Protein AF-A0A7T5E2I0-F1 (afdb_monomer)

Foldseek 3Di:
DDDPPDPPLVVLVVVLVVVLVVLVVVLVVVLVVLVVVLVVLVVQLVLLVVLLVLLVLLLVLLVLLLVLLVVCLPPVDVVSVVSNVVSVVSNVVSLVVSCVRDDDPVLNVLSVVLVVLVVVLVVQSVVLNVCVVVVNSVVSVVCCVPVVNVVSSVVSSVSSVVSSVVSVVSSVVSVVVSVVSVVVSVVSNVVSVVVSVVSSVVSVVVSVVVVLVVLLVVLVVLLVVLVVLLVVLVVLLVVLVVLLVVLVVVLVVLVVVLVVLVVLLVVLVVLLVVLVVLLVVLVVLLVVLVVLLVVLVVLLVVLVVLLVVLVVVLVVLVVLLVVLVVQLVVLVVQLVVLVVQLVVLVVVPPVSPVSNVVSVVSNVVSVVSNVVSVVSNVVSVVVNVVSVVVNVVSVVSNVVSVVSNVVSVVSSVVSVVSSVVSVVSNVVSVVSNVVSVVSNVVSVVSSVVSVVSNVVSVVSNVVSVVSNVVSVVSNVVSVVSSVVD

Secondary structure (DSSP, 8-state):
--------HHHHHHHHHHHHHHHHHHHHHHHHHHHHHHHHHHHHHHHHHHHHHHHHHHHHHHHHHHHHHHHHHHH--HHHHHHHHHHHHHHHHHHHHHHHH--SHHHHHHHHHHHHHHHHHHHHHHHHHHHHHTT-HHHHHHHHHHS-HHHHHHHHHHHHHHHHHHHHHHHHHHHHHHHHHHHHHHHHHHHHHHHHHHHHHHHHHHHHHHHHHHHHHHHHHHHHHHHHHHHHHHHHHHHHHHHHHHHHHHHHHHHHHHHHHHHHHHHHHHHHHHHHHHHHHHHHHHHHHHHHHHHHHHHHHHHHHHHHHHHHHHHHHHHHHHHHHHHHHHHHHHHHHHHHHHHHHHHTGGGGHHHHHHHHHHHHHHHHHHHHHHHHHHHHHHHHHHHHHHHHHHHHHHHHHHHHHHHHHHHHHHHHHHHHHHHHHHHHHHHHHHHHHHHHHHHHHHHHHHHHHHHHHHHHHHHHHHHHHHHHHHHHHHHHHHHH-

Mean predicted aligned error: 15.66 Å

Nearest PDB structures (foldseek):
  3zx6-assembly1_B  TM=7.358E-01  e=2.638E-06  Archaeoglobus fulgidus DSM 4304
  8c5v-assembly1_I  TM=3.596E-01  e=1.744E-09  Escherichia coli
  3g6b-assembly1_A  TM=4.732E-01  e=9.373E-03  Thermotoga maritima
  6h2f-assembly1_I  TM=1.808E-01  e=7.314E-01  Aeromonas hydrophila subsp. hydrophila AL09-71

Sequence (485 aa):
MEGRKTWRLRHWIILGYSIPVAALIISATVTVVNINELTRISKELERSSLVKDKVSDLQLAIQTVSRTTRGYLLERNETSLQNYRAAIEKYKTTVELIRDLIVNQQQIQNLTNTDAFIQQYFQTTDNLIRIVDSGDTARAIETWKTDNGRTLSNDAITLLTSMEALEDEIVAADQLAQQEALQRLRFTLVVAALSSVILSIMIGTWIIMKASRMMDQAAGEIASSASEIAASVEQQERTSSQQAASVSETTTTMDELGASSRQSSEQAEAAASGAQQALKLAEGGTRAVERSLDGMNTLREKVDAIADQILRLSEQTSQIGGISGLVSDLANQTNMLALNAAVEAVRAGEHGKGFAVVSGEIRKLADQSKKSAEKINALVADIQTAINSTVMVTDEGTKTVEEGVKIAEETSDAFAGVADAVNNVVLNSQQISLNVKQQAVAIQQVVSAMNSLNTGAQETANGISQIKIGTHQLNESALLLKTAI

Structure (mmCIF, N/CA/C/O backbone):
data_AF-A0A7T5E2I0-F1
#
_entry.id   AF-A0A7T5E2I0-F1
#
loop_
_atom_site.group_PDB
_atom_site.id
_atom_site.type_symbol
_atom_site.label_atom_id
_atom_site.label_alt_id
_atom_site.label_comp_id
_atom_site.label_asym_id
_atom_site.label_entity_id
_atom_site.label_seq_id
_atom_site.pdbx_PDB_ins_code
_atom_site.Cartn_x
_atom_site.Cartn_y
_atom_site.Cartn_z
_atom_site.occupancy
_atom_site.B_iso_or_equiv
_atom_site.auth_seq_id
_atom_site.auth_comp_id
_atom_site.auth_asym_id
_atom_site.auth_atom_id
_atom_site.pdbx_PDB_model_num
ATOM 1 N N . MET A 1 1 ? -0.875 13.364 -41.566 1.00 37.03 1 MET A N 1
ATOM 2 C CA . MET A 1 1 ? 0.288 13.958 -42.258 1.00 37.03 1 MET A CA 1
ATOM 3 C C . MET A 1 1 ? 0.984 12.858 -43.030 1.00 37.03 1 MET A C 1
ATOM 5 O O . MET A 1 1 ? 1.292 11.822 -42.457 1.00 37.03 1 MET A O 1
ATOM 9 N N . GLU A 1 2 ? 1.081 13.050 -44.340 1.00 39.12 2 GLU A N 1
ATOM 10 C CA . GLU A 1 2 ? 1.493 12.063 -45.336 1.00 39.12 2 GLU A CA 1
ATOM 11 C C . GLU A 1 2 ? 2.852 11.433 -45.018 1.00 39.12 2 GLU A C 1
ATOM 13 O O . GLU A 1 2 ? 3.845 12.123 -44.779 1.00 39.12 2 GLU A O 1
ATOM 18 N N . GLY A 1 3 ? 2.891 10.100 -45.054 1.00 38.69 3 GLY A N 1
ATOM 19 C CA . GLY A 1 3 ? 4.112 9.321 -44.941 1.00 38.69 3 GLY A CA 1
ATOM 20 C C . GLY A 1 3 ? 5.033 9.589 -46.126 1.00 38.69 3 GLY A C 1
ATOM 21 O O . GLY A 1 3 ? 4.987 8.883 -47.134 1.00 38.69 3 GLY A O 1
ATOM 22 N N . ARG A 1 4 ? 5.921 10.581 -45.996 1.00 44.69 4 ARG A N 1
ATOM 23 C CA . ARG A 1 4 ? 7.137 10.632 -46.810 1.00 44.69 4 ARG A CA 1
ATOM 24 C C . ARG A 1 4 ? 7.878 9.328 -46.552 1.00 44.69 4 ARG A C 1
ATOM 26 O O . ARG A 1 4 ? 8.401 9.128 -45.461 1.00 44.69 4 ARG A O 1
ATOM 33 N N . LYS A 1 5 ? 7.906 8.438 -47.549 1.00 49.16 5 LYS A N 1
ATOM 34 C CA . LYS A 1 5 ? 8.763 7.247 -47.561 1.00 49.16 5 LYS A CA 1
ATOM 35 C C . LYS A 1 5 ? 10.209 7.709 -47.380 1.00 49.16 5 LYS A C 1
ATOM 37 O O . LYS A 1 5 ? 10.881 8.079 -48.342 1.00 49.16 5 LYS A O 1
ATOM 42 N N . THR A 1 6 ? 10.675 7.737 -46.139 1.00 58.22 6 THR A N 1
ATOM 43 C CA . THR A 1 6 ? 12.062 8.023 -45.808 1.00 58.22 6 THR A CA 1
ATOM 44 C C . THR A 1 6 ? 12.877 6.827 -46.277 1.00 58.22 6 THR A C 1
ATOM 46 O O . THR A 1 6 ? 12.768 5.706 -45.780 1.00 58.22 6 THR A O 1
ATOM 49 N N . TRP A 1 7 ? 13.649 7.040 -47.338 1.00 63.84 7 TRP A N 1
ATOM 50 C CA . TRP A 1 7 ? 14.563 6.032 -47.855 1.00 63.84 7 TRP A CA 1
ATOM 51 C C . TRP A 1 7 ? 15.531 5.629 -46.740 1.00 63.84 7 TRP A C 1
ATOM 53 O O . TRP A 1 7 ? 16.266 6.475 -46.228 1.00 63.84 7 TRP A O 1
ATOM 63 N N . ARG A 1 8 ? 15.519 4.343 -46.359 1.00 74.12 8 ARG A N 1
ATOM 64 C CA . ARG A 1 8 ? 16.439 3.790 -45.352 1.00 74.12 8 ARG A CA 1
ATOM 65 C C . ARG A 1 8 ? 17.889 4.039 -45.772 1.00 74.12 8 ARG A C 1
ATOM 67 O O . ARG A 1 8 ? 18.190 3.927 -46.961 1.00 74.12 8 ARG A O 1
ATOM 74 N N . LEU A 1 9 ? 18.779 4.271 -44.803 1.00 72.38 9 LEU A N 1
ATOM 75 C CA . LEU A 1 9 ? 20.213 4.529 -45.013 1.00 72.38 9 LEU A CA 1
ATOM 76 C C . LEU A 1 9 ? 20.868 3.547 -46.001 1.00 72.38 9 LEU A C 1
ATOM 78 O O . LEU A 1 9 ? 21.619 3.961 -46.877 1.00 72.38 9 LEU A O 1
ATOM 82 N N . ARG A 1 10 ? 20.486 2.263 -45.949 1.00 76.38 10 ARG A N 1
ATOM 83 C CA . ARG A 1 10 ? 20.960 1.225 -46.880 1.00 76.38 10 ARG A CA 1
ATOM 84 C C . ARG A 1 10 ? 20.776 1.591 -48.357 1.00 76.38 10 ARG A C 1
ATOM 86 O O . ARG A 1 10 ? 21.656 1.320 -49.161 1.00 76.38 10 ARG A O 1
ATOM 93 N N . HIS A 1 11 ? 19.655 2.205 -48.726 1.00 79.00 11 HIS A N 1
ATOM 94 C CA . HIS A 1 11 ? 19.404 2.574 -50.119 1.00 79.00 11 HIS A CA 1
ATOM 95 C C . HIS A 1 11 ? 20.269 3.757 -50.568 1.00 79.00 11 HIS A C 1
ATOM 97 O O . HIS A 1 11 ? 20.689 3.798 -51.720 1.00 79.00 11 HIS A O 1
ATOM 103 N N . TRP A 1 12 ? 20.579 4.683 -49.655 1.00 74.56 12 TRP A N 1
ATOM 104 C CA . TRP A 1 12 ? 21.515 5.777 -49.921 1.00 74.56 12 TRP A CA 1
ATOM 105 C C . TRP A 1 12 ? 22.933 5.259 -50.130 1.00 74.56 12 TRP A C 1
ATOM 107 O O . TRP A 1 12 ? 23.587 5.676 -51.076 1.00 74.56 12 TRP A O 1
ATOM 117 N N . ILE A 1 13 ? 23.364 4.293 -49.317 1.00 78.31 13 ILE A N 1
ATOM 118 C CA . ILE A 1 13 ? 24.665 3.632 -49.473 1.00 78.31 13 ILE A CA 1
ATOM 119 C C . ILE A 1 13 ? 24.748 2.922 -50.832 1.00 78.31 13 ILE A C 1
ATOM 121 O O . ILE A 1 13 ? 25.717 3.109 -51.561 1.00 78.31 13 ILE A O 1
ATOM 125 N N . ILE A 1 14 ? 23.712 2.168 -51.218 1.00 80.25 14 ILE A N 1
ATOM 126 C CA . ILE A 1 14 ? 23.669 1.486 -52.523 1.00 80.25 14 ILE A CA 1
ATOM 127 C C . ILE A 1 14 ? 23.764 2.497 -53.671 1.00 80.25 14 ILE A C 1
ATOM 129 O O . ILE A 1 14 ? 24.584 2.312 -54.568 1.00 80.25 14 ILE A O 1
ATOM 133 N N . LEU A 1 15 ? 22.991 3.589 -53.635 1.00 77.3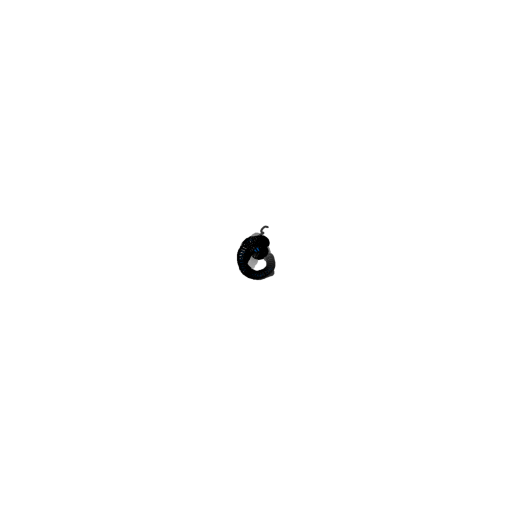8 15 LEU A N 1
ATOM 134 C CA . LEU A 1 15 ? 23.090 4.666 -54.631 1.00 77.38 15 LEU A CA 1
ATOM 135 C C . LEU A 1 15 ? 24.490 5.298 -54.658 1.00 77.38 15 LEU A C 1
ATOM 137 O O . LEU A 1 15 ? 25.010 5.585 -55.736 1.00 77.38 15 LEU A O 1
ATOM 141 N N . GLY A 1 16 ? 25.114 5.435 -53.486 1.00 78.00 16 GLY A N 1
ATOM 142 C CA . GLY A 1 16 ? 26.467 5.948 -53.303 1.00 78.00 16 GLY A CA 1
ATOM 143 C C . GLY A 1 16 ? 27.543 5.186 -54.058 1.00 78.00 16 GLY A C 1
ATOM 144 O O . GLY A 1 16 ? 28.432 5.807 -54.627 1.00 78.00 16 GLY A O 1
ATOM 145 N N . TYR A 1 17 ? 27.430 3.859 -54.117 1.00 79.81 17 TYR A N 1
ATOM 146 C CA . TYR A 1 17 ? 28.337 3.017 -54.900 1.00 79.81 17 TYR A CA 1
ATOM 147 C C . TYR A 1 17 ? 27.896 2.868 -56.361 1.00 79.81 17 TYR A C 1
ATOM 149 O O . TYR A 1 17 ? 28.735 2.788 -57.254 1.00 79.81 17 TYR A O 1
ATOM 157 N N . SER A 1 18 ? 26.588 2.871 -56.628 1.00 81.62 18 SER A N 1
ATOM 158 C CA . SER A 1 18 ? 26.040 2.630 -57.973 1.00 81.62 18 SER A CA 1
ATOM 159 C C . SER A 1 18 ? 26.389 3.745 -58.961 1.00 81.62 18 SER A C 1
ATOM 161 O O . SER A 1 18 ? 26.708 3.472 -60.116 1.00 81.62 18 SER A O 1
ATOM 163 N N . ILE A 1 19 ? 26.332 5.005 -58.517 1.00 82.00 19 ILE A N 1
ATOM 164 C CA . ILE A 1 19 ? 26.531 6.168 -59.391 1.00 82.00 19 ILE A CA 1
ATOM 165 C C . ILE A 1 19 ? 27.995 6.292 -59.864 1.00 82.00 19 ILE A C 1
ATOM 167 O O . ILE A 1 19 ? 28.203 6.414 -61.072 1.00 82.00 19 ILE A O 1
ATOM 171 N N . PRO A 1 20 ? 29.019 6.190 -58.990 1.00 81.69 20 PRO A N 1
ATOM 172 C CA . PRO A 1 20 ? 30.418 6.111 -59.412 1.00 81.69 20 PRO A CA 1
ATOM 173 C C . PRO A 1 20 ? 30.705 4.964 -60.377 1.00 81.69 20 PRO A C 1
ATOM 175 O O . PRO A 1 20 ? 31.383 5.159 -61.382 1.00 81.69 20 PRO A O 1
ATOM 178 N N . VAL A 1 21 ? 30.156 3.776 -60.104 1.00 84.00 21 VAL A N 1
ATOM 179 C CA . VAL A 1 21 ? 30.347 2.601 -60.965 1.00 84.00 21 VAL A CA 1
ATOM 180 C C . VAL A 1 21 ? 29.744 2.843 -62.350 1.00 84.00 21 VAL A C 1
ATOM 182 O O . VAL A 1 21 ? 30.402 2.581 -63.354 1.00 84.00 21 VAL A O 1
ATOM 185 N N . ALA A 1 22 ? 28.540 3.413 -62.431 1.00 84.88 22 ALA A N 1
ATOM 186 C CA . ALA A 1 22 ? 27.933 3.783 -63.707 1.00 84.88 22 ALA A CA 1
ATOM 187 C C . ALA A 1 22 ? 28.767 4.835 -64.465 1.00 84.88 22 ALA A C 1
ATOM 189 O O . ALA A 1 22 ? 28.972 4.702 -65.672 1.00 84.88 22 ALA A O 1
ATOM 190 N N . ALA A 1 23 ? 29.305 5.840 -63.765 1.00 82.12 23 ALA A N 1
ATOM 191 C CA . ALA A 1 23 ? 30.182 6.849 -64.362 1.00 82.12 23 ALA A CA 1
ATOM 192 C C . ALA A 1 23 ? 31.486 6.240 -64.914 1.00 82.12 23 ALA A C 1
ATOM 194 O O . ALA A 1 23 ? 31.926 6.613 -66.002 1.00 82.12 23 ALA A O 1
ATOM 195 N N . LEU A 1 24 ? 32.070 5.261 -64.213 1.00 83.12 24 LEU A N 1
ATOM 196 C CA . LEU A 1 24 ? 33.240 4.517 -64.689 1.00 83.12 24 LEU A CA 1
ATOM 197 C C . LEU A 1 24 ? 32.929 3.691 -65.941 1.00 83.12 24 LEU A C 1
ATOM 199 O O . LEU A 1 24 ? 33.730 3.684 -66.871 1.00 83.12 24 LEU A O 1
ATOM 203 N N . ILE A 1 25 ? 31.762 3.043 -66.004 1.00 86.69 25 ILE A N 1
ATOM 204 C CA . ILE A 1 25 ? 31.334 2.281 -67.189 1.00 86.69 25 ILE A CA 1
ATOM 205 C C . ILE A 1 25 ? 31.171 3.207 -68.405 1.00 86.69 25 ILE A C 1
ATOM 207 O O . ILE A 1 25 ? 31.641 2.882 -69.498 1.00 86.69 25 ILE A O 1
ATOM 211 N N . ILE A 1 26 ? 30.556 4.380 -68.225 1.00 84.94 26 ILE A N 1
ATOM 212 C CA . ILE A 1 26 ? 30.402 5.380 -69.295 1.00 84.94 26 ILE A CA 1
ATOM 213 C C . ILE A 1 26 ? 31.776 5.881 -69.759 1.00 84.94 26 ILE A C 1
ATOM 215 O O . ILE A 1 26 ? 32.052 5.891 -70.958 1.00 84.94 26 ILE A O 1
ATOM 219 N N . SER A 1 27 ? 32.660 6.228 -68.820 1.00 83.75 27 SER A N 1
ATOM 220 C CA . SER A 1 27 ? 34.040 6.646 -69.099 1.00 83.75 27 SER A CA 1
ATOM 221 C C . SER A 1 27 ? 34.819 5.591 -69.895 1.00 83.75 27 SER A C 1
ATOM 223 O O . SER A 1 27 ? 35.425 5.901 -70.925 1.00 83.75 27 SER A O 1
ATOM 225 N N . ALA A 1 28 ? 34.749 4.326 -69.470 1.00 84.44 28 ALA A N 1
ATOM 226 C CA . ALA A 1 28 ? 35.387 3.213 -70.164 1.00 84.44 28 ALA A CA 1
ATOM 227 C C . ALA A 1 28 ? 34.848 3.059 -71.594 1.00 84.44 28 ALA A C 1
ATOM 229 O O . ALA A 1 28 ? 35.624 2.894 -72.532 1.00 84.44 28 ALA A O 1
ATOM 230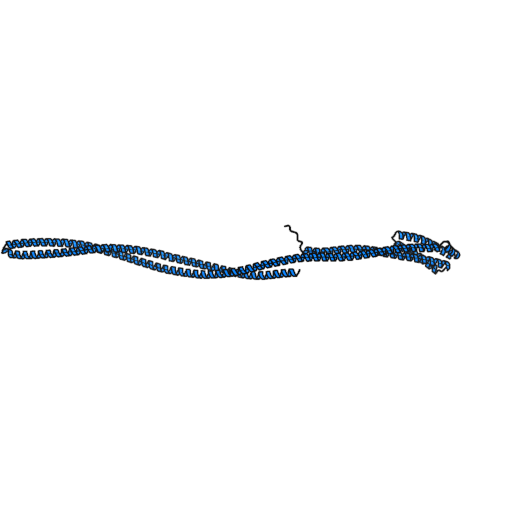 N N . THR A 1 29 ? 33.533 3.197 -71.778 1.00 86.94 29 THR A N 1
ATOM 231 C CA . THR A 1 29 ? 32.891 3.106 -73.099 1.00 86.94 29 THR A CA 1
ATOM 232 C C . THR A 1 29 ? 33.388 4.206 -74.040 1.00 86.94 29 THR A C 1
ATOM 234 O O . THR A 1 29 ? 33.818 3.916 -75.155 1.00 86.94 29 THR A O 1
ATOM 237 N N . VAL A 1 30 ? 33.402 5.463 -73.585 1.00 86.00 30 VAL A N 1
ATOM 238 C CA . VAL A 1 30 ? 33.908 6.603 -74.373 1.00 86.00 30 VAL A CA 1
ATOM 239 C C . VAL A 1 30 ? 35.395 6.429 -74.711 1.00 86.00 30 VAL A C 1
ATOM 241 O O . VAL A 1 30 ? 35.825 6.713 -75.828 1.00 86.00 30 VAL A O 1
ATOM 244 N N . THR A 1 31 ? 36.183 5.908 -73.770 1.00 86.06 31 THR A N 1
ATOM 245 C CA . THR A 1 31 ? 37.610 5.628 -73.976 1.00 86.06 31 THR A CA 1
ATOM 246 C C . THR A 1 31 ? 37.833 4.602 -75.086 1.00 86.06 31 THR A C 1
ATOM 248 O O . THR A 1 31 ? 38.673 4.818 -75.957 1.00 86.06 31 THR A O 1
ATOM 251 N N . VAL A 1 32 ? 37.061 3.510 -75.095 1.00 88.19 32 VAL A N 1
ATOM 252 C CA . VAL A 1 32 ? 37.152 2.469 -76.133 1.00 88.19 32 VAL A CA 1
ATOM 253 C C . VAL A 1 32 ? 36.840 3.037 -77.520 1.00 88.19 32 VAL A C 1
ATOM 255 O O . VAL A 1 32 ? 37.545 2.725 -78.478 1.00 88.19 32 VAL A O 1
ATOM 258 N N . VAL A 1 33 ? 35.837 3.915 -77.636 1.00 88.81 33 VAL A N 1
ATOM 259 C CA . VAL A 1 33 ? 35.496 4.577 -78.909 1.00 88.81 33 VAL A CA 1
ATOM 260 C C . VAL A 1 33 ? 36.671 5.414 -79.433 1.00 88.81 33 VAL A C 1
ATOM 262 O O . VAL A 1 33 ? 37.061 5.255 -80.589 1.00 88.81 33 VAL A O 1
ATOM 265 N N . ASN A 1 34 ? 37.292 6.232 -78.578 1.00 84.94 34 ASN A N 1
ATOM 266 C CA . ASN A 1 34 ? 38.438 7.064 -78.962 1.00 84.94 34 ASN A CA 1
ATOM 267 C C . ASN A 1 34 ? 39.686 6.239 -79.320 1.00 84.94 34 ASN A C 1
ATOM 269 O O . ASN A 1 34 ? 40.435 6.610 -80.222 1.00 84.94 34 ASN A O 1
ATOM 273 N N . ILE A 1 35 ? 39.918 5.111 -78.637 1.00 88.19 35 ILE A N 1
ATOM 274 C CA . ILE A 1 35 ? 41.016 4.190 -78.969 1.00 88.19 35 ILE A CA 1
ATOM 275 C C . ILE A 1 35 ? 40.801 3.572 -80.352 1.00 88.19 35 ILE A C 1
ATOM 277 O O . ILE A 1 35 ? 41.749 3.490 -81.135 1.00 88.19 35 ILE A O 1
ATOM 281 N N . ASN A 1 36 ? 39.572 3.165 -80.679 1.00 89.62 36 ASN A N 1
ATOM 282 C CA . ASN A 1 36 ? 39.259 2.594 -81.990 1.00 89.62 36 ASN A CA 1
ATOM 283 C C . ASN A 1 36 ? 39.493 3.609 -83.120 1.00 89.62 36 ASN A C 1
ATOM 285 O O . ASN A 1 36 ? 40.071 3.260 -84.149 1.00 89.62 36 ASN A O 1
ATOM 289 N N . GLU A 1 37 ? 39.100 4.868 -82.916 1.00 87.38 37 GLU A N 1
ATOM 290 C CA . GLU A 1 37 ? 39.350 5.947 -83.875 1.00 87.38 37 GLU A CA 1
ATOM 291 C C . GLU A 1 37 ? 40.847 6.251 -84.036 1.00 87.38 37 GLU A C 1
ATOM 293 O O . GLU A 1 37 ? 41.341 6.315 -85.161 1.00 87.38 37 GLU A O 1
ATOM 298 N N . LEU A 1 38 ? 41.595 6.344 -82.931 1.00 89.88 38 LEU A N 1
ATOM 299 C CA . LEU A 1 38 ? 43.049 6.512 -82.964 1.00 89.88 38 LEU A CA 1
ATOM 300 C C . LEU A 1 38 ? 43.742 5.351 -83.691 1.00 89.88 38 LEU A C 1
ATOM 302 O O . LEU A 1 38 ? 44.658 5.574 -84.478 1.00 89.88 38 LEU A O 1
ATOM 306 N N . THR A 1 39 ? 43.293 4.116 -83.457 1.00 89.88 39 THR A N 1
ATOM 307 C CA . THR A 1 39 ? 43.837 2.927 -84.129 1.00 89.88 39 THR A CA 1
ATOM 308 C C . THR A 1 39 ? 43.610 2.993 -85.638 1.00 89.88 39 THR A C 1
ATOM 310 O O . THR A 1 39 ? 44.504 2.635 -86.403 1.00 89.88 39 THR A O 1
ATOM 313 N N . ARG A 1 40 ? 42.440 3.476 -86.083 1.00 89.69 40 ARG A N 1
ATOM 314 C CA . ARG A 1 40 ? 42.143 3.681 -87.509 1.00 89.69 40 ARG A CA 1
ATOM 315 C C . ARG A 1 40 ? 43.086 4.714 -88.130 1.00 89.69 40 ARG A C 1
ATOM 317 O O . ARG A 1 40 ? 43.738 4.394 -89.115 1.00 89.69 40 ARG A O 1
ATOM 324 N N . ILE A 1 41 ? 43.215 5.889 -87.511 1.00 89.19 41 ILE A N 1
ATOM 325 C CA . ILE A 1 41 ? 44.090 6.973 -87.992 1.00 89.19 41 ILE A CA 1
ATOM 326 C C . ILE A 1 41 ? 45.561 6.527 -88.006 1.00 89.19 41 ILE A C 1
ATOM 328 O O . ILE A 1 41 ? 46.297 6.808 -88.945 1.00 89.19 41 ILE A O 1
ATOM 332 N N . SER A 1 42 ? 45.995 5.763 -86.999 1.00 88.62 42 SER A N 1
ATOM 333 C CA . SER A 1 42 ? 47.360 5.228 -86.954 1.00 88.62 42 SER A CA 1
ATOM 334 C C . SER A 1 42 ? 47.657 4.267 -88.108 1.00 88.62 42 SER A C 1
ATOM 336 O O . SER A 1 42 ? 48.773 4.278 -88.619 1.00 88.62 42 SER A O 1
ATOM 338 N N . LYS A 1 43 ? 46.681 3.445 -88.521 1.00 90.06 43 LYS A N 1
ATOM 339 C CA . LYS A 1 43 ? 46.820 2.565 -89.693 1.00 90.06 43 LYS A CA 1
ATOM 340 C C . LYS A 1 43 ? 46.834 3.350 -91.003 1.00 90.06 43 LYS A C 1
ATOM 342 O O . LYS A 1 43 ? 47.542 2.968 -91.928 1.00 90.06 43 LYS A O 1
ATOM 347 N N . GLU A 1 44 ? 46.053 4.426 -91.091 1.00 88.31 44 GLU A N 1
ATOM 348 C CA . GLU A 1 44 ? 46.057 5.323 -92.253 1.00 88.31 44 GLU A CA 1
ATOM 349 C C . GLU A 1 44 ? 47.428 5.987 -92.427 1.00 88.31 44 GLU A C 1
ATOM 351 O O . GLU A 1 44 ? 47.984 5.906 -93.521 1.00 88.31 44 GLU A O 1
ATOM 356 N N . LEU A 1 45 ? 48.019 6.490 -91.337 1.00 89.88 45 LEU A N 1
ATOM 357 C CA . LEU A 1 45 ? 49.368 7.059 -91.331 1.00 89.88 45 LEU A CA 1
ATOM 358 C C . LEU A 1 45 ? 50.457 6.040 -91.703 1.00 89.88 45 LEU A C 1
ATOM 360 O O . LEU A 1 45 ? 51.394 6.363 -92.433 1.00 89.88 45 LEU A O 1
ATOM 364 N N . GLU A 1 46 ? 50.368 4.811 -91.185 1.00 90.75 46 GLU A N 1
ATOM 365 C CA . GLU A 1 46 ? 51.306 3.736 -91.533 1.00 90.75 46 GLU A CA 1
ATOM 366 C C . GLU A 1 46 ? 51.257 3.443 -93.038 1.00 90.75 46 GLU A C 1
ATOM 368 O O . GLU A 1 46 ? 52.294 3.353 -93.697 1.00 90.75 46 GLU A O 1
ATOM 373 N N . ARG A 1 47 ? 50.044 3.377 -93.601 1.00 91.38 47 ARG A N 1
ATOM 374 C CA . ARG A 1 47 ? 49.829 3.166 -95.032 1.00 91.38 47 ARG A CA 1
ATOM 375 C C . ARG A 1 47 ? 50.354 4.330 -95.873 1.00 91.38 47 ARG A C 1
ATOM 377 O O . ARG A 1 47 ? 51.071 4.069 -96.833 1.00 91.38 47 ARG A O 1
ATOM 384 N N . SER A 1 48 ? 50.026 5.583 -95.550 1.00 90.19 48 SER A N 1
ATOM 385 C CA . SER A 1 48 ? 50.511 6.746 -96.316 1.00 90.19 48 SER A CA 1
ATOM 386 C C . SER A 1 48 ? 52.030 6.893 -96.237 1.00 90.19 48 SER A C 1
ATOM 388 O O . SER A 1 48 ? 52.679 7.140 -97.251 1.00 90.19 48 SER A O 1
ATOM 390 N N . SER A 1 49 ? 52.628 6.619 -95.074 1.00 90.00 49 SER A N 1
ATOM 391 C CA . SER A 1 49 ? 54.088 6.592 -94.915 1.00 90.00 49 SER A CA 1
ATOM 392 C C . SER A 1 49 ? 54.743 5.518 -95.788 1.00 90.00 49 SER A C 1
ATOM 394 O O . SER A 1 49 ? 55.795 5.762 -96.381 1.00 90.00 49 SER A O 1
ATOM 396 N N . LEU A 1 50 ? 54.114 4.343 -95.905 1.00 92.50 50 LEU A N 1
ATOM 397 C CA . LEU A 1 50 ? 54.591 3.268 -96.775 1.00 92.50 50 LEU A CA 1
ATOM 398 C C . LEU A 1 50 ? 54.459 3.629 -98.262 1.00 92.50 50 LEU A C 1
ATOM 400 O O . LEU A 1 50 ? 55.368 3.335 -99.034 1.00 92.50 50 LEU A O 1
ATOM 404 N N . VAL A 1 51 ? 53.366 4.285 -98.672 1.00 91.12 51 VAL A N 1
ATOM 405 C CA . VAL A 1 51 ? 53.208 4.782 -100.051 1.00 91.12 51 VAL A CA 1
ATOM 406 C C . VAL A 1 51 ? 54.307 5.788 -100.382 1.00 91.12 51 VAL A C 1
ATOM 408 O O . VAL A 1 51 ? 54.983 5.621 -101.395 1.00 91.12 51 VAL A O 1
ATOM 411 N N . LYS A 1 52 ? 54.541 6.774 -99.509 1.00 91.75 52 LYS A N 1
ATOM 412 C CA . LYS A 1 52 ? 55.615 7.761 -99.665 1.00 91.75 52 LYS A CA 1
ATOM 413 C C . LYS A 1 52 ? 56.978 7.099 -99.878 1.00 91.75 52 LYS A C 1
ATOM 415 O O . LYS A 1 52 ? 57.659 7.404 -100.852 1.00 91.75 52 LYS A O 1
ATOM 420 N N . ASP A 1 53 ? 57.348 6.159 -99.005 1.00 92.19 53 ASP A N 1
ATOM 421 C CA . ASP A 1 53 ? 58.602 5.401 -99.114 1.00 92.19 53 ASP A CA 1
ATOM 422 C C . ASP A 1 53 ? 58.730 4.700 -100.478 1.00 92.19 53 ASP A C 1
ATOM 424 O O . ASP A 1 53 ? 59.776 4.742 -101.131 1.00 92.19 53 ASP A O 1
ATOM 428 N N . LYS A 1 54 ? 57.633 4.111 -100.966 1.00 92.88 54 LYS A N 1
ATOM 429 C CA . LYS A 1 54 ? 57.607 3.430 -102.263 1.00 92.88 54 LYS A CA 1
ATOM 430 C C . LYS A 1 54 ? 57.675 4.405 -103.445 1.00 92.88 54 LYS A C 1
ATOM 432 O O . LYS A 1 54 ? 58.293 4.077 -104.456 1.00 92.88 54 LYS A O 1
ATOM 437 N N . VAL A 1 55 ? 57.116 5.609 -103.338 1.00 91.88 55 VAL A N 1
ATOM 438 C CA . VAL A 1 55 ? 57.289 6.662 -104.357 1.00 91.88 55 VAL A CA 1
ATOM 439 C C . VAL A 1 55 ? 58.752 7.111 -104.432 1.00 91.88 55 VAL A C 1
ATOM 441 O O . VAL A 1 55 ? 59.297 7.221 -105.534 1.00 91.88 55 VAL A O 1
ATOM 444 N N . SER A 1 56 ? 59.437 7.259 -103.294 1.00 92.19 56 SER A N 1
ATOM 445 C CA . SER A 1 56 ? 60.884 7.522 -103.279 1.00 92.19 56 SER A CA 1
ATOM 446 C C . SER A 1 56 ? 61.685 6.371 -103.924 1.00 92.19 56 SER A C 1
ATOM 448 O O . SER A 1 56 ? 62.646 6.620 -104.660 1.00 92.19 56 SER A O 1
ATOM 450 N N . ASP A 1 57 ? 61.267 5.109 -103.742 1.00 92.31 57 ASP A N 1
ATOM 451 C CA . ASP A 1 57 ? 61.832 3.946 -104.453 1.00 92.31 57 ASP A CA 1
ATOM 452 C C . ASP A 1 57 ? 61.658 4.047 -105.987 1.00 92.31 57 ASP A C 1
ATOM 454 O O . ASP A 1 57 ? 62.585 3.694 -106.728 1.00 92.31 57 ASP A O 1
ATOM 458 N N . LEU A 1 58 ? 60.509 4.537 -106.482 1.00 91.88 58 LEU A N 1
ATOM 459 C CA . LEU A 1 58 ? 60.290 4.774 -107.919 1.00 91.88 58 LEU A CA 1
ATOM 460 C C . LEU A 1 58 ? 61.242 5.843 -108.458 1.00 91.88 58 LEU A C 1
ATOM 462 O O . LEU A 1 58 ? 61.861 5.648 -109.507 1.00 91.88 58 LEU A O 1
ATOM 466 N N . GLN A 1 59 ? 61.399 6.951 -107.729 1.00 90.62 59 GLN A N 1
ATOM 467 C CA . GLN A 1 59 ? 62.325 8.023 -108.096 1.00 90.62 59 GLN A CA 1
ATOM 468 C C . GLN A 1 59 ? 63.758 7.496 -108.218 1.00 90.62 59 GLN A C 1
ATOM 470 O O . GLN A 1 59 ? 64.437 7.757 -109.217 1.00 90.62 59 GLN A O 1
ATOM 475 N N . LEU A 1 60 ? 64.194 6.676 -107.258 1.00 90.88 60 LEU A N 1
ATOM 476 C CA . LEU A 1 60 ? 65.501 6.023 -107.295 1.00 90.88 60 LEU A CA 1
ATOM 477 C C . LEU A 1 60 ? 65.645 5.069 -108.493 1.00 90.88 60 LEU A C 1
ATOM 479 O O . LEU A 1 60 ? 66.708 5.021 -109.127 1.00 90.88 60 LEU A O 1
ATOM 483 N N . ALA A 1 61 ? 64.592 4.319 -108.829 1.00 91.38 61 ALA A N 1
ATOM 484 C CA . ALA A 1 61 ? 64.588 3.418 -109.977 1.00 91.38 61 ALA A CA 1
ATOM 485 C C . ALA A 1 61 ? 64.749 4.188 -111.299 1.00 91.38 61 ALA A C 1
ATOM 487 O O . ALA A 1 61 ? 65.619 3.842 -112.099 1.00 91.38 61 ALA A O 1
ATOM 488 N N . ILE A 1 62 ? 64.016 5.289 -111.502 1.00 91.62 62 ILE A N 1
ATOM 489 C CA . ILE A 1 62 ? 64.121 6.114 -112.719 1.00 91.62 62 ILE A CA 1
ATOM 490 C C . ILE A 1 62 ? 65.464 6.831 -112.828 1.00 91.62 62 ILE A C 1
ATOM 492 O O . ILE A 1 62 ? 66.067 6.851 -113.906 1.00 91.62 62 ILE A O 1
ATOM 496 N N . GLN A 1 63 ? 65.988 7.361 -111.721 1.00 89.75 63 GLN A N 1
ATOM 497 C CA . GLN A 1 63 ? 67.343 7.917 -111.693 1.00 89.75 63 GLN A CA 1
ATOM 498 C C . GLN A 1 63 ? 68.387 6.861 -112.074 1.00 89.75 63 GLN A C 1
ATOM 500 O O . GLN A 1 63 ? 69.315 7.149 -112.837 1.00 89.75 63 GLN A O 1
ATOM 505 N N . THR A 1 64 ? 68.212 5.626 -111.595 1.00 90.00 64 THR A N 1
ATOM 506 C CA . THR A 1 64 ? 69.080 4.503 -111.955 1.00 90.00 64 THR A CA 1
ATOM 507 C C . THR A 1 64 ? 68.969 4.187 -113.441 1.00 90.00 64 THR A C 1
ATOM 509 O O . THR A 1 64 ? 70.005 4.171 -114.095 1.00 90.00 64 THR A O 1
ATOM 512 N N . VAL A 1 65 ? 67.755 4.053 -113.992 1.00 89.56 65 VAL A N 1
ATOM 513 C CA . VAL A 1 65 ? 67.512 3.831 -115.430 1.00 89.56 65 VAL A CA 1
ATOM 514 C C . VAL A 1 65 ? 68.175 4.913 -116.282 1.00 89.56 65 VAL A C 1
ATOM 516 O O . VAL A 1 65 ? 68.864 4.600 -117.250 1.00 89.56 65 VAL A O 1
ATOM 519 N N . SER A 1 66 ? 68.028 6.189 -115.921 1.00 88.12 66 SER A N 1
ATOM 520 C CA . SER A 1 66 ? 68.663 7.301 -116.642 1.00 88.12 66 SER A CA 1
ATOM 521 C C . SER A 1 66 ? 70.188 7.216 -116.621 1.00 88.12 66 SER A C 1
ATOM 523 O O . SER A 1 66 ? 70.842 7.334 -117.662 1.00 88.12 66 SER A O 1
ATOM 525 N N . ARG A 1 67 ? 70.771 6.965 -115.442 1.00 87.12 67 ARG A N 1
ATOM 526 C CA . ARG A 1 67 ? 72.222 6.844 -115.261 1.00 87.12 67 ARG A CA 1
ATOM 527 C C . ARG A 1 67 ? 72.788 5.646 -116.018 1.00 87.12 67 ARG A C 1
ATOM 529 O O . ARG A 1 67 ? 73.802 5.785 -116.696 1.00 87.12 67 ARG A O 1
ATOM 536 N N . THR A 1 68 ? 72.146 4.486 -115.919 1.00 88.06 68 THR A N 1
ATOM 537 C CA . THR A 1 68 ? 72.623 3.245 -116.537 1.00 88.06 68 THR A CA 1
ATOM 538 C C . THR A 1 68 ? 72.407 3.230 -118.044 1.00 88.06 68 THR A C 1
ATOM 540 O O . THR A 1 68 ? 73.278 2.746 -118.758 1.00 88.06 68 THR A O 1
ATOM 543 N N . THR A 1 69 ? 71.328 3.838 -118.550 1.00 85.62 69 THR A N 1
ATOM 544 C CA . THR A 1 69 ? 71.140 4.033 -119.998 1.00 85.62 69 THR A CA 1
ATOM 545 C C . THR A 1 69 ? 72.280 4.880 -120.563 1.00 85.62 69 THR A C 1
ATOM 547 O O . THR A 1 69 ? 72.914 4.480 -121.534 1.00 85.62 69 THR A O 1
ATOM 550 N N . ARG A 1 70 ? 72.627 6.009 -119.922 1.00 82.75 70 ARG A N 1
ATOM 551 C CA . ARG A 1 70 ? 73.774 6.840 -120.344 1.00 82.75 70 ARG A CA 1
ATOM 552 C C . ARG A 1 70 ? 75.100 6.079 -120.272 1.00 82.75 70 ARG A C 1
ATOM 554 O O . ARG A 1 70 ? 75.888 6.167 -121.207 1.00 82.75 70 ARG A O 1
ATOM 561 N N . GLY A 1 71 ? 75.331 5.330 -119.191 1.00 83.06 71 GLY A N 1
ATOM 562 C CA . GLY A 1 71 ? 76.533 4.504 -119.032 1.00 83.06 71 GLY A CA 1
ATOM 563 C C . GLY A 1 71 ? 76.673 3.452 -120.136 1.00 83.06 71 GLY A C 1
ATOM 564 O O . GLY A 1 71 ? 77.755 3.277 -120.692 1.00 83.06 71 GLY A O 1
ATOM 565 N N . TYR A 1 72 ? 75.567 2.809 -120.520 1.00 85.69 72 TYR A N 1
ATOM 566 C CA . TYR A 1 72 ? 75.561 1.833 -121.609 1.00 85.69 72 TYR A CA 1
ATOM 567 C C . TYR A 1 72 ? 75.782 2.481 -122.984 1.00 85.69 72 TYR A C 1
ATOM 569 O O . TYR A 1 72 ? 76.576 1.975 -123.773 1.00 85.69 72 TYR A O 1
ATOM 577 N N . LEU A 1 73 ? 75.154 3.634 -123.244 1.00 81.31 73 LEU A N 1
ATOM 578 C CA . LEU A 1 73 ? 75.319 4.392 -124.492 1.00 81.31 73 LEU A CA 1
ATOM 579 C C . LEU A 1 73 ? 76.766 4.863 -124.725 1.00 81.31 73 LEU A C 1
ATOM 581 O O . LEU A 1 73 ? 77.201 4.924 -125.871 1.00 81.31 73 LEU A O 1
ATOM 585 N N . LEU A 1 74 ? 77.498 5.229 -123.667 1.00 81.19 74 LEU A N 1
ATOM 586 C CA . LEU A 1 74 ? 78.855 5.783 -123.780 1.00 81.19 74 LEU A CA 1
ATOM 587 C C . LEU A 1 74 ? 79.946 4.709 -123.850 1.00 81.19 74 LEU A C 1
ATOM 589 O O . LEU A 1 74 ? 80.887 4.853 -124.625 1.00 81.19 74 LEU A O 1
ATOM 593 N N . GLU A 1 75 ? 79.830 3.651 -123.044 1.00 79.50 75 GLU A N 1
ATOM 594 C CA . GLU A 1 75 ? 80.926 2.695 -122.820 1.00 79.50 75 GLU A CA 1
ATOM 595 C C . GLU A 1 75 ? 80.576 1.245 -123.193 1.00 79.50 75 GLU A C 1
ATOM 597 O O . GLU A 1 75 ? 81.449 0.382 -123.120 1.00 79.50 75 GLU A O 1
ATOM 602 N N . ARG A 1 76 ? 79.321 0.940 -123.574 1.00 77.19 76 ARG A N 1
ATOM 603 C CA . ARG A 1 76 ? 78.821 -0.439 -123.794 1.00 77.19 76 ARG A CA 1
ATOM 604 C C . ARG A 1 76 ? 79.119 -1.387 -122.619 1.00 77.19 76 ARG A C 1
ATOM 606 O O . ARG A 1 76 ? 79.406 -2.569 -122.786 1.00 77.19 76 ARG A O 1
ATOM 613 N N . ASN A 1 77 ? 79.052 -0.858 -121.401 1.00 78.19 77 ASN A N 1
ATOM 614 C CA . ASN A 1 77 ? 79.340 -1.603 -120.182 1.00 78.19 77 ASN A CA 1
ATOM 615 C C . ASN A 1 77 ? 78.167 -2.530 -119.799 1.00 78.19 77 ASN A C 1
ATOM 617 O O . ASN A 1 77 ? 77.126 -2.047 -119.354 1.00 78.19 77 ASN A O 1
ATOM 621 N N . GLU A 1 78 ? 78.354 -3.851 -119.880 1.00 80.25 78 GLU A N 1
ATOM 622 C CA . GLU A 1 78 ? 77.359 -4.878 -119.500 1.00 80.25 78 GLU A CA 1
ATOM 623 C C . GLU A 1 78 ? 76.784 -4.703 -118.081 1.00 80.25 78 GLU A C 1
ATOM 625 O O . GLU A 1 78 ? 75.596 -4.927 -117.847 1.00 80.25 78 GLU A O 1
ATOM 630 N N . THR A 1 79 ? 77.579 -4.196 -117.134 1.00 83.25 79 THR A N 1
ATOM 631 C CA . THR A 1 79 ? 77.110 -3.903 -115.766 1.00 83.25 79 THR A CA 1
ATOM 632 C C . THR A 1 79 ? 76.013 -2.833 -115.768 1.00 83.25 79 THR A C 1
ATOM 634 O O . THR A 1 79 ? 75.069 -2.883 -114.978 1.00 83.25 79 THR A O 1
ATOM 637 N N . SER A 1 80 ? 76.105 -1.858 -116.678 1.00 84.94 80 SER A N 1
ATOM 638 C CA . SER A 1 80 ? 75.073 -0.830 -116.840 1.00 84.94 80 SER A CA 1
ATOM 639 C C . SER A 1 80 ? 73.792 -1.413 -117.439 1.00 84.94 80 SER A C 1
ATOM 641 O O . SER A 1 80 ? 72.706 -1.055 -116.987 1.00 84.94 80 SER A O 1
ATOM 643 N N . LEU A 1 81 ? 73.890 -2.361 -118.375 1.00 83.56 81 LEU A N 1
ATOM 644 C CA . LEU A 1 81 ? 72.721 -3.039 -118.944 1.00 83.56 81 LEU A CA 1
ATOM 645 C C . LEU A 1 81 ? 71.993 -3.904 -117.904 1.00 83.56 81 LEU A C 1
ATOM 647 O O . LEU A 1 81 ? 70.764 -3.868 -117.814 1.00 83.56 81 LEU A O 1
ATOM 651 N N . GLN A 1 82 ? 72.735 -4.634 -117.068 1.00 87.81 82 GLN A N 1
ATOM 652 C CA . GLN A 1 82 ? 72.148 -5.424 -115.984 1.00 87.81 82 GLN A CA 1
ATOM 653 C C . GLN A 1 82 ? 71.433 -4.532 -114.957 1.00 87.81 82 GLN A C 1
ATOM 655 O O . GLN A 1 82 ? 70.286 -4.803 -114.597 1.00 87.81 82 GLN A O 1
ATOM 660 N N . ASN A 1 83 ? 72.069 -3.434 -114.533 1.00 88.25 83 ASN A N 1
ATOM 661 C CA . ASN A 1 83 ? 71.471 -2.480 -113.595 1.00 88.25 83 ASN A CA 1
ATOM 662 C C . ASN A 1 83 ? 70.262 -1.741 -114.192 1.00 88.25 83 ASN A C 1
ATOM 664 O O . ASN A 1 83 ? 69.315 -1.448 -113.467 1.00 88.25 83 ASN A O 1
ATOM 668 N N . TYR A 1 84 ? 70.260 -1.471 -115.502 1.00 88.44 84 TYR A N 1
ATOM 669 C CA . TYR A 1 84 ? 69.097 -0.945 -116.220 1.00 88.44 84 TYR A CA 1
ATOM 670 C C . TYR A 1 84 ? 67.906 -1.908 -116.137 1.00 88.44 84 TYR A C 1
ATOM 672 O O . TYR A 1 84 ? 66.830 -1.512 -115.691 1.00 88.44 84 TYR A O 1
ATOM 680 N N . ARG A 1 85 ? 68.111 -3.185 -116.495 1.00 89.06 85 ARG A N 1
ATOM 681 C CA . ARG A 1 85 ? 67.050 -4.206 -116.452 1.00 89.06 85 ARG A CA 1
ATOM 682 C C . ARG A 1 85 ? 66.511 -4.401 -115.033 1.00 89.06 85 ARG A C 1
ATOM 684 O O . ARG A 1 85 ? 65.300 -4.424 -114.844 1.00 89.06 85 ARG A O 1
ATOM 691 N N . ALA A 1 86 ? 67.398 -4.470 -114.038 1.00 90.25 86 ALA A N 1
ATOM 692 C CA . ALA A 1 86 ? 67.010 -4.591 -112.634 1.00 90.25 86 ALA A CA 1
ATOM 693 C C . ALA A 1 86 ? 66.226 -3.366 -112.128 1.00 90.25 86 ALA A C 1
ATOM 695 O O . ALA A 1 86 ? 65.282 -3.523 -111.360 1.00 90.25 86 ALA A O 1
ATOM 696 N N . ALA A 1 87 ? 66.581 -2.153 -112.565 1.00 91.12 87 ALA A N 1
ATOM 697 C CA . ALA A 1 87 ? 65.874 -0.935 -112.178 1.00 91.12 87 ALA A CA 1
ATOM 698 C C . ALA A 1 87 ? 64.475 -0.837 -112.807 1.00 91.12 87 ALA A C 1
ATOM 700 O O . ALA A 1 87 ? 63.546 -0.402 -112.132 1.00 91.12 87 ALA A O 1
ATOM 701 N N . ILE A 1 88 ? 64.302 -1.289 -114.055 1.00 91.25 88 ILE A N 1
ATOM 702 C CA . ILE A 1 88 ? 62.974 -1.398 -114.681 1.00 91.25 88 ILE A CA 1
ATOM 703 C C . ILE A 1 88 ? 62.110 -2.422 -113.950 1.00 91.25 88 ILE A C 1
ATOM 705 O O . ILE A 1 88 ? 60.944 -2.149 -113.676 1.00 91.25 88 ILE A O 1
ATOM 709 N N . GLU A 1 89 ? 62.670 -3.583 -113.610 1.00 91.25 89 GLU A N 1
ATOM 710 C CA . GLU A 1 89 ? 61.922 -4.606 -112.879 1.00 91.25 89 GLU A CA 1
ATOM 711 C C . GLU A 1 89 ? 61.539 -4.120 -111.477 1.00 91.25 89 GLU A C 1
ATOM 713 O O . GLU A 1 89 ? 60.375 -4.213 -111.088 1.00 91.25 89 GLU A O 1
ATOM 718 N N . LYS A 1 90 ? 62.477 -3.482 -110.760 1.00 92.19 90 LYS A N 1
ATOM 719 C CA . LYS A 1 90 ? 62.194 -2.847 -109.467 1.00 92.19 90 LYS A CA 1
ATOM 720 C C . LYS A 1 90 ? 61.074 -1.814 -109.604 1.00 92.19 90 LYS A C 1
ATOM 722 O O . LYS A 1 90 ? 60.129 -1.862 -108.828 1.00 92.19 90 LYS A O 1
ATOM 727 N N . TYR A 1 91 ? 61.126 -0.945 -110.614 1.00 93.00 91 TYR A N 1
ATOM 728 C CA . TYR A 1 91 ? 60.060 0.020 -110.880 1.00 93.00 91 TYR A CA 1
ATOM 729 C C . TYR A 1 91 ? 58.694 -0.665 -111.054 1.00 93.00 91 TYR A C 1
ATOM 731 O O . TYR A 1 91 ? 57.743 -0.284 -110.377 1.00 93.00 91 TYR A O 1
ATOM 739 N N . LYS A 1 92 ? 58.598 -1.705 -111.897 1.00 91.31 92 LYS A N 1
ATOM 740 C CA . LYS A 1 92 ? 57.336 -2.432 -112.130 1.00 91.31 92 LYS A CA 1
ATOM 741 C C . LYS A 1 92 ? 56.771 -3.015 -110.837 1.00 91.31 92 LYS A C 1
ATOM 743 O O . LYS A 1 92 ? 55.613 -2.765 -110.516 1.00 91.31 92 LYS A O 1
ATOM 748 N N . THR A 1 93 ? 57.605 -3.715 -110.066 1.00 93.19 93 THR A N 1
ATOM 749 C CA . THR A 1 93 ? 57.182 -4.298 -108.782 1.00 93.19 93 THR A CA 1
ATOM 750 C C . THR A 1 93 ? 56.759 -3.229 -107.769 1.00 93.19 93 THR A C 1
ATOM 752 O O . THR A 1 93 ? 55.767 -3.400 -107.066 1.00 93.19 93 THR A O 1
ATOM 755 N N . THR A 1 94 ? 57.451 -2.087 -107.717 1.00 93.00 94 THR A N 1
ATOM 756 C CA . THR A 1 94 ? 57.100 -0.983 -106.817 1.00 93.00 94 THR A CA 1
ATOM 757 C C . THR A 1 94 ? 55.794 -0.296 -107.230 1.00 93.00 94 THR A C 1
ATOM 759 O O . THR A 1 94 ? 55.010 0.062 -106.356 1.00 93.00 94 THR A O 1
ATOM 762 N N . VAL A 1 95 ? 55.507 -0.147 -108.529 1.00 92.56 95 VAL A N 1
ATOM 763 C CA . VAL A 1 95 ? 54.218 0.392 -109.010 1.00 92.56 95 VAL A CA 1
ATOM 764 C C . VAL A 1 95 ? 53.055 -0.506 -108.599 1.00 92.56 95 VAL A C 1
ATOM 766 O O . VAL A 1 95 ? 52.027 0.010 -108.166 1.00 92.56 95 VAL A O 1
ATOM 769 N N . GLU A 1 96 ? 53.205 -1.829 -108.700 1.00 91.81 96 GLU A N 1
ATOM 770 C CA . GLU A 1 96 ? 52.180 -2.782 -108.250 1.00 91.81 96 GLU A CA 1
ATOM 771 C C . GLU A 1 96 ? 51.940 -2.673 -106.739 1.00 91.81 96 GLU A C 1
ATOM 773 O O . GLU A 1 96 ? 50.796 -2.540 -106.311 1.00 91.81 96 GLU A O 1
ATOM 778 N N . LEU A 1 97 ? 53.011 -2.596 -105.941 1.00 92.69 97 LEU A N 1
ATOM 779 C CA . LEU A 1 97 ? 52.903 -2.386 -104.494 1.00 92.69 97 LEU A CA 1
ATOM 780 C C . LEU A 1 97 ? 52.204 -1.066 -104.144 1.00 92.69 97 LEU A C 1
ATOM 782 O O . LEU A 1 97 ? 51.359 -1.038 -103.255 1.00 92.69 97 LEU A O 1
ATOM 786 N N . ILE A 1 98 ? 52.527 0.033 -104.833 1.00 91.88 98 ILE A N 1
ATOM 787 C CA . ILE A 1 98 ? 51.852 1.319 -104.608 1.00 91.88 98 ILE A CA 1
ATOM 788 C C . ILE A 1 98 ? 50.378 1.211 -104.998 1.00 91.88 98 ILE A C 1
ATOM 790 O O . ILE A 1 98 ? 49.531 1.699 -104.256 1.00 91.88 98 ILE A O 1
ATOM 794 N N . ARG A 1 99 ? 50.056 0.549 -106.116 1.00 91.06 99 ARG A N 1
ATOM 795 C CA . ARG A 1 99 ? 48.677 0.370 -106.594 1.00 91.06 99 ARG A CA 1
ATOM 796 C C . ARG A 1 99 ? 47.793 -0.347 -105.569 1.00 91.06 99 ARG A C 1
ATOM 798 O O . ARG A 1 99 ? 46.630 0.022 -105.445 1.00 91.06 99 ARG A O 1
ATOM 805 N N . ASP A 1 100 ? 48.349 -1.296 -104.819 1.00 91.75 100 ASP A N 1
ATOM 806 C CA . ASP A 1 100 ? 47.638 -2.008 -103.747 1.00 91.75 100 ASP A CA 1
ATOM 807 C C . ASP A 1 100 ? 47.469 -1.171 -102.463 1.00 91.75 100 ASP A C 1
ATOM 809 O O . ASP A 1 100 ? 46.576 -1.435 -101.653 1.00 91.75 100 ASP A O 1
ATOM 813 N N . LEU A 1 101 ? 48.317 -0.159 -102.256 1.00 91.38 101 LEU A N 1
ATOM 814 C CA . LEU A 1 101 ? 48.338 0.666 -101.044 1.00 91.38 101 LEU A CA 1
ATOM 815 C C . LEU A 1 101 ? 47.556 1.978 -101.182 1.00 91.38 101 LEU A C 1
ATOM 817 O O . LEU A 1 101 ? 47.003 2.471 -100.195 1.00 91.38 101 LEU A O 1
ATOM 821 N N . ILE A 1 102 ? 47.508 2.562 -102.379 1.00 91.19 102 ILE A N 1
ATOM 822 C CA . ILE A 1 102 ? 46.822 3.834 -102.614 1.00 91.19 102 ILE A CA 1
ATOM 823 C C . ILE A 1 102 ? 45.308 3.651 -102.658 1.00 91.19 102 ILE A C 1
ATOM 825 O O . ILE A 1 102 ? 44.771 2.720 -103.249 1.00 91.19 102 ILE A O 1
ATOM 829 N N . VAL A 1 103 ? 44.599 4.599 -102.055 1.00 86.06 103 VAL A N 1
ATOM 830 C CA . VAL A 1 103 ? 43.126 4.644 -102.087 1.00 86.06 103 VAL A CA 1
ATOM 831 C C . VAL A 1 103 ? 42.588 6.013 -102.482 1.00 86.06 103 VAL A C 1
ATOM 833 O O . VAL A 1 103 ? 41.414 6.143 -102.824 1.00 86.06 103 VAL A O 1
ATOM 836 N N . ASN A 1 104 ? 43.426 7.050 -102.429 1.00 86.38 104 ASN A N 1
ATOM 837 C CA . ASN A 1 104 ? 43.039 8.397 -102.805 1.00 86.38 104 ASN A CA 1
ATOM 838 C C . ASN A 1 104 ? 42.934 8.492 -104.336 1.00 86.38 104 ASN A C 1
ATOM 840 O O . ASN A 1 104 ? 43.851 8.100 -105.057 1.00 86.38 104 ASN A O 1
ATOM 844 N N . GLN A 1 105 ? 41.829 9.051 -104.833 1.00 87.94 105 GLN A N 1
ATOM 845 C CA . GLN A 1 105 ? 41.594 9.270 -106.267 1.00 87.94 105 GLN A CA 1
ATOM 846 C C . GLN A 1 105 ? 42.746 10.032 -106.944 1.00 87.94 105 GLN A C 1
ATOM 848 O O . GLN A 1 105 ? 43.163 9.668 -108.042 1.00 87.94 105 GLN A O 1
ATOM 853 N N . GLN A 1 106 ? 43.316 11.033 -106.269 1.00 87.81 106 GLN A N 1
ATOM 854 C CA . GLN A 1 106 ? 44.446 11.803 -106.782 1.00 87.81 106 GLN A CA 1
ATOM 855 C C . GLN A 1 106 ? 45.724 10.960 -106.867 1.00 87.81 106 GLN A C 1
ATOM 857 O O . GLN A 1 106 ? 46.441 11.055 -107.860 1.00 87.81 106 GLN A O 1
ATOM 862 N N . GLN A 1 107 ? 45.992 10.102 -105.874 1.00 90.44 107 GLN A N 1
ATOM 863 C CA . GLN A 1 107 ? 47.133 9.175 -105.903 1.00 90.44 107 GLN A CA 1
ATOM 864 C C . GLN A 1 107 ? 47.001 8.178 -107.059 1.00 90.44 107 GLN A C 1
ATOM 866 O O . GLN A 1 107 ? 47.964 7.951 -107.788 1.00 90.44 107 GLN A O 1
ATOM 871 N N . ILE A 1 108 ? 45.799 7.624 -107.269 1.00 89.88 108 ILE A N 1
ATOM 872 C CA . ILE A 1 108 ? 45.513 6.674 -108.357 1.00 89.88 108 ILE A CA 1
ATOM 873 C C . ILE A 1 108 ? 45.734 7.336 -109.717 1.00 89.88 108 ILE A C 1
ATOM 875 O O . ILE A 1 108 ? 46.412 6.770 -110.579 1.00 89.88 108 ILE A O 1
ATOM 879 N N . GLN A 1 109 ? 45.205 8.546 -109.908 1.00 89.31 109 GLN A N 1
ATOM 880 C CA . GLN A 1 109 ? 45.366 9.283 -111.158 1.00 89.31 109 GLN A CA 1
ATOM 881 C C . GLN A 1 109 ? 46.828 9.678 -111.400 1.00 89.31 109 GLN A C 1
ATOM 883 O O . GLN A 1 109 ? 47.330 9.497 -112.511 1.00 89.31 109 GLN A O 1
ATOM 888 N N . ASN A 1 110 ? 47.526 10.168 -110.369 1.00 88.94 110 ASN A N 1
ATOM 889 C CA . ASN A 1 110 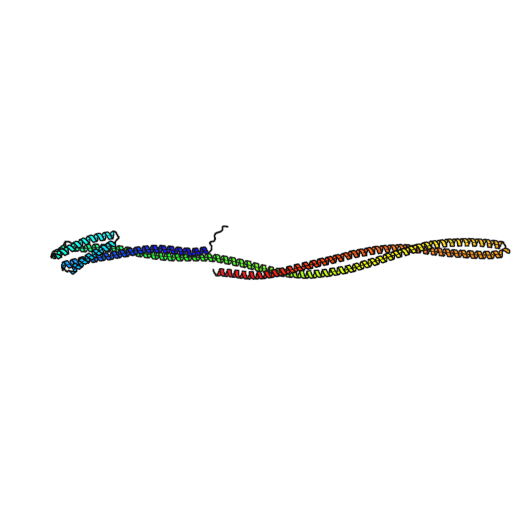? 48.935 10.545 -110.460 1.00 88.94 110 ASN A CA 1
ATOM 890 C C . ASN A 1 110 ? 49.816 9.337 -110.784 1.00 88.94 110 ASN A C 1
ATOM 892 O O . ASN A 1 110 ? 50.629 9.432 -111.703 1.00 88.94 110 ASN A O 1
ATOM 896 N N . LEU A 1 111 ? 49.624 8.199 -110.103 1.00 91.69 111 LEU A N 1
ATOM 897 C CA . LEU A 1 111 ? 50.360 6.968 -110.393 1.00 91.69 111 LEU A CA 1
ATOM 898 C C . LEU A 1 111 ? 50.082 6.495 -111.821 1.00 91.69 111 LEU A C 1
ATOM 900 O O . LEU A 1 111 ? 51.016 6.161 -112.535 1.00 91.69 111 LEU A O 1
ATOM 904 N N . THR A 1 112 ? 48.822 6.499 -112.260 1.00 91.06 112 THR A N 1
ATOM 905 C CA . THR A 1 112 ? 48.443 6.040 -113.608 1.00 91.06 112 THR A CA 1
ATOM 906 C C . THR A 1 112 ? 49.069 6.910 -114.698 1.00 91.06 112 THR A C 1
ATOM 908 O O . THR A 1 112 ? 49.639 6.389 -115.655 1.00 91.06 112 THR A O 1
ATOM 911 N N . ASN A 1 113 ? 49.004 8.236 -114.546 1.00 89.75 113 ASN A N 1
ATOM 912 C CA . ASN A 1 113 ? 49.585 9.181 -115.501 1.00 89.75 113 ASN A CA 1
ATOM 913 C C . ASN A 1 113 ? 51.115 9.091 -115.526 1.00 89.75 113 ASN A C 1
ATOM 915 O O . ASN A 1 113 ? 51.721 9.077 -116.597 1.00 89.75 113 ASN A O 1
ATOM 919 N N . THR A 1 114 ? 51.728 9.014 -114.344 1.00 90.75 114 THR A N 1
ATOM 920 C CA . THR A 1 114 ? 53.182 8.911 -114.196 1.00 90.75 114 THR A CA 1
ATOM 921 C C . THR A 1 114 ? 53.685 7.583 -114.748 1.00 90.75 114 THR A C 1
ATOM 923 O O . THR A 1 114 ? 54.667 7.569 -115.481 1.00 90.75 114 THR A O 1
ATOM 926 N N . ASP A 1 115 ? 52.974 6.482 -114.492 1.00 92.56 115 ASP A N 1
ATOM 927 C CA . ASP A 1 115 ? 53.316 5.169 -115.031 1.00 92.56 115 ASP A CA 1
ATOM 928 C C . ASP A 1 115 ? 53.205 5.137 -116.551 1.00 92.56 115 ASP A C 1
ATOM 930 O O . ASP A 1 115 ? 54.161 4.747 -117.212 1.00 92.56 115 ASP A O 1
ATOM 934 N N . ALA A 1 116 ? 52.115 5.647 -117.130 1.00 89.69 116 ALA A N 1
ATOM 935 C CA . ALA A 1 116 ? 51.978 5.743 -118.583 1.00 89.69 116 ALA A CA 1
ATOM 936 C C . ALA A 1 116 ? 53.135 6.533 -119.229 1.00 89.69 116 ALA A C 1
ATOM 938 O O . ALA A 1 116 ? 53.699 6.096 -120.236 1.00 89.69 116 ALA A O 1
ATOM 939 N N . PHE A 1 117 ? 53.532 7.656 -118.621 1.00 91.50 117 PHE A N 1
ATOM 940 C CA . PHE A 1 117 ? 54.670 8.454 -119.080 1.00 91.50 117 PHE A CA 1
ATOM 941 C C . PHE A 1 117 ? 56.001 7.699 -118.946 1.00 91.50 117 PHE A C 1
ATOM 943 O O . PHE A 1 117 ? 56.830 7.699 -119.857 1.00 91.50 117 PHE A O 1
ATOM 950 N N . ILE A 1 118 ? 56.208 7.008 -117.827 1.00 91.56 118 ILE A N 1
ATOM 951 C CA . ILE A 1 118 ? 57.423 6.232 -117.586 1.00 91.56 118 ILE A CA 1
ATOM 952 C C . ILE A 1 118 ? 57.512 5.026 -118.524 1.00 91.56 118 ILE A C 1
ATOM 954 O O . ILE A 1 118 ? 58.602 4.729 -119.008 1.00 91.56 118 ILE A O 1
ATOM 958 N N . GLN A 1 119 ? 56.400 4.368 -118.860 1.00 89.88 119 GLN A N 1
ATOM 959 C CA . GLN A 1 119 ? 56.398 3.311 -119.873 1.00 89.88 119 GLN A CA 1
ATOM 960 C C . GLN A 1 119 ? 56.833 3.854 -121.240 1.00 89.88 119 GLN A C 1
ATOM 962 O O . GLN A 1 119 ? 57.607 3.197 -121.936 1.00 89.88 119 GLN A O 1
ATOM 967 N N . GLN A 1 120 ? 56.411 5.068 -121.611 1.00 87.19 120 GLN A N 1
ATOM 968 C CA . GLN A 1 120 ? 56.898 5.730 -122.825 1.00 87.19 120 GLN A CA 1
ATOM 969 C C . GLN A 1 120 ? 58.411 5.995 -122.747 1.00 87.19 120 GLN A C 1
ATOM 971 O O . GLN A 1 120 ? 59.144 5.690 -123.687 1.00 87.19 120 GLN A O 1
ATOM 976 N N . TYR A 1 121 ? 58.906 6.479 -121.606 1.00 88.81 121 TYR A N 1
ATOM 977 C CA . TYR A 1 121 ? 60.341 6.656 -121.373 1.00 88.81 121 TYR A CA 1
ATOM 978 C C . TYR A 1 121 ? 61.123 5.329 -121.449 1.00 88.81 121 TYR A C 1
ATOM 980 O O . TYR A 1 121 ? 62.205 5.269 -122.043 1.00 88.81 121 TYR A O 1
ATOM 988 N N . PHE A 1 122 ? 60.576 4.236 -120.914 1.00 90.38 122 PHE A N 1
ATOM 989 C CA . PHE A 1 122 ? 61.168 2.904 -121.032 1.00 90.38 122 PHE A CA 1
ATOM 990 C C . PHE A 1 122 ? 61.204 2.414 -122.476 1.00 90.38 122 PHE A C 1
ATOM 992 O O . PHE A 1 122 ? 62.237 1.909 -122.899 1.00 90.38 122 PHE A O 1
ATOM 999 N N . GLN A 1 123 ? 60.154 2.636 -123.267 1.00 87.12 123 GLN A N 1
ATOM 1000 C CA . GLN A 1 123 ? 60.161 2.301 -124.695 1.00 87.12 123 GLN A CA 1
ATOM 1001 C C . GLN A 1 123 ? 61.247 3.067 -125.462 1.00 87.12 123 GLN A C 1
ATOM 1003 O O . GLN A 1 123 ? 61.951 2.477 -126.284 1.00 87.12 123 GLN A O 1
ATOM 1008 N N . THR A 1 124 ? 61.432 4.360 -125.173 1.00 85.62 124 THR A N 1
ATOM 1009 C CA . THR A 1 124 ? 62.505 5.160 -125.783 1.00 85.62 124 THR A CA 1
ATOM 1010 C C . THR A 1 124 ? 63.885 4.649 -125.369 1.00 85.62 124 THR A C 1
ATOM 1012 O O . THR A 1 124 ? 64.756 4.481 -126.220 1.00 85.62 124 THR A O 1
ATOM 1015 N N . THR A 1 125 ? 64.103 4.363 -124.082 1.00 86.31 125 THR A N 1
ATOM 1016 C CA . THR A 1 125 ? 65.400 3.847 -123.607 1.00 86.31 125 THR A CA 1
ATOM 1017 C C . THR A 1 125 ? 65.703 2.435 -124.114 1.00 86.31 125 THR A C 1
ATOM 1019 O O . THR A 1 125 ? 66.844 2.174 -124.486 1.00 86.31 125 THR A O 1
ATOM 1022 N N . ASP A 1 126 ? 64.701 1.563 -124.238 1.00 87.00 126 ASP A N 1
ATOM 1023 C CA . ASP A 1 126 ? 64.845 0.237 -124.848 1.00 87.00 126 ASP A CA 1
ATOM 1024 C C . ASP A 1 126 ? 65.212 0.355 -126.335 1.00 87.00 126 ASP A C 1
ATOM 1026 O O . ASP A 1 126 ? 66.137 -0.301 -126.815 1.00 87.00 126 ASP A O 1
ATOM 1030 N N . ASN A 1 127 ? 64.572 1.280 -127.062 1.00 84.25 127 ASN A N 1
ATOM 1031 C CA . ASN A 1 127 ? 64.934 1.565 -128.448 1.00 84.25 127 ASN A CA 1
ATOM 1032 C C . ASN A 1 127 ? 66.387 2.049 -128.579 1.00 84.25 127 ASN A C 1
ATOM 1034 O O . ASN A 1 127 ? 67.106 1.594 -129.466 1.00 84.25 127 ASN A O 1
ATOM 1038 N N . LEU A 1 128 ? 66.841 2.923 -127.675 1.00 82.94 128 LEU A N 1
ATOM 1039 C CA . LEU A 1 128 ? 68.228 3.391 -127.639 1.00 82.94 128 LEU A CA 1
ATOM 1040 C C . LEU A 1 128 ? 69.218 2.248 -127.393 1.00 82.94 128 LEU A C 1
ATOM 1042 O O . LEU A 1 128 ? 70.239 2.180 -128.074 1.00 82.94 128 LEU A O 1
ATOM 1046 N N . ILE A 1 129 ? 68.902 1.334 -126.472 1.00 84.69 129 ILE A N 1
ATOM 1047 C CA . ILE A 1 129 ? 69.722 0.145 -126.206 1.00 84.69 129 ILE A CA 1
ATOM 1048 C C . ILE A 1 129 ? 69.785 -0.747 -127.450 1.00 84.69 129 ILE A C 1
ATOM 1050 O O . ILE A 1 129 ? 70.882 -1.107 -127.862 1.00 84.69 129 ILE A O 1
ATOM 1054 N N . ARG A 1 130 ? 68.663 -1.002 -128.140 1.00 84.00 130 ARG A N 1
ATOM 1055 C CA . ARG A 1 130 ? 68.664 -1.784 -129.394 1.00 84.00 130 ARG A CA 1
ATOM 1056 C C . ARG A 1 130 ? 69.492 -1.144 -130.510 1.00 84.00 130 ARG A C 1
ATOM 1058 O O . ARG A 1 130 ? 70.147 -1.859 -131.266 1.00 84.00 130 ARG A O 1
ATOM 1065 N N . ILE A 1 131 ? 69.467 0.188 -130.639 1.00 80.88 131 ILE A N 1
ATOM 1066 C CA . ILE A 1 131 ? 70.305 0.901 -131.620 1.00 80.88 131 ILE A CA 1
ATOM 1067 C C . ILE A 1 131 ? 71.785 0.705 -131.268 1.00 80.88 131 ILE A C 1
ATOM 1069 O O . ILE A 1 131 ? 72.580 0.380 -132.153 1.00 80.88 131 ILE A O 1
ATOM 1073 N N . VAL A 1 132 ? 72.151 0.815 -129.985 1.00 80.94 132 VAL A N 1
ATOM 1074 C CA . VAL A 1 132 ? 73.512 0.490 -129.535 1.00 80.94 132 VAL A CA 1
ATOM 1075 C C . VAL A 1 132 ? 73.848 -0.963 -129.841 1.00 80.94 132 VAL A C 1
ATOM 1077 O O . VAL A 1 132 ? 74.905 -1.193 -130.414 1.00 80.94 132 VAL A O 1
ATOM 1080 N N . ASP A 1 133 ? 72.977 -1.929 -129.554 1.00 82.25 133 ASP A N 1
ATOM 1081 C CA . ASP A 1 133 ? 73.212 -3.358 -129.819 1.00 82.25 133 ASP A CA 1
ATOM 1082 C C . ASP A 1 133 ? 73.421 -3.649 -131.315 1.00 82.25 133 ASP A C 1
ATOM 1084 O O . ASP A 1 133 ? 74.248 -4.486 -131.675 1.00 82.25 133 ASP A O 1
ATOM 1088 N N . SER A 1 134 ? 72.761 -2.891 -132.200 1.00 79.12 134 SER A N 1
ATOM 1089 C CA . SER A 1 134 ? 72.918 -2.992 -133.660 1.00 79.12 134 SER A CA 1
ATOM 1090 C C . SER A 1 134 ? 74.258 -2.468 -134.208 1.00 79.12 134 SER A C 1
ATOM 1092 O O . SER A 1 134 ? 74.542 -2.631 -135.393 1.00 79.12 134 SER A O 1
ATOM 1094 N N . GLY A 1 135 ? 75.105 -1.875 -133.356 1.00 75.50 135 GLY A N 1
ATOM 1095 C CA . GLY A 1 135 ? 76.441 -1.384 -133.717 1.00 75.50 135 GLY A CA 1
ATOM 1096 C C . GLY A 1 135 ? 76.531 0.115 -134.012 1.00 75.50 135 GLY A C 1
ATOM 1097 O O . GLY A 1 135 ? 77.636 0.611 -134.222 1.00 75.50 135 GLY A O 1
ATOM 1098 N N . ASP A 1 136 ? 75.413 0.847 -133.988 1.00 78.62 136 ASP A N 1
ATOM 1099 C CA . ASP A 1 136 ? 75.335 2.268 -134.357 1.00 78.62 136 ASP A CA 1
ATOM 1100 C C . ASP A 1 136 ? 75.234 3.186 -133.122 1.00 78.62 136 ASP A C 1
ATOM 1102 O O . ASP A 1 136 ? 74.240 3.873 -132.867 1.00 78.62 136 ASP A O 1
ATOM 1106 N N . THR A 1 137 ? 76.293 3.187 -132.308 1.00 78.25 137 THR A N 1
ATOM 1107 C CA . THR A 1 137 ? 76.360 3.992 -131.076 1.00 78.25 137 THR A CA 1
ATOM 1108 C C . THR A 1 137 ? 76.259 5.497 -131.352 1.00 78.25 137 THR A C 1
ATOM 1110 O O . THR A 1 137 ? 75.688 6.237 -130.550 1.00 78.25 137 THR A O 1
ATOM 1113 N N . ALA A 1 138 ? 76.772 5.965 -132.495 1.00 76.31 138 ALA A N 1
ATOM 1114 C CA . ALA A 1 138 ? 76.708 7.375 -132.877 1.00 76.31 138 ALA A CA 1
ATOM 1115 C C . ALA A 1 138 ? 75.252 7.834 -133.054 1.00 76.31 138 ALA A C 1
ATOM 1117 O O . ALA A 1 138 ? 74.851 8.845 -132.468 1.00 76.31 138 ALA A O 1
ATOM 1118 N N . ARG A 1 139 ? 74.437 7.035 -133.755 1.00 78.38 139 ARG A N 1
ATOM 1119 C CA . ARG A 1 139 ? 73.004 7.289 -133.910 1.00 78.38 139 ARG A CA 1
ATOM 1120 C C . ARG A 1 139 ? 72.240 7.162 -132.599 1.00 78.38 139 ARG A C 1
ATOM 1122 O O . ARG A 1 139 ? 71.314 7.937 -132.381 1.00 78.38 139 ARG A O 1
ATOM 1129 N N . ALA A 1 140 ? 72.615 6.251 -131.701 1.00 77.00 140 ALA A N 1
ATOM 1130 C CA . ALA A 1 140 ? 71.978 6.147 -130.385 1.00 77.00 140 ALA A CA 1
ATOM 1131 C C . ALA A 1 140 ? 72.223 7.398 -129.518 1.00 77.00 140 ALA A C 1
ATOM 1133 O O . ALA A 1 140 ? 71.294 7.918 -128.902 1.00 77.00 140 ALA A O 1
ATOM 1134 N N . ILE A 1 141 ? 73.447 7.940 -129.513 1.00 78.56 141 ILE A N 1
ATOM 1135 C CA . ILE A 1 141 ? 73.770 9.183 -128.790 1.00 78.56 141 ILE A CA 1
ATOM 1136 C C . ILE A 1 141 ? 73.047 10.385 -129.413 1.00 78.56 141 ILE A C 1
ATOM 1138 O O . ILE A 1 141 ? 72.554 11.249 -128.685 1.00 78.56 141 ILE A O 1
ATOM 1142 N N . GLU A 1 142 ? 72.959 10.454 -130.743 1.00 76.50 142 GLU A N 1
ATOM 1143 C CA . GLU A 1 142 ? 72.214 11.509 -131.436 1.00 76.50 142 GLU A CA 1
ATOM 1144 C C . GLU A 1 142 ? 70.703 11.401 -131.192 1.00 76.50 142 GLU A C 1
ATOM 1146 O O . GLU A 1 142 ? 70.070 12.409 -130.886 1.00 76.50 142 GLU A O 1
ATOM 1151 N N . THR A 1 143 ? 70.138 10.192 -131.209 1.00 75.06 143 THR A N 1
ATOM 1152 C CA . THR A 1 143 ? 68.723 9.924 -130.887 1.00 75.06 143 THR A CA 1
ATOM 1153 C C . THR A 1 143 ? 68.426 10.274 -129.428 1.00 75.06 143 THR A C 1
ATOM 1155 O O . THR A 1 143 ? 67.425 10.911 -129.138 1.00 75.06 143 THR A O 1
ATOM 1158 N N . TRP A 1 144 ? 69.333 9.988 -128.490 1.00 78.69 144 TRP A N 1
ATOM 1159 C CA . TRP A 1 144 ? 69.172 10.411 -127.094 1.00 78.69 144 TRP A CA 1
ATOM 1160 C C . TRP A 1 144 ? 69.166 11.946 -126.928 1.00 78.69 144 TRP A C 1
ATOM 1162 O O . TRP A 1 144 ? 68.497 12.467 -126.029 1.00 78.69 144 TRP A O 1
ATOM 1172 N N . LYS A 1 145 ? 69.883 12.676 -127.800 1.00 74.81 145 LYS A N 1
ATOM 1173 C CA . LYS A 1 145 ? 69.900 14.150 -127.839 1.00 74.81 145 LYS A CA 1
ATOM 1174 C C . LYS A 1 145 ? 68.691 14.759 -128.563 1.00 74.81 145 LYS A C 1
ATOM 1176 O O . LYS A 1 145 ? 68.221 15.800 -128.120 1.00 74.81 145 LYS A O 1
ATOM 1181 N N . THR A 1 146 ? 68.238 14.159 -129.666 1.00 68.50 146 THR A N 1
ATOM 1182 C CA . THR A 1 146 ? 67.214 14.713 -130.580 1.00 68.50 146 THR A CA 1
ATOM 1183 C C . THR A 1 146 ? 65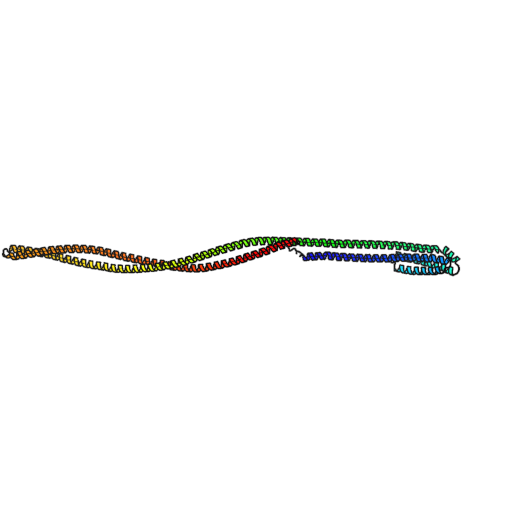.807 14.200 -130.293 1.00 68.50 146 THR A C 1
ATOM 1185 O O . THR A 1 146 ? 64.872 14.992 -130.271 1.00 68.50 146 THR A O 1
ATOM 1188 N N . ASP A 1 147 ? 65.659 12.912 -129.977 1.00 65.81 147 ASP A N 1
ATOM 1189 C CA . ASP A 1 147 ? 64.394 12.262 -129.601 1.00 65.81 147 ASP A CA 1
ATOM 1190 C C . ASP A 1 147 ? 64.100 12.421 -128.098 1.00 65.81 147 ASP A C 1
ATOM 1192 O O . ASP A 1 147 ? 63.416 11.623 -127.460 1.00 65.81 147 ASP A O 1
ATOM 1196 N N . ASN A 1 148 ? 64.665 13.478 -127.506 1.00 66.44 148 ASN A N 1
ATOM 1197 C CA . ASN A 1 148 ? 64.366 13.938 -126.158 1.00 66.44 148 ASN A CA 1
ATOM 1198 C C . ASN A 1 148 ? 64.615 12.918 -125.030 1.00 66.44 148 ASN A C 1
ATOM 1200 O O . ASN A 1 148 ? 64.061 13.076 -123.949 1.00 66.44 148 ASN A O 1
ATOM 1204 N N . GLY A 1 149 ? 65.504 11.931 -125.189 1.00 68.69 149 GLY A N 1
ATOM 1205 C CA . GLY A 1 149 ? 65.818 10.956 -124.127 1.00 68.69 149 GLY A CA 1
ATOM 1206 C C . GLY A 1 149 ? 66.316 11.592 -122.816 1.00 68.69 149 GLY A C 1
ATOM 1207 O O . GLY A 1 149 ? 66.029 11.100 -121.722 1.00 68.69 149 GLY A O 1
ATOM 1208 N N . ARG A 1 150 ? 67.021 12.729 -122.899 1.00 74.56 150 ARG A N 1
ATOM 1209 C CA . ARG A 1 150 ? 67.385 13.546 -121.725 1.00 74.56 150 ARG A CA 1
ATOM 1210 C C . ARG A 1 150 ? 66.179 14.259 -121.107 1.00 74.56 150 ARG A C 1
ATOM 1212 O O . ARG A 1 150 ? 66.079 14.306 -119.884 1.00 74.56 150 ARG A O 1
ATOM 1219 N N . THR A 1 151 ? 65.311 14.822 -121.940 1.00 79.69 151 THR A N 1
ATOM 1220 C CA . THR A 1 151 ? 64.134 15.596 -121.526 1.00 79.69 151 THR A CA 1
ATOM 1221 C C . THR A 1 151 ? 63.094 14.679 -120.890 1.00 79.69 151 THR A C 1
ATOM 1223 O O . THR A 1 151 ? 62.729 14.912 -119.749 1.00 79.69 151 THR A O 1
ATOM 1226 N N . LEU A 1 152 ? 62.764 13.549 -121.526 1.00 83.81 152 LEU A N 1
ATOM 1227 C CA . LEU A 1 152 ? 61.862 12.523 -120.991 1.00 83.81 152 LEU A CA 1
ATOM 1228 C C . LEU A 1 152 ? 62.333 11.980 -119.637 1.00 83.81 152 LEU A C 1
ATOM 1230 O O . LEU A 1 152 ? 61.528 11.784 -118.735 1.00 83.81 152 LEU A O 1
ATOM 1234 N N . SER A 1 153 ? 63.642 11.774 -119.456 1.00 84.25 153 SER A N 1
ATOM 1235 C CA . SER A 1 153 ? 64.179 11.381 -118.150 1.00 84.25 153 SER A CA 1
ATOM 1236 C C . SER A 1 153 ? 63.982 12.460 -117.086 1.00 84.25 153 SER A C 1
ATOM 1238 O O . SER A 1 153 ? 63.737 12.115 -115.933 1.00 84.25 153 SER A O 1
ATOM 1240 N N . ASN A 1 154 ? 64.177 13.733 -117.435 1.00 85.25 154 ASN A N 1
ATOM 1241 C CA . ASN A 1 154 ? 63.994 14.835 -116.496 1.00 85.25 154 ASN A CA 1
ATOM 1242 C C . ASN A 1 154 ? 62.510 15.002 -116.157 1.00 85.25 154 ASN A C 1
ATOM 1244 O O . ASN A 1 154 ? 62.185 15.110 -114.983 1.00 85.25 154 ASN A O 1
ATOM 1248 N N . ASP A 1 155 ? 61.630 14.926 -117.152 1.00 87.94 155 ASP A N 1
ATOM 1249 C CA . ASP A 1 155 ? 60.180 15.017 -116.985 1.00 87.94 155 ASP A CA 1
ATOM 1250 C C . ASP A 1 155 ? 59.637 13.852 -116.141 1.00 87.94 155 ASP A C 1
ATOM 1252 O O . ASP A 1 155 ? 58.800 14.065 -115.267 1.00 87.94 155 ASP A O 1
ATOM 1256 N N . ALA A 1 156 ? 60.170 12.634 -116.317 1.00 87.56 156 ALA A N 1
ATOM 1257 C CA . ALA A 1 156 ? 59.828 11.477 -115.485 1.00 87.56 156 ALA A CA 1
ATOM 1258 C C . ALA A 1 156 ? 60.242 11.685 -114.020 1.00 87.56 156 ALA A C 1
ATOM 1260 O O . ALA A 1 156 ? 59.484 11.354 -113.109 1.00 87.56 156 ALA A O 1
ATOM 1261 N N . ILE A 1 157 ? 61.427 12.262 -113.786 1.00 88.00 157 ILE A N 1
ATOM 1262 C CA . ILE A 1 157 ? 61.866 12.638 -112.437 1.00 88.00 157 ILE A CA 1
ATOM 1263 C C . ILE A 1 157 ? 60.961 13.743 -111.885 1.00 88.00 157 ILE A C 1
ATOM 1265 O O . ILE A 1 157 ? 60.510 13.621 -110.758 1.00 88.00 157 ILE A O 1
ATOM 1269 N N . THR A 1 158 ? 60.633 14.778 -112.663 1.00 89.50 158 THR A N 1
ATOM 1270 C CA . THR A 1 158 ? 59.750 15.872 -112.229 1.00 89.50 158 THR A CA 1
ATOM 1271 C C . THR A 1 158 ? 58.348 15.380 -111.866 1.00 89.50 158 THR A C 1
ATOM 1273 O O . THR A 1 158 ? 57.810 15.806 -110.846 1.00 89.50 158 THR A O 1
ATOM 1276 N N . LEU A 1 159 ? 57.771 14.457 -112.642 1.00 89.81 159 LEU A N 1
ATOM 1277 C CA . LEU A 1 159 ? 56.491 13.821 -112.319 1.00 89.81 159 LEU A CA 1
ATOM 1278 C C . LEU A 1 159 ? 56.573 13.046 -111.000 1.00 89.81 159 LEU A C 1
ATOM 1280 O O . LEU A 1 159 ? 55.728 13.248 -110.129 1.00 89.81 159 LEU A O 1
ATOM 1284 N N . LEU A 1 160 ? 57.620 12.242 -110.801 1.00 90.75 160 LEU A N 1
ATOM 1285 C CA . LEU A 1 160 ? 57.829 11.516 -109.544 1.00 90.75 160 LEU A CA 1
ATOM 1286 C C . LEU A 1 160 ? 58.090 12.447 -108.355 1.00 90.75 160 LEU A C 1
ATOM 1288 O O . LEU A 1 160 ? 57.556 12.200 -107.283 1.00 90.75 160 LEU A O 1
ATOM 1292 N N . THR A 1 161 ? 58.804 13.557 -108.546 1.00 90.19 161 THR A N 1
ATOM 1293 C CA . THR A 1 161 ? 58.995 14.581 -107.509 1.00 90.19 161 THR A CA 1
ATOM 1294 C C . THR A 1 161 ? 57.676 15.277 -107.159 1.00 90.19 161 THR A C 1
ATOM 1296 O O . THR A 1 161 ? 57.415 15.553 -105.993 1.00 90.19 161 THR A O 1
ATOM 1299 N N . SER A 1 162 ? 56.800 15.530 -108.140 1.00 89.12 162 SER A N 1
ATOM 1300 C CA . SER A 1 162 ? 55.458 16.070 -107.870 1.00 89.12 162 SER A CA 1
ATOM 1301 C C . SER A 1 162 ? 54.561 15.072 -107.128 1.00 89.12 162 SER A C 1
ATOM 1303 O O . SER A 1 162 ? 53.749 15.466 -106.295 1.00 89.12 162 SER A O 1
ATOM 1305 N N . MET A 1 163 ? 54.740 13.776 -107.396 1.00 90.19 163 MET A N 1
ATOM 1306 C CA . MET A 1 163 ? 54.056 12.699 -106.689 1.00 90.19 163 MET A CA 1
ATOM 1307 C C . MET A 1 163 ? 54.583 12.564 -105.253 1.00 90.19 163 MET A C 1
ATOM 1309 O O . MET A 1 163 ? 53.782 12.473 -104.332 1.00 90.19 163 MET A O 1
ATOM 1313 N N . GLU A 1 164 ? 55.900 12.644 -105.046 1.00 89.62 164 GLU A N 1
ATOM 1314 C CA . GLU A 1 164 ? 56.538 12.652 -103.721 1.00 89.62 164 GLU A CA 1
ATOM 1315 C C . GLU A 1 164 ? 56.056 13.841 -102.872 1.00 89.62 164 GLU A C 1
ATOM 1317 O O . GLU A 1 164 ? 55.723 13.658 -101.705 1.00 89.62 164 GLU A O 1
ATOM 1322 N N . ALA A 1 165 ? 55.903 15.029 -103.471 1.00 89.81 165 ALA A N 1
ATOM 1323 C CA . ALA A 1 165 ? 55.356 16.204 -102.788 1.00 89.81 165 ALA A CA 1
ATOM 1324 C C . ALA A 1 165 ? 53.892 16.022 -102.337 1.00 89.81 165 ALA A C 1
ATOM 1326 O O . ALA A 1 165 ? 53.513 16.507 -101.272 1.00 89.81 165 ALA A O 1
ATOM 1327 N N . LEU A 1 166 ? 53.069 15.309 -103.116 1.00 89.62 166 LEU A N 1
ATOM 1328 C CA . LEU A 1 166 ? 51.705 14.960 -102.704 1.00 89.62 166 LEU A CA 1
ATOM 1329 C C . LEU A 1 166 ? 51.714 13.954 -101.545 1.00 89.62 166 LEU A C 1
ATOM 1331 O O . LEU A 1 166 ? 50.933 14.090 -100.606 1.00 89.62 166 LEU A O 1
ATOM 1335 N N . GLU A 1 167 ? 52.597 12.955 -101.588 1.00 91.25 167 GLU A N 1
ATOM 1336 C CA . GLU A 1 167 ? 52.738 11.995 -100.489 1.00 91.25 167 GLU A CA 1
ATOM 1337 C C . GLU A 1 167 ? 53.240 12.662 -99.199 1.00 91.25 167 GLU A C 1
ATOM 1339 O O . GLU A 1 167 ? 52.787 12.313 -98.110 1.00 91.25 167 GLU A O 1
ATOM 1344 N N . ASP A 1 168 ? 54.117 13.664 -99.304 1.00 90.56 168 ASP A N 1
ATOM 1345 C CA . ASP A 1 168 ? 54.521 14.511 -98.176 1.00 90.56 168 ASP A CA 1
ATOM 1346 C C . ASP A 1 168 ? 53.329 15.234 -97.536 1.00 90.56 168 ASP A C 1
ATOM 1348 O O . ASP A 1 168 ? 53.205 15.246 -96.308 1.00 90.56 168 ASP A O 1
ATOM 1352 N N . GLU A 1 169 ? 52.436 15.805 -98.349 1.00 90.75 169 GLU A N 1
ATOM 1353 C CA . GLU A 1 169 ? 51.230 16.487 -97.871 1.00 90.75 169 GLU A CA 1
ATOM 1354 C C . GLU A 1 169 ? 50.264 15.514 -97.176 1.00 90.75 169 GLU A C 1
ATOM 1356 O O . GLU A 1 169 ? 49.768 15.807 -96.085 1.00 90.75 169 GLU A O 1
ATOM 1361 N N . ILE A 1 170 ? 50.045 14.330 -97.759 1.00 90.19 170 ILE A N 1
ATOM 1362 C CA . ILE A 1 170 ? 49.169 13.294 -97.193 1.00 90.19 170 ILE A CA 1
ATOM 1363 C C . ILE A 1 170 ? 49.724 12.786 -95.857 1.00 90.19 170 ILE A C 1
ATOM 1365 O O . ILE A 1 170 ? 48.993 12.737 -94.867 1.00 90.19 170 ILE A O 1
ATOM 1369 N N . VAL A 1 171 ? 51.019 12.460 -95.789 1.00 91.50 171 VAL A N 1
ATOM 1370 C CA . VAL A 1 171 ? 51.654 12.002 -94.544 1.00 91.50 171 VAL A CA 1
ATOM 1371 C C . VAL A 1 171 ? 51.613 13.096 -93.475 1.00 91.50 171 VAL A C 1
ATOM 1373 O O . VAL A 1 171 ? 51.333 12.798 -92.315 1.00 91.50 171 VAL A O 1
ATOM 1376 N N . ALA A 1 172 ? 51.848 14.363 -93.830 1.00 91.12 172 ALA A N 1
ATOM 1377 C CA . ALA A 1 172 ? 51.753 15.474 -92.883 1.00 91.12 172 ALA A CA 1
ATOM 1378 C C . ALA A 1 172 ? 50.323 15.658 -92.336 1.00 91.12 172 ALA A C 1
ATOM 1380 O O . ALA A 1 172 ? 50.150 15.886 -91.134 1.00 91.12 172 ALA A O 1
ATOM 1381 N N . ALA A 1 173 ? 49.300 15.514 -93.186 1.00 89.88 173 ALA A N 1
ATOM 1382 C CA . ALA A 1 173 ? 47.897 15.562 -92.777 1.00 89.88 173 ALA A CA 1
ATOM 1383 C C . ALA A 1 173 ? 47.528 14.399 -91.838 1.00 89.88 173 ALA A C 1
ATOM 1385 O O . ALA A 1 173 ? 46.920 14.627 -90.789 1.00 89.88 173 ALA A O 1
ATOM 1386 N N . ASP A 1 174 ? 47.961 13.176 -92.153 1.00 89.81 174 ASP A N 1
ATOM 1387 C CA . ASP A 1 174 ? 47.739 11.997 -91.309 1.00 89.81 174 ASP A CA 1
ATOM 1388 C C . ASP A 1 174 ? 48.483 12.104 -89.961 1.00 89.81 174 ASP A C 1
ATOM 1390 O O . ASP A 1 174 ? 47.945 11.724 -88.916 1.00 89.81 174 ASP A O 1
ATOM 1394 N N . GLN A 1 175 ? 49.696 12.677 -89.943 1.00 89.38 175 GLN A N 1
ATOM 1395 C CA . GLN A 1 175 ? 50.447 12.955 -88.709 1.00 89.38 175 GLN A CA 1
ATOM 1396 C C . GLN A 1 175 ? 49.715 13.960 -87.813 1.00 89.38 175 GLN A C 1
ATOM 1398 O O . GLN A 1 175 ? 49.612 13.744 -86.601 1.00 89.38 175 GLN A O 1
ATOM 1403 N N . LEU A 1 176 ? 49.180 15.040 -88.390 1.00 92.06 176 LEU A N 1
ATOM 1404 C CA . LEU A 1 176 ? 48.356 16.014 -87.670 1.00 92.06 176 LEU A CA 1
ATOM 1405 C C . LEU A 1 176 ? 47.087 15.361 -87.110 1.00 92.06 176 LEU A C 1
ATOM 1407 O O . LEU A 1 176 ? 46.812 15.493 -85.917 1.00 92.06 176 LEU A O 1
ATOM 1411 N N . ALA A 1 177 ? 46.366 14.588 -87.926 1.00 89.94 177 ALA A N 1
ATOM 1412 C CA . ALA A 1 177 ? 45.166 13.873 -87.497 1.00 89.94 177 ALA A CA 1
ATOM 1413 C C . ALA A 1 177 ? 45.454 12.897 -86.341 1.00 89.94 177 ALA A C 1
ATOM 1415 O O . ALA A 1 177 ? 44.670 12.800 -85.390 1.00 89.94 177 ALA A O 1
ATOM 1416 N N . GLN A 1 178 ? 46.600 12.204 -86.370 1.00 90.88 178 GLN A N 1
ATOM 1417 C CA . GLN A 1 178 ? 47.028 11.321 -85.284 1.00 90.88 178 GLN A CA 1
ATOM 1418 C C . GLN A 1 178 ? 47.340 12.107 -84.001 1.00 90.88 178 GLN A C 1
ATOM 1420 O O . GLN A 1 178 ? 46.926 11.695 -82.913 1.00 90.88 178 GLN A O 1
ATOM 1425 N N . GLN A 1 179 ? 48.037 13.245 -84.105 1.00 90.00 179 GLN A N 1
ATOM 1426 C CA . GLN A 1 179 ? 48.318 14.111 -82.955 1.00 90.00 179 GLN A CA 1
ATOM 1427 C C . GLN A 1 179 ? 47.032 14.665 -82.331 1.00 90.00 179 GLN A C 1
ATOM 1429 O O . GLN A 1 179 ? 46.882 14.620 -81.107 1.00 90.00 179 GLN A O 1
ATOM 1434 N N . GLU A 1 180 ? 46.077 15.118 -83.145 1.00 91.25 180 GLU A N 1
ATOM 1435 C CA . GLU A 1 180 ? 44.766 15.570 -82.673 1.00 91.25 180 GLU A CA 1
ATOM 1436 C C . GLU A 1 180 ? 43.987 14.439 -81.990 1.00 91.25 180 GLU A C 1
ATOM 1438 O O . GLU A 1 180 ? 43.432 14.629 -80.905 1.00 91.25 180 GLU A O 1
ATOM 1443 N N . ALA A 1 181 ? 43.983 13.233 -82.565 1.00 89.12 181 ALA A N 1
ATOM 1444 C CA . ALA A 1 181 ? 43.348 12.064 -81.958 1.00 89.12 181 ALA A CA 1
ATOM 1445 C C . ALA A 1 181 ? 43.985 11.688 -80.608 1.00 89.12 181 ALA A C 1
ATOM 1447 O O . ALA A 1 181 ? 43.265 11.417 -79.643 1.00 89.12 181 ALA A O 1
ATOM 1448 N N . LEU A 1 182 ? 45.317 11.745 -80.496 1.00 88.62 182 LEU A N 1
ATOM 1449 C CA . LEU A 1 182 ? 46.035 11.530 -79.235 1.00 88.62 182 LEU A CA 1
ATOM 1450 C C . LEU A 1 182 ? 45.693 12.593 -78.186 1.00 88.62 182 LEU A C 1
ATOM 1452 O O . LEU A 1 182 ? 45.487 12.254 -77.017 1.00 88.62 182 LEU A O 1
ATOM 1456 N N . GLN A 1 183 ? 45.617 13.868 -78.575 1.00 89.31 183 GLN A N 1
ATOM 1457 C CA . GLN A 1 183 ? 45.222 14.943 -77.664 1.00 89.31 183 GLN A CA 1
ATOM 1458 C C . GLN A 1 183 ? 43.772 14.783 -77.194 1.00 89.31 183 GLN A C 1
ATOM 1460 O O . GLN A 1 183 ? 43.519 14.868 -75.990 1.00 89.31 183 GLN A O 1
ATOM 1465 N N . ARG A 1 184 ? 42.836 14.467 -78.101 1.00 87.62 184 ARG A N 1
ATOM 1466 C CA . ARG A 1 184 ? 41.432 14.178 -77.756 1.00 87.62 184 ARG A CA 1
ATOM 1467 C C . ARG A 1 184 ? 41.312 13.001 -76.790 1.00 87.62 184 ARG A C 1
ATOM 1469 O O . ARG A 1 184 ? 40.587 13.104 -75.797 1.00 87.62 184 ARG A O 1
ATOM 1476 N N . LEU A 1 185 ? 42.051 11.913 -77.028 1.00 89.50 185 LEU A N 1
ATOM 1477 C CA . LEU A 1 185 ? 42.077 10.751 -76.136 1.00 89.50 185 LEU A CA 1
ATOM 1478 C C . LEU A 1 185 ? 42.603 11.126 -74.743 1.00 89.50 185 LEU A C 1
ATOM 1480 O O . LEU A 1 185 ? 41.951 10.822 -73.744 1.00 89.50 185 LEU A O 1
ATOM 1484 N N . ARG A 1 186 ? 43.744 11.826 -74.665 1.00 88.94 186 ARG A N 1
ATOM 1485 C CA . ARG A 1 186 ? 44.327 12.287 -73.391 1.00 88.94 186 ARG A CA 1
ATOM 1486 C C . ARG A 1 186 ? 43.372 13.193 -72.621 1.00 88.94 186 ARG A C 1
ATOM 1488 O O . ARG A 1 186 ? 43.162 12.977 -71.430 1.00 88.94 186 ARG A O 1
ATOM 1495 N N . PHE A 1 187 ? 42.778 14.176 -73.293 1.00 87.56 187 PHE A N 1
ATOM 1496 C CA . PHE A 1 187 ? 41.822 15.093 -72.678 1.00 87.56 187 PHE A CA 1
ATOM 1497 C C . PHE A 1 187 ? 40.610 14.342 -72.119 1.00 87.56 187 PHE A C 1
ATOM 1499 O O . PHE A 1 187 ? 40.249 14.525 -70.958 1.00 87.56 187 PHE A O 1
ATOM 1506 N N . THR A 1 188 ? 40.035 13.434 -72.911 1.00 87.75 188 THR A N 1
ATOM 1507 C CA . THR A 1 188 ? 38.871 12.643 -72.495 1.00 87.75 188 THR A CA 1
ATOM 1508 C C . THR A 1 188 ? 39.186 11.760 -71.289 1.00 87.75 188 THR A C 1
ATOM 1510 O O . THR A 1 188 ? 38.402 11.731 -70.345 1.00 87.75 188 THR A O 1
ATOM 1513 N N . LEU A 1 189 ? 40.349 11.098 -71.269 1.00 86.94 189 LEU A N 1
ATOM 1514 C CA . LEU A 1 189 ? 40.790 10.276 -70.137 1.00 86.94 189 LEU A CA 1
ATOM 1515 C C . LEU A 1 189 ? 40.922 11.090 -68.845 1.00 86.94 189 LEU A C 1
ATOM 1517 O O . LEU A 1 189 ? 40.412 10.678 -67.804 1.00 86.94 189 LEU A O 1
ATOM 1521 N N . VAL A 1 190 ? 41.576 12.254 -68.905 1.00 88.75 190 VAL A N 1
ATOM 1522 C CA . VAL A 1 190 ? 41.779 13.112 -67.728 1.00 88.75 190 VAL A CA 1
ATOM 1523 C C . VAL A 1 190 ? 40.447 13.654 -67.212 1.00 88.75 190 VAL A C 1
ATOM 1525 O O . VAL A 1 190 ? 40.170 13.561 -66.016 1.00 88.75 190 VAL A O 1
ATOM 1528 N N . VAL A 1 191 ? 39.591 14.172 -68.098 1.00 88.44 191 VAL A N 1
ATOM 1529 C CA . VAL A 1 191 ? 38.279 14.714 -67.715 1.00 88.44 191 VAL A CA 1
ATOM 1530 C C . VAL A 1 191 ? 37.377 13.622 -67.142 1.00 88.44 191 VAL A C 1
ATOM 1532 O O . VAL A 1 191 ? 36.728 13.837 -66.116 1.00 88.44 191 VAL A O 1
ATOM 1535 N N . ALA A 1 192 ? 37.351 12.436 -67.749 1.00 86.25 192 ALA A N 1
ATOM 1536 C CA . ALA A 1 192 ? 36.524 11.334 -67.276 1.00 86.25 192 ALA A CA 1
ATOM 1537 C C . ALA A 1 192 ? 37.018 10.774 -65.927 1.00 86.25 192 ALA A C 1
ATOM 1539 O O . ALA A 1 192 ? 36.210 10.509 -65.034 1.00 86.25 192 ALA A O 1
ATOM 1540 N N . ALA A 1 193 ? 38.337 10.674 -65.723 1.00 84.94 193 ALA A N 1
ATOM 1541 C CA . ALA A 1 193 ? 38.910 10.278 -64.438 1.00 84.94 193 ALA A CA 1
ATOM 1542 C C . ALA A 1 193 ? 38.589 11.302 -63.337 1.00 84.94 193 ALA A C 1
ATOM 1544 O O . ALA A 1 193 ? 38.023 10.937 -62.305 1.00 84.94 193 ALA A O 1
ATOM 1545 N N . LEU A 1 194 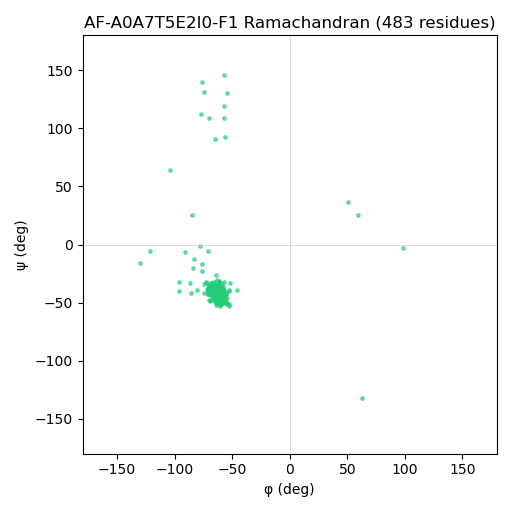? 38.864 12.590 -63.570 1.00 88.38 194 LEU A N 1
ATOM 1546 C CA . LEU A 1 194 ? 38.613 13.645 -62.583 1.00 88.38 194 LEU A CA 1
ATOM 1547 C C . LEU A 1 194 ? 37.127 13.778 -62.241 1.00 88.38 194 LEU A C 1
ATOM 1549 O O . LEU A 1 194 ? 36.775 13.847 -61.065 1.00 88.38 194 LEU A O 1
ATOM 1553 N N . SER A 1 195 ? 36.245 13.763 -63.244 1.00 85.25 195 SER A N 1
ATOM 1554 C CA . SER A 1 195 ? 34.797 13.844 -63.015 1.00 85.25 195 SER A CA 1
ATOM 1555 C C . SER A 1 195 ? 34.270 12.655 -62.209 1.00 85.25 195 SER A C 1
ATOM 1557 O O . SER A 1 195 ? 33.468 12.861 -61.298 1.00 85.25 195 SER A O 1
ATOM 1559 N N . SER A 1 196 ? 34.764 11.435 -62.457 1.00 83.88 196 SER A N 1
ATOM 1560 C CA . SER A 1 196 ? 34.376 10.253 -61.673 1.00 83.88 196 SER A CA 1
ATOM 1561 C C . SER A 1 196 ? 34.805 10.349 -60.201 1.00 83.88 196 SER A C 1
ATOM 1563 O O . SER A 1 196 ? 34.017 10.028 -59.308 1.00 83.88 196 SER A O 1
ATOM 1565 N N . VAL A 1 197 ? 36.011 10.861 -59.925 1.00 86.75 197 VAL A N 1
ATOM 1566 C CA . VAL A 1 197 ? 36.524 11.058 -58.559 1.00 86.75 197 VAL A CA 1
ATOM 1567 C C . VAL A 1 197 ? 35.736 12.149 -57.838 1.00 86.75 197 VAL A C 1
ATOM 1569 O O . VAL A 1 197 ? 35.271 11.930 -56.721 1.00 86.75 197 VAL A O 1
ATOM 1572 N N . ILE A 1 198 ? 35.522 13.296 -58.487 1.00 88.44 198 ILE A N 1
ATOM 1573 C CA . ILE A 1 198 ? 34.752 14.411 -57.921 1.00 88.44 198 ILE A CA 1
ATOM 1574 C C . ILE A 1 198 ? 33.322 13.964 -57.600 1.00 88.44 198 ILE A C 1
ATOM 1576 O O . ILE A 1 198 ? 32.828 14.229 -56.504 1.00 88.44 198 ILE A O 1
ATOM 1580 N N . LEU A 1 199 ? 32.668 13.246 -58.518 1.00 86.69 199 LEU A N 1
ATOM 1581 C CA . LEU A 1 199 ? 31.317 12.730 -58.308 1.00 86.69 199 LEU A CA 1
ATOM 1582 C C . LEU A 1 199 ? 31.268 11.734 -57.139 1.00 86.69 199 LEU A C 1
ATOM 1584 O O . LEU A 1 199 ? 30.361 11.806 -56.311 1.00 86.69 199 LEU A O 1
ATOM 1588 N N . SER A 1 200 ? 32.269 10.858 -57.026 1.00 84.88 200 SER A N 1
ATOM 1589 C CA . SER A 1 200 ? 32.383 9.898 -55.920 1.00 84.88 200 SER A CA 1
ATOM 1590 C C . SER A 1 200 ? 32.560 10.590 -54.568 1.00 84.88 200 SER A C 1
ATOM 1592 O O . SER A 1 200 ? 31.882 10.236 -53.604 1.00 84.88 200 SER A O 1
ATOM 1594 N N . ILE A 1 201 ? 33.420 11.611 -54.495 1.00 88.44 201 ILE A N 1
ATOM 1595 C CA . ILE A 1 201 ? 33.644 12.393 -53.272 1.00 88.44 201 ILE A CA 1
ATOM 1596 C C . ILE A 1 201 ? 32.387 13.189 -52.903 1.00 88.44 201 ILE A C 1
ATOM 1598 O O . ILE A 1 201 ? 31.979 13.176 -51.742 1.00 88.44 201 ILE A O 1
ATOM 1602 N N . MET A 1 202 ? 31.732 13.845 -53.867 1.00 88.00 202 MET A N 1
ATOM 1603 C CA . MET A 1 202 ? 30.496 14.598 -53.611 1.00 88.00 202 MET A CA 1
ATOM 1604 C C . MET A 1 202 ? 29.380 13.701 -53.072 1.00 88.00 202 MET A C 1
ATOM 1606 O O . MET A 1 202 ? 28.727 14.045 -52.090 1.00 88.00 202 MET A O 1
ATOM 1610 N N . ILE A 1 203 ? 29.166 12.532 -53.678 1.00 87.00 203 ILE A N 1
ATOM 1611 C CA . ILE A 1 203 ? 28.116 11.613 -53.232 1.00 87.00 203 ILE A CA 1
ATOM 1612 C C . ILE A 1 203 ? 28.483 10.982 -51.884 1.00 87.00 203 ILE A C 1
ATOM 1614 O O . ILE A 1 203 ? 27.630 10.901 -50.999 1.00 87.00 203 ILE A O 1
ATOM 1618 N N . GLY A 1 204 ? 29.747 10.589 -51.694 1.00 84.81 204 GLY A N 1
ATOM 1619 C CA . GLY A 1 204 ? 30.243 10.045 -50.429 1.00 84.81 204 GLY A CA 1
ATOM 1620 C C . GLY A 1 204 ? 30.077 11.031 -49.273 1.00 84.81 204 GLY A C 1
ATOM 1621 O O . GLY A 1 204 ? 29.461 10.695 -48.263 1.00 84.81 204 GLY A O 1
ATOM 1622 N N . THR A 1 205 ? 30.535 12.274 -49.446 1.00 87.62 205 THR A N 1
ATOM 1623 C CA . THR A 1 205 ? 30.368 13.342 -48.442 1.00 87.62 205 THR A CA 1
ATOM 1624 C C . THR A 1 205 ? 28.896 13.639 -48.170 1.00 87.62 205 THR A C 1
ATOM 1626 O O . THR A 1 205 ? 28.505 13.782 -47.014 1.00 87.62 205 THR A O 1
ATOM 1629 N N . TRP A 1 206 ? 28.047 13.660 -49.199 1.00 86.62 206 TRP A N 1
ATOM 1630 C CA . TRP A 1 206 ? 26.611 13.879 -49.033 1.00 86.62 206 TRP A CA 1
ATOM 1631 C C . TRP A 1 206 ? 25.917 12.770 -48.227 1.00 86.62 206 TRP A 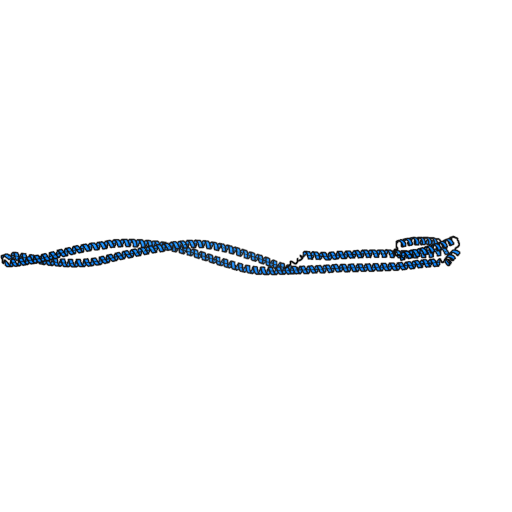C 1
ATOM 1633 O O . TRP A 1 206 ? 25.108 13.066 -47.343 1.00 86.62 206 TRP A O 1
ATOM 1643 N N . ILE A 1 207 ? 26.256 11.500 -48.475 1.00 85.81 207 ILE A N 1
ATOM 1644 C CA . ILE A 1 207 ? 25.728 10.361 -47.708 1.00 85.81 207 ILE A CA 1
ATOM 1645 C C . ILE A 1 207 ? 26.220 10.410 -46.261 1.00 85.81 207 ILE A C 1
ATOM 1647 O O . ILE A 1 207 ? 25.402 10.256 -45.355 1.00 85.81 207 ILE A O 1
ATOM 1651 N N . ILE A 1 208 ? 27.516 10.664 -46.043 1.00 86.06 208 ILE A N 1
ATOM 1652 C CA . ILE A 1 208 ? 28.113 10.768 -44.702 1.00 86.06 208 ILE A CA 1
ATOM 1653 C C . ILE A 1 208 ? 27.435 11.883 -43.905 1.00 86.06 208 ILE A C 1
ATOM 1655 O O . ILE A 1 208 ? 26.955 11.626 -42.806 1.00 86.06 208 ILE A O 1
ATOM 1659 N N . MET A 1 209 ? 27.287 13.086 -44.473 1.00 87.19 209 MET A N 1
ATOM 1660 C CA . MET A 1 209 ? 26.607 14.203 -43.804 1.00 87.19 209 MET A CA 1
ATOM 1661 C C . MET A 1 209 ? 25.161 13.866 -43.427 1.00 87.19 209 MET A C 1
ATOM 1663 O O . MET A 1 209 ? 24.682 14.246 -42.360 1.00 87.19 209 MET A O 1
ATOM 1667 N N . LYS A 1 210 ? 24.435 13.161 -44.301 1.00 85.75 210 LYS A N 1
ATOM 1668 C CA . LYS A 1 210 ? 23.045 12.781 -44.035 1.00 85.75 210 LYS A CA 1
ATOM 1669 C C . LYS A 1 210 ? 22.941 11.702 -42.957 1.00 85.75 210 LYS A C 1
ATOM 1671 O O . LYS A 1 210 ? 22.062 11.796 -42.105 1.00 85.75 210 LYS A O 1
ATOM 1676 N N . ALA A 1 211 ? 23.821 10.702 -42.996 1.00 84.12 211 ALA A N 1
ATOM 1677 C CA . ALA A 1 211 ? 23.899 9.648 -41.990 1.00 84.12 211 ALA A CA 1
ATOM 1678 C C . ALA A 1 211 ? 24.268 10.223 -40.615 1.00 84.12 211 ALA A C 1
ATOM 1680 O O . ALA A 1 211 ? 23.560 9.966 -39.647 1.00 84.12 211 ALA A O 1
ATOM 1681 N N . SER A 1 212 ? 25.294 11.076 -40.576 1.00 86.25 212 SER A N 1
ATOM 1682 C CA . SER A 1 212 ? 25.758 11.808 -39.396 1.00 86.25 212 SER A CA 1
ATOM 1683 C C . SER A 1 212 ? 24.619 12.576 -38.722 1.00 86.25 212 SER A C 1
ATOM 1685 O O . SER A 1 212 ? 24.308 12.312 -37.566 1.00 86.25 212 SER A O 1
ATOM 1687 N N . ARG A 1 213 ? 23.877 13.410 -39.467 1.00 87.00 213 ARG A N 1
ATOM 1688 C CA . ARG A 1 213 ? 22.723 14.149 -38.916 1.00 87.00 213 ARG A CA 1
ATOM 1689 C C . ARG A 1 213 ? 21.633 13.245 -38.342 1.00 87.00 213 ARG A C 1
ATOM 1691 O O . ARG A 1 213 ? 21.039 13.578 -37.323 1.00 87.00 213 ARG A O 1
ATOM 1698 N N . MET A 1 214 ? 21.329 12.129 -39.011 1.00 85.00 214 MET A N 1
ATOM 1699 C CA . MET A 1 214 ? 20.326 11.180 -38.516 1.00 85.00 214 MET A CA 1
ATOM 1700 C C . MET A 1 214 ? 20.781 10.509 -37.218 1.00 85.00 214 MET A C 1
ATOM 1702 O O . MET A 1 214 ? 19.968 10.313 -36.318 1.00 85.00 214 MET A O 1
ATOM 1706 N N . MET A 1 215 ? 22.063 10.154 -37.126 1.00 86.56 215 MET A N 1
ATOM 1707 C CA . MET A 1 215 ? 22.631 9.535 -35.933 1.00 86.56 215 MET A CA 1
ATOM 1708 C C . MET A 1 215 ? 22.745 10.540 -34.775 1.00 86.56 215 MET A C 1
ATOM 1710 O O . MET A 1 215 ? 22.415 10.177 -33.652 1.00 86.56 215 MET A O 1
ATOM 1714 N N . ASP A 1 216 ? 23.089 11.804 -35.041 1.00 87.56 216 ASP A N 1
ATOM 1715 C CA . ASP A 1 216 ? 23.102 12.885 -34.044 1.00 87.56 216 ASP A CA 1
ATOM 1716 C C . ASP A 1 216 ? 21.713 13.138 -33.455 1.00 87.56 216 ASP A C 1
ATOM 1718 O O . ASP A 1 216 ? 21.558 13.286 -32.241 1.00 87.56 216 ASP A O 1
ATOM 1722 N N . GLN A 1 217 ? 20.687 13.169 -34.311 1.00 88.62 217 GLN A N 1
ATOM 1723 C CA . GLN A 1 217 ? 19.308 13.320 -33.860 1.00 88.62 217 GLN A CA 1
ATOM 1724 C C . GLN A 1 217 ? 18.888 12.133 -32.984 1.00 88.62 217 GLN A C 1
ATOM 1726 O O . GLN A 1 217 ? 18.349 12.342 -31.900 1.00 88.62 217 GLN A O 1
ATOM 1731 N N . ALA A 1 218 ? 19.185 10.902 -33.412 1.00 87.81 218 ALA A N 1
ATOM 1732 C CA . ALA A 1 218 ? 18.887 9.704 -32.631 1.00 87.81 218 ALA A CA 1
ATOM 1733 C C . ALA A 1 218 ? 19.633 9.692 -31.283 1.00 87.81 218 ALA A C 1
ATOM 1735 O O . ALA A 1 218 ? 19.035 9.372 -30.260 1.00 87.81 218 ALA A O 1
ATOM 1736 N N . ALA A 1 219 ? 20.910 10.093 -31.256 1.00 89.94 219 ALA A N 1
ATOM 1737 C CA . ALA A 1 219 ? 21.676 10.254 -30.021 1.00 89.94 219 ALA A CA 1
ATOM 1738 C C . ALA A 1 219 ? 21.021 11.282 -29.085 1.00 89.94 219 ALA A C 1
ATOM 1740 O O . ALA A 1 219 ? 20.888 11.032 -27.889 1.00 89.94 219 ALA A O 1
ATOM 1741 N N . GLY A 1 220 ? 20.577 12.422 -29.626 1.00 89.62 220 GLY A N 1
ATOM 1742 C CA . GLY A 1 220 ? 19.873 13.455 -28.866 1.00 89.62 220 GLY A CA 1
ATOM 1743 C C . GLY A 1 220 ? 18.548 12.970 -28.274 1.00 89.62 220 GLY A C 1
ATOM 1744 O O . GLY A 1 220 ? 18.283 13.208 -27.097 1.00 89.62 220 GLY A O 1
ATOM 1745 N N . GLU A 1 221 ? 17.743 12.247 -29.055 1.00 90.81 221 GLU A N 1
ATOM 1746 C CA . GLU A 1 221 ? 16.472 11.661 -28.603 1.00 90.81 221 GLU A CA 1
ATOM 1747 C C . GLU A 1 221 ? 16.686 10.602 -27.508 1.00 90.81 221 GLU A C 1
ATOM 1749 O O . GLU A 1 221 ? 15.970 10.602 -26.502 1.00 90.81 221 GLU A O 1
ATOM 1754 N N . ILE A 1 222 ? 17.707 9.744 -27.649 1.00 92.12 222 ILE A N 1
ATOM 1755 C CA . ILE A 1 222 ? 18.082 8.758 -26.623 1.00 92.12 222 ILE A CA 1
ATOM 1756 C C . ILE A 1 222 ? 18.536 9.462 -25.340 1.00 92.12 222 ILE A C 1
ATOM 1758 O O . ILE A 1 222 ? 18.075 9.095 -24.262 1.00 92.12 222 ILE A O 1
ATOM 1762 N N . ALA A 1 223 ? 19.396 10.480 -25.435 1.00 90.12 223 ALA A N 1
ATOM 1763 C CA . ALA A 1 223 ? 19.880 11.222 -24.270 1.00 90.12 223 ALA A CA 1
ATOM 1764 C C . ALA A 1 223 ? 18.741 11.950 -23.533 1.00 90.12 223 ALA A C 1
ATOM 1766 O O . ALA A 1 223 ? 18.666 11.898 -22.306 1.00 90.12 223 ALA A O 1
ATOM 1767 N N . SER A 1 224 ? 17.816 12.573 -24.273 1.00 92.19 224 SER A N 1
ATOM 1768 C CA . SER A 1 224 ? 16.623 13.203 -23.692 1.00 92.19 224 SER A CA 1
ATOM 1769 C C . SER A 1 224 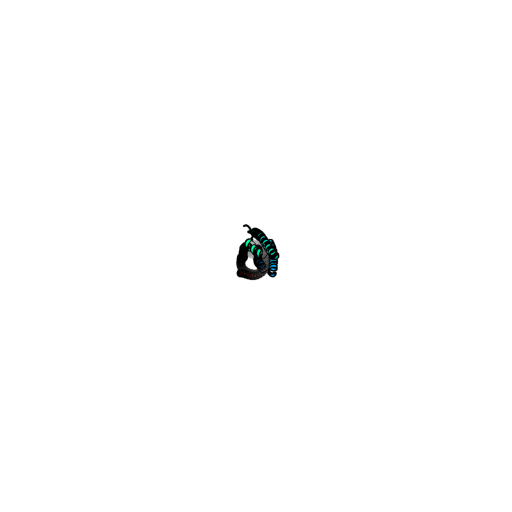? 15.747 12.181 -22.969 1.00 92.19 224 SER A C 1
ATOM 1771 O O . SER A 1 224 ? 15.391 12.381 -21.810 1.00 92.19 224 SER A O 1
ATOM 1773 N N . SER A 1 225 ? 15.462 11.048 -23.620 1.00 93.62 225 SER A N 1
ATOM 1774 C CA . SER A 1 225 ? 14.662 9.968 -23.030 1.00 93.62 225 SER A CA 1
ATOM 1775 C C . SER A 1 225 ? 15.336 9.387 -21.784 1.00 93.62 225 SER A C 1
ATOM 1777 O O . SER A 1 225 ? 14.677 9.144 -20.778 1.00 93.62 225 SER A O 1
ATOM 1779 N N . ALA A 1 226 ? 16.660 9.209 -21.807 1.00 92.56 226 ALA A N 1
ATOM 1780 C CA . ALA A 1 226 ? 17.425 8.764 -20.646 1.00 92.56 226 ALA A CA 1
ATOM 1781 C C . ALA A 1 226 ? 17.330 9.768 -19.484 1.00 92.56 226 ALA A C 1
ATOM 1783 O O . ALA A 1 226 ? 17.162 9.360 -18.338 1.00 92.56 226 ALA A O 1
ATOM 1784 N N . SER A 1 227 ? 17.369 11.075 -19.762 1.00 91.12 227 SER A N 1
ATOM 1785 C CA . SER A 1 227 ? 17.181 12.108 -18.736 1.00 91.12 227 SER A CA 1
ATOM 1786 C C . SER A 1 227 ? 15.777 12.072 -18.119 1.00 91.12 227 SER A C 1
ATOM 1788 O O . SER A 1 227 ? 15.640 12.219 -16.905 1.00 91.12 227 SER A O 1
ATOM 1790 N N . GLU A 1 228 ? 14.733 11.861 -18.924 1.00 94.25 228 GLU A N 1
ATOM 1791 C CA . GLU A 1 228 ? 13.353 11.724 -18.432 1.00 94.25 228 GLU A CA 1
ATOM 1792 C C . GLU A 1 228 ? 13.169 10.460 -17.581 1.00 94.25 228 GLU A C 1
ATOM 1794 O O . GLU A 1 228 ? 12.530 10.499 -16.523 1.00 94.25 228 GLU A O 1
ATOM 1799 N N . ILE A 1 229 ? 13.777 9.345 -18.001 1.00 94.44 229 ILE A N 1
ATOM 1800 C CA . ILE A 1 229 ? 13.797 8.106 -17.218 1.00 94.44 229 ILE A CA 1
ATOM 1801 C C . ILE A 1 229 ? 14.525 8.340 -15.890 1.00 94.44 229 ILE A C 1
ATOM 1803 O O . ILE A 1 229 ? 14.001 7.958 -14.848 1.00 94.44 229 ILE A O 1
ATOM 1807 N N . ALA A 1 230 ? 15.678 9.016 -15.889 1.00 91.94 230 ALA A N 1
ATOM 1808 C CA . ALA A 1 230 ? 16.427 9.313 -14.667 1.00 91.94 230 ALA A CA 1
ATOM 1809 C C . ALA A 1 230 ? 15.607 10.147 -13.664 1.00 91.94 230 ALA A C 1
ATOM 1811 O O . ALA A 1 230 ? 15.555 9.809 -12.482 1.00 91.94 230 ALA A O 1
ATOM 1812 N N . ALA A 1 231 ? 14.904 11.182 -14.135 1.00 93.75 231 ALA A N 1
ATOM 1813 C CA . ALA A 1 231 ? 14.014 11.979 -13.289 1.00 93.75 231 ALA A CA 1
ATOM 1814 C C . ALA A 1 231 ? 12.851 11.143 -12.718 1.00 93.75 231 ALA A C 1
ATOM 1816 O O . ALA A 1 231 ? 12.490 11.274 -11.546 1.00 93.75 231 ALA A O 1
ATOM 1817 N N . SER A 1 232 ? 12.289 10.243 -13.531 1.00 94.94 232 SER A N 1
ATOM 1818 C CA . SER A 1 232 ? 11.229 9.323 -13.099 1.00 94.94 232 SER A CA 1
ATOM 1819 C C . SER A 1 232 ? 11.730 8.339 -12.037 1.00 94.94 232 SER A C 1
ATOM 1821 O O . SER A 1 232 ? 11.042 8.105 -11.046 1.00 94.94 232 SER A O 1
ATOM 1823 N N . VAL A 1 233 ? 12.952 7.823 -12.198 1.00 94.81 233 VAL A N 1
ATOM 1824 C CA . VAL A 1 233 ? 13.635 6.946 -11.233 1.00 94.81 233 VAL A CA 1
ATOM 1825 C C . VAL A 1 233 ? 13.829 7.656 -9.891 1.00 94.81 233 VAL A C 1
ATOM 1827 O O . VAL A 1 233 ? 13.470 7.086 -8.865 1.00 94.81 233 VAL A O 1
ATOM 1830 N N . GLU A 1 234 ? 14.305 8.907 -9.870 1.00 92.12 234 GLU A N 1
ATOM 1831 C CA . GLU A 1 234 ? 14.440 9.687 -8.624 1.00 92.12 234 GLU A CA 1
ATOM 1832 C C . GLU A 1 234 ? 13.091 9.923 -7.926 1.00 92.12 234 GLU A C 1
ATOM 1834 O O . GLU A 1 234 ? 12.981 9.890 -6.696 1.00 92.12 234 GLU A O 1
ATOM 1839 N N . GLN A 1 235 ? 12.028 10.173 -8.694 1.00 94.56 235 GLN A N 1
ATOM 1840 C CA . GLN A 1 235 ? 10.686 10.300 -8.130 1.00 94.56 235 GLN A CA 1
ATOM 1841 C C . GLN A 1 235 ? 10.176 8.972 -7.557 1.00 94.56 235 GLN A C 1
ATOM 1843 O O . GLN A 1 235 ? 9.566 8.956 -6.482 1.00 94.56 235 GLN A O 1
ATOM 1848 N N . GLN A 1 236 ? 10.446 7.862 -8.239 1.00 94.00 236 GLN A N 1
ATOM 1849 C CA . GLN A 1 236 ? 10.056 6.536 -7.778 1.00 94.00 236 GLN A CA 1
ATOM 1850 C C . GLN A 1 236 ? 10.847 6.114 -6.533 1.00 94.00 236 GLN A C 1
ATOM 1852 O O . GLN A 1 236 ? 10.268 5.519 -5.630 1.00 94.00 236 GLN A O 1
ATOM 1857 N N . GLU A 1 237 ? 12.119 6.505 -6.421 1.00 92.19 237 GLU A N 1
ATOM 1858 C CA . GLU A 1 237 ? 12.957 6.286 -5.234 1.00 92.19 237 GLU A CA 1
ATOM 1859 C C . GLU A 1 237 ? 12.384 7.013 -4.010 1.00 92.19 237 GLU A C 1
ATOM 1861 O O . GLU A 1 237 ? 12.157 6.397 -2.965 1.00 92.19 237 GLU A O 1
ATOM 1866 N N . ARG A 1 238 ? 12.027 8.298 -4.160 1.00 92.88 238 ARG A N 1
ATOM 1867 C CA . ARG A 1 238 ? 11.340 9.065 -3.103 1.00 92.88 238 ARG A CA 1
ATOM 1868 C C . ARG A 1 238 ? 10.012 8.429 -2.700 1.00 92.88 238 ARG A C 1
ATOM 1870 O O . ARG A 1 238 ? 9.721 8.317 -1.512 1.00 92.88 238 ARG A O 1
ATOM 1877 N N . THR A 1 239 ? 9.226 7.985 -3.679 1.00 93.31 239 THR A N 1
ATOM 1878 C CA . THR A 1 239 ? 7.933 7.327 -3.434 1.00 93.31 239 THR A CA 1
ATOM 1879 C C . THR A 1 239 ? 8.115 6.006 -2.687 1.00 93.31 239 THR A C 1
ATOM 1881 O O . THR A 1 239 ? 7.412 5.753 -1.714 1.00 93.31 239 THR A O 1
ATOM 1884 N N . SER A 1 240 ? 9.100 5.195 -3.083 1.00 92.56 240 SER A N 1
ATOM 1885 C CA . SER A 1 240 ? 9.433 3.931 -2.420 1.00 92.56 240 SER A CA 1
ATOM 1886 C C . SER A 1 240 ? 9.874 4.153 -0.972 1.00 92.56 240 SER A C 1
ATOM 1888 O O . SER A 1 240 ? 9.447 3.421 -0.081 1.00 92.56 240 SER A O 1
ATOM 1890 N N . SER A 1 241 ? 10.686 5.184 -0.713 1.00 90.88 241 SER A N 1
ATOM 1891 C CA . SER A 1 241 ? 11.095 5.548 0.648 1.00 90.88 241 SER A CA 1
ATOM 1892 C C . SER A 1 241 ? 9.909 6.002 1.501 1.00 90.88 241 SER A C 1
ATOM 1894 O O . SER A 1 241 ? 9.806 5.609 2.662 1.00 90.88 241 SER A O 1
ATOM 1896 N N . GLN A 1 242 ? 9.002 6.806 0.938 1.00 93.38 242 GLN A N 1
ATOM 1897 C CA . GLN A 1 242 ? 7.787 7.235 1.632 1.00 93.38 242 GLN A CA 1
ATOM 1898 C C . GLN A 1 242 ? 6.886 6.039 1.956 1.00 93.38 242 GLN A C 1
ATOM 1900 O O . GLN A 1 242 ? 6.365 5.938 3.063 1.00 93.38 242 GLN A O 1
ATOM 1905 N N . GLN A 1 243 ? 6.735 5.108 1.014 1.00 90.81 243 GLN A N 1
ATOM 1906 C CA . GLN A 1 243 ? 5.940 3.902 1.206 1.00 90.81 243 GLN A CA 1
ATOM 1907 C C . GLN A 1 243 ? 6.519 3.012 2.311 1.00 90.81 243 GLN A C 1
ATOM 1909 O O . GLN A 1 243 ? 5.762 2.534 3.151 1.00 90.81 243 GLN A O 1
ATOM 1914 N N . ALA A 1 244 ? 7.843 2.841 2.366 1.00 90.88 244 ALA A N 1
ATOM 1915 C CA . ALA A 1 244 ? 8.501 2.106 3.446 1.00 90.88 244 ALA A CA 1
ATOM 1916 C C . ALA A 1 244 ? 8.241 2.748 4.822 1.00 90.88 244 ALA A C 1
ATOM 1918 O O . ALA A 1 244 ? 7.918 2.046 5.781 1.00 90.88 244 ALA A O 1
ATOM 1919 N N . ALA A 1 245 ? 8.305 4.082 4.910 1.00 93.06 245 ALA A N 1
ATOM 1920 C CA . ALA A 1 245 ? 7.979 4.807 6.137 1.00 93.06 245 ALA A CA 1
ATOM 1921 C C . ALA A 1 245 ? 6.511 4.598 6.552 1.00 93.06 245 ALA A C 1
ATOM 1923 O O . ALA A 1 245 ? 6.248 4.246 7.700 1.00 93.06 245 ALA A O 1
ATOM 1924 N N . SER A 1 246 ? 5.563 4.727 5.617 1.00 95.44 246 SER A N 1
ATOM 1925 C CA . SER A 1 246 ? 4.135 4.505 5.888 1.00 95.44 246 SER A CA 1
ATOM 1926 C C . SER A 1 246 ? 3.814 3.059 6.282 1.00 95.44 246 SER A C 1
ATOM 1928 O O . SER A 1 246 ? 2.956 2.832 7.135 1.00 95.44 246 SER A O 1
ATOM 1930 N N . VAL A 1 247 ? 4.504 2.072 5.702 1.00 95.81 247 VAL A N 1
ATOM 1931 C CA . VAL A 1 247 ? 4.379 0.661 6.101 1.00 95.81 247 VAL A CA 1
ATOM 1932 C C . VAL A 1 247 ? 4.885 0.459 7.529 1.00 95.81 247 VAL A C 1
ATOM 1934 O O . VAL A 1 247 ? 4.210 -0.194 8.325 1.00 95.81 247 VAL A O 1
ATOM 1937 N N . SER A 1 248 ? 6.033 1.047 7.879 1.00 93.25 248 SER A N 1
ATOM 1938 C CA . SER A 1 248 ? 6.569 0.987 9.242 1.00 93.25 248 SER A CA 1
ATOM 1939 C C . SER A 1 248 ? 5.616 1.628 10.250 1.00 93.25 248 SER A C 1
ATOM 1941 O O . SER A 1 248 ? 5.335 1.024 11.279 1.00 93.25 248 SER A O 1
ATOM 1943 N N . GLU A 1 249 ? 5.097 2.821 9.952 1.00 96.56 249 GLU A N 1
ATOM 1944 C CA . GLU A 1 249 ? 4.139 3.526 10.809 1.00 96.56 249 GLU A CA 1
ATOM 1945 C C . GLU A 1 249 ? 2.866 2.699 11.012 1.00 96.56 249 GLU A C 1
ATOM 1947 O O . GLU A 1 249 ? 2.466 2.446 12.146 1.00 96.56 249 GLU A O 1
ATOM 1952 N N . THR A 1 250 ? 2.286 2.185 9.923 1.00 96.25 250 THR A N 1
ATOM 1953 C CA . THR A 1 250 ? 1.066 1.371 10.002 1.00 96.25 250 THR A CA 1
ATOM 1954 C C . THR A 1 250 ? 1.296 0.082 10.788 1.00 96.25 250 THR A C 1
ATOM 1956 O O . THR A 1 250 ? 0.422 -0.339 11.540 1.00 96.25 250 THR A O 1
ATOM 1959 N N . THR A 1 251 ? 2.469 -0.541 10.651 1.00 94.81 251 THR A N 1
ATOM 1960 C CA . THR A 1 251 ? 2.826 -1.745 11.417 1.00 94.81 251 THR A CA 1
ATOM 1961 C C . THR A 1 251 ? 2.881 -1.440 12.912 1.00 94.81 251 THR A C 1
ATOM 1963 O O . THR A 1 251 ? 2.239 -2.142 13.690 1.00 94.81 251 THR A O 1
ATOM 1966 N N . THR A 1 252 ? 3.538 -0.345 13.309 1.00 95.69 252 THR A N 1
ATOM 1967 C CA . THR A 1 252 ? 3.566 0.111 14.707 1.00 95.69 252 THR A CA 1
ATOM 1968 C C . THR A 1 252 ? 2.159 0.378 15.241 1.00 95.69 252 THR A C 1
ATOM 1970 O O . THR A 1 252 ? 1.810 -0.094 16.321 1.00 95.69 252 THR A O 1
ATOM 1973 N N . THR A 1 253 ? 1.309 1.069 14.475 1.00 96.75 253 THR A N 1
ATOM 1974 C CA . THR A 1 253 ? -0.086 1.314 14.874 1.00 96.75 253 THR A CA 1
ATOM 1975 C C . THR A 1 253 ? -0.870 0.011 15.047 1.00 96.75 253 THR A C 1
ATOM 1977 O O . THR A 1 253 ? -1.700 -0.091 15.947 1.00 96.75 253 THR A O 1
ATOM 1980 N N . MET A 1 254 ? -0.619 -1.005 14.218 1.00 96.75 254 MET A N 1
ATOM 1981 C CA . MET A 1 254 ? -1.268 -2.313 14.360 1.00 96.75 254 MET A CA 1
ATOM 1982 C C . MET A 1 254 ? -0.776 -3.081 15.592 1.00 96.75 254 MET A C 1
ATOM 1984 O O . MET A 1 254 ? -1.584 -3.750 16.238 1.00 96.75 254 MET A O 1
ATOM 1988 N N . ASP A 1 255 ? 0.500 -2.951 15.962 1.00 93.69 255 ASP A N 1
ATOM 1989 C CA . ASP A 1 255 ? 1.033 -3.517 17.207 1.00 93.69 255 ASP A CA 1
ATOM 1990 C C . ASP A 1 255 ? 0.396 -2.859 18.441 1.00 93.69 255 ASP A C 1
ATOM 1992 O O . ASP A 1 255 ? -0.043 -3.556 19.366 1.00 93.69 255 ASP A O 1
ATOM 1996 N N . GLU A 1 256 ? 0.270 -1.529 18.433 1.00 95.94 256 GLU A N 1
ATOM 1997 C CA . GLU A 1 256 ? -0.435 -0.766 19.470 1.00 95.94 256 GLU A CA 1
ATOM 1998 C C . GLU A 1 256 ? -1.916 -1.155 19.549 1.00 95.94 256 GLU A C 1
ATOM 2000 O O . GLU A 1 256 ? -2.440 -1.406 20.639 1.00 95.94 256 GLU A O 1
ATOM 2005 N N . LEU A 1 257 ? -2.588 -1.284 18.400 1.00 95.94 257 LEU A N 1
ATOM 2006 C CA . LEU A 1 257 ? -3.980 -1.729 18.330 1.00 95.94 257 LEU A CA 1
ATOM 2007 C C . LEU A 1 257 ? -4.129 -3.162 18.863 1.00 95.94 257 LEU A C 1
ATOM 2009 O O . LEU A 1 257 ? -5.084 -3.458 19.581 1.00 95.94 257 LEU A O 1
ATOM 2013 N N . GLY A 1 258 ? -3.162 -4.039 18.588 1.00 94.81 258 GLY A N 1
ATOM 2014 C CA . GLY A 1 258 ? -3.092 -5.384 19.154 1.00 94.81 258 GLY A CA 1
ATOM 2015 C C . GLY A 1 258 ? -2.946 -5.389 20.674 1.00 94.81 258 GLY A C 1
ATOM 2016 O O . GLY A 1 258 ? -3.612 -6.176 21.350 1.00 94.81 258 GLY A O 1
ATOM 2017 N N . ALA A 1 259 ? -2.117 -4.505 21.231 1.00 94.50 259 ALA A N 1
ATOM 2018 C CA . ALA A 1 259 ? -1.992 -4.340 22.677 1.00 94.50 259 ALA A CA 1
ATOM 2019 C C . ALA A 1 259 ? -3.285 -3.801 23.307 1.00 94.50 259 ALA A C 1
ATOM 2021 O O . ALA A 1 259 ? -3.767 -4.366 24.289 1.00 94.50 259 ALA A O 1
ATOM 2022 N N . SER A 1 260 ? -3.886 -2.775 22.700 1.00 95.88 260 SER A N 1
ATOM 2023 C CA . SER A 1 260 ? -5.158 -2.198 23.143 1.00 95.88 260 SER A CA 1
ATOM 2024 C C . SER A 1 260 ? -6.292 -3.227 23.118 1.00 95.88 260 SER A C 1
ATOM 2026 O O . SER A 1 260 ? -7.028 -3.359 24.093 1.00 95.88 260 SER A O 1
ATOM 2028 N N . SER A 1 261 ? -6.377 -4.033 22.056 1.00 95.25 261 SER A N 1
ATOM 2029 C CA . SER A 1 261 ? -7.381 -5.092 21.921 1.00 95.25 261 SER A CA 1
ATOM 2030 C C . SER A 1 261 ? -7.225 -6.163 23.011 1.00 95.25 261 SER A C 1
ATOM 2032 O O . SER A 1 261 ? -8.210 -6.539 23.648 1.00 95.25 261 SER A O 1
ATOM 2034 N N . ARG A 1 262 ? -5.989 -6.590 23.327 1.00 92.69 262 ARG A N 1
ATOM 2035 C CA . ARG A 1 262 ? -5.727 -7.500 24.462 1.00 92.69 262 ARG A CA 1
ATOM 2036 C C . ARG A 1 262 ? -6.184 -6.903 25.792 1.00 92.69 262 ARG A C 1
ATOM 2038 O O . ARG A 1 262 ? -6.898 -7.572 26.535 1.00 92.69 262 ARG A O 1
ATOM 2045 N N . GLN A 1 263 ? -5.856 -5.639 26.048 1.00 95.50 263 GLN A N 1
ATOM 2046 C CA . GLN A 1 263 ? -6.291 -4.943 27.258 1.00 95.50 263 GLN A CA 1
ATOM 2047 C C . GLN A 1 263 ? -7.826 -4.858 27.348 1.00 95.50 263 GLN A C 1
ATOM 2049 O O . GLN A 1 263 ? -8.394 -5.081 28.415 1.00 95.50 263 GLN A O 1
ATOM 2054 N N . SER A 1 264 ? -8.524 -4.586 26.240 1.00 95.44 264 SER A N 1
ATOM 2055 C CA . SER A 1 264 ? -9.992 -4.614 26.207 1.00 95.44 264 SER A CA 1
ATOM 2056 C C . SER A 1 264 ? -10.562 -6.007 26.500 1.00 95.44 264 SER A C 1
ATOM 2058 O O . SER A 1 264 ? -11.594 -6.099 27.163 1.00 95.44 264 SER A O 1
ATOM 2060 N N . SER A 1 265 ? -9.894 -7.086 26.067 1.00 94.25 265 SER A N 1
ATOM 2061 C CA . SER A 1 265 ? -10.285 -8.458 26.435 1.00 94.25 265 SER A CA 1
ATOM 2062 C C . SER A 1 265 ? -10.214 -8.675 27.943 1.00 94.25 265 SER A C 1
ATOM 2064 O O . SER A 1 265 ? -11.174 -9.161 28.536 1.00 94.25 265 SER A O 1
ATOM 2066 N N . GLU A 1 266 ? -9.088 -8.307 28.557 1.00 94.56 266 GLU A N 1
ATOM 2067 C CA . GLU A 1 266 ? -8.859 -8.464 29.997 1.00 94.56 266 GLU A CA 1
ATOM 2068 C C . GLU A 1 266 ? -9.876 -7.651 30.808 1.00 94.56 266 GLU A C 1
ATOM 2070 O O . GLU A 1 266 ? -10.443 -8.142 31.784 1.00 94.56 266 GLU A O 1
ATOM 2075 N N . GLN A 1 267 ? -10.174 -6.424 30.369 1.00 96.19 267 GLN A N 1
ATOM 2076 C CA . GLN A 1 267 ? -11.192 -5.577 30.993 1.00 96.19 267 GLN A CA 1
ATOM 2077 C C . GLN A 1 267 ? -12.600 -6.170 30.875 1.00 96.19 267 GLN A C 1
ATOM 2079 O O . GLN A 1 267 ? -13.355 -6.138 31.847 1.00 96.19 267 GLN A O 1
ATOM 2084 N N . ALA A 1 268 ? -12.960 -6.728 29.717 1.00 96.25 268 ALA A N 1
ATOM 2085 C CA . ALA A 1 268 ? -14.254 -7.377 29.524 1.00 96.25 268 ALA A CA 1
ATOM 2086 C C . ALA A 1 268 ? -14.400 -8.627 30.407 1.00 96.25 268 ALA A C 1
ATOM 2088 O O . ALA A 1 268 ? -15.449 -8.839 31.016 1.00 96.25 268 ALA A O 1
ATOM 2089 N N . GLU A 1 269 ? -13.341 -9.428 30.528 1.00 94.50 269 GLU A N 1
ATOM 2090 C CA . GLU A 1 269 ? -13.318 -10.611 31.390 1.00 94.50 269 GLU A CA 1
ATOM 2091 C C . GLU A 1 269 ? -13.429 -10.234 32.876 1.00 94.50 269 GLU A C 1
ATOM 2093 O O . GLU A 1 269 ? -14.260 -10.791 33.600 1.00 94.50 269 GLU A O 1
ATOM 2098 N N . ALA A 1 270 ? -12.689 -9.212 33.315 1.00 96.38 270 ALA A N 1
ATOM 2099 C CA . ALA A 1 270 ? -12.801 -8.671 34.667 1.00 96.38 270 ALA A CA 1
ATOM 2100 C C . ALA A 1 270 ? -14.211 -8.121 34.956 1.00 96.38 270 ALA A C 1
ATOM 2102 O O . ALA A 1 270 ? -14.774 -8.389 36.019 1.00 96.38 270 ALA A O 1
ATOM 2103 N N . ALA A 1 271 ? -14.815 -7.403 34.003 1.00 96.94 271 ALA A N 1
ATOM 2104 C CA . ALA A 1 271 ? -16.178 -6.892 34.125 1.00 96.94 271 ALA A CA 1
ATOM 2105 C C . ALA A 1 271 ? -17.215 -8.024 34.207 1.00 96.94 271 ALA A C 1
ATOM 2107 O O . ALA A 1 271 ? -18.125 -7.956 35.032 1.00 96.94 271 ALA A O 1
ATOM 2108 N N . ALA A 1 272 ? -17.066 -9.084 33.405 1.00 95.19 272 ALA A N 1
ATOM 2109 C CA . ALA A 1 272 ? -17.933 -10.260 33.474 1.00 95.19 272 ALA A CA 1
ATOM 2110 C C . ALA A 1 272 ? -17.828 -10.964 34.836 1.00 95.19 272 ALA A C 1
ATOM 2112 O O . ALA A 1 272 ? -18.852 -11.285 35.440 1.00 95.19 272 ALA A O 1
ATOM 2113 N N . SER A 1 273 ? -16.609 -11.148 35.354 1.00 95.88 273 SER A N 1
ATOM 2114 C CA . SER A 1 273 ? -16.383 -11.729 36.682 1.00 95.88 273 SER A CA 1
ATOM 2115 C C . SER A 1 273 ? -16.988 -10.864 37.795 1.00 95.88 273 SER A C 1
ATOM 2117 O O . SER A 1 273 ? -17.655 -11.381 38.692 1.00 95.88 273 SER A O 1
ATOM 2119 N N . GLY A 1 274 ? -16.787 -9.543 37.740 1.00 97.06 274 GLY A N 1
ATOM 2120 C CA . GLY A 1 274 ? -17.365 -8.605 38.705 1.00 97.06 274 GLY A CA 1
ATOM 2121 C C . GLY A 1 274 ? -18.895 -8.607 38.674 1.00 97.06 274 GLY A C 1
ATOM 2122 O O . GLY A 1 274 ? -19.539 -8.636 39.723 1.00 97.06 274 GLY A O 1
ATOM 2123 N N . ALA A 1 275 ? -19.485 -8.665 37.479 1.00 96.94 275 ALA A N 1
ATOM 2124 C CA . ALA A 1 275 ? -20.926 -8.783 37.302 1.00 96.94 275 ALA A CA 1
ATOM 2125 C C . ALA A 1 275 ? -21.463 -10.111 37.868 1.00 96.94 275 ALA A C 1
ATOM 2127 O O . ALA A 1 275 ? -22.426 -10.104 38.627 1.00 96.94 275 ALA A O 1
ATOM 2128 N N . GLN A 1 276 ? -20.809 -11.249 37.621 1.00 94.50 276 GLN A N 1
ATOM 2129 C CA . GLN A 1 276 ? -21.211 -12.527 38.230 1.00 94.50 276 GLN A CA 1
ATOM 2130 C C . GLN A 1 276 ? -21.186 -12.486 39.765 1.00 94.50 276 GLN A C 1
ATOM 2132 O O . GLN A 1 276 ? -22.074 -13.032 40.424 1.00 94.50 276 GLN A O 1
ATOM 2137 N N . GLN A 1 277 ? -20.197 -11.809 40.353 1.00 96.31 277 GLN A N 1
ATOM 2138 C CA . GLN A 1 277 ? -20.144 -11.621 41.800 1.00 96.31 277 GLN A CA 1
ATOM 2139 C C . GLN A 1 277 ? -21.292 -10.735 42.305 1.00 96.31 277 GLN A C 1
ATOM 2141 O O . GLN A 1 277 ? -21.920 -11.072 43.310 1.00 96.31 277 GLN A O 1
ATOM 2146 N N . ALA A 1 278 ? -21.599 -9.642 41.601 1.00 96.00 278 ALA A N 1
ATOM 2147 C CA . ALA A 1 278 ? -22.726 -8.769 41.923 1.00 96.00 278 ALA A CA 1
ATOM 2148 C C . ALA A 1 278 ? -24.075 -9.500 41.818 1.00 96.00 278 ALA A C 1
ATOM 2150 O O . ALA A 1 278 ? -24.924 -9.329 42.690 1.00 96.00 278 ALA A O 1
ATOM 2151 N N . LEU A 1 279 ? -24.245 -10.378 40.823 1.00 95.19 279 LEU A N 1
ATOM 2152 C CA . LEU A 1 279 ? -25.448 -11.197 40.658 1.00 95.19 279 LEU A CA 1
ATOM 2153 C C . LEU A 1 279 ? -25.659 -12.105 41.874 1.00 95.19 279 LEU A C 1
ATOM 2155 O O . LEU A 1 279 ? -26.731 -12.111 42.473 1.00 95.19 279 LEU A O 1
ATOM 2159 N N . LYS A 1 280 ? -24.600 -12.789 42.322 1.00 94.88 280 LYS A N 1
ATOM 2160 C CA . LYS A 1 280 ? -24.645 -13.637 43.523 1.00 94.88 280 LYS A CA 1
ATOM 2161 C C . LYS A 1 280 ? -24.995 -12.848 44.792 1.00 94.88 280 LYS A C 1
ATOM 2163 O O . LYS A 1 280 ? -25.666 -13.376 45.682 1.00 94.88 280 LYS A O 1
ATOM 2168 N N . LEU A 1 281 ? -24.533 -11.598 44.896 1.00 95.44 281 LEU A N 1
ATOM 2169 C CA . LEU A 1 281 ? -24.887 -10.702 46.000 1.00 95.44 281 LEU A CA 1
ATOM 2170 C C . LEU A 1 281 ? -26.360 -10.277 45.931 1.00 95.44 281 LEU A C 1
ATOM 2172 O O . LEU A 1 281 ? -27.029 -10.315 46.961 1.00 95.44 281 LEU A O 1
ATOM 2176 N N . ALA A 1 282 ? -26.876 -9.944 44.746 1.00 95.38 282 ALA A N 1
ATOM 2177 C CA . ALA A 1 282 ? -28.283 -9.593 44.541 1.00 95.38 282 ALA A CA 1
ATOM 2178 C C . ALA A 1 282 ? -29.225 -10.767 44.862 1.00 95.38 282 ALA A C 1
ATOM 2180 O O . ALA A 1 282 ? -30.204 -10.597 45.589 1.00 95.38 282 ALA A O 1
ATOM 2181 N N . GLU A 1 283 ? -28.885 -11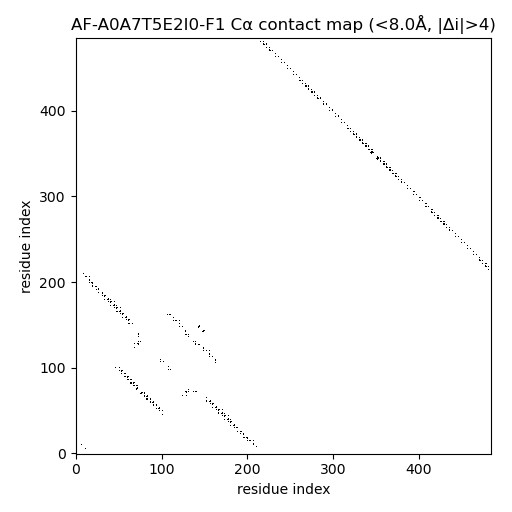.986 44.434 1.00 93.38 283 GLU A N 1
ATOM 2182 C CA . GLU A 1 283 ? -29.600 -13.207 44.833 1.00 93.38 283 GLU A CA 1
ATOM 2183 C C . GLU A 1 283 ? -29.554 -13.430 46.354 1.00 93.38 283 GLU A C 1
ATOM 2185 O O . GLU A 1 283 ? -30.523 -13.877 46.969 1.00 93.38 283 GLU A O 1
ATOM 2190 N N . GLY A 1 284 ? -28.415 -13.128 46.987 1.00 94.69 284 GLY A N 1
ATOM 2191 C CA . GLY A 1 284 ? -28.270 -13.157 48.442 1.00 94.69 284 GLY A CA 1
ATOM 2192 C C . GLY A 1 284 ? -29.169 -12.143 49.150 1.00 94.69 284 GLY A C 1
ATOM 2193 O O . GLY A 1 284 ? -29.786 -12.494 50.157 1.00 94.69 284 GLY A O 1
ATOM 2194 N N . GLY A 1 285 ? -29.264 -10.926 48.608 1.00 95.56 285 GLY A N 1
ATOM 2195 C CA . GLY A 1 285 ? -30.169 -9.871 49.065 1.00 95.56 285 GLY A CA 1
ATOM 2196 C C . GLY A 1 285 ? -31.632 -10.283 48.943 1.00 95.56 285 GLY A C 1
ATOM 2197 O O . GLY A 1 285 ? -32.361 -10.218 49.928 1.00 95.56 285 GLY A O 1
ATOM 2198 N N . THR A 1 286 ? -32.021 -10.835 47.792 1.00 94.50 286 THR A N 1
ATOM 2199 C CA . THR A 1 286 ? -33.374 -11.363 47.537 1.00 94.50 286 THR A CA 1
ATOM 2200 C C . THR A 1 286 ? -33.771 -12.400 48.594 1.00 94.50 286 THR A C 1
ATOM 2202 O O . THR A 1 286 ? -34.773 -12.234 49.283 1.00 94.50 286 THR A O 1
ATOM 2205 N N . ARG A 1 287 ? -32.914 -13.400 48.854 1.00 95.12 287 ARG A N 1
ATOM 2206 C CA . ARG A 1 287 ? -33.154 -14.410 49.908 1.00 95.12 287 ARG A CA 1
ATOM 2207 C C . ARG A 1 287 ? -33.197 -13.835 51.328 1.00 95.12 287 ARG A C 1
ATOM 2209 O O . ARG A 1 287 ? -33.741 -14.457 52.242 1.00 95.12 287 ARG A O 1
ATOM 2216 N N . ALA A 1 288 ? -32.527 -12.713 51.587 1.00 95.69 288 ALA A N 1
ATOM 2217 C CA . ALA A 1 288 ? -32.607 -12.044 52.884 1.00 95.69 288 ALA A CA 1
ATOM 2218 C C . ALA A 1 288 ? -33.953 -11.324 53.044 1.00 95.69 288 ALA A C 1
ATOM 2220 O O . ALA A 1 288 ? -34.570 -11.442 54.100 1.00 95.69 288 ALA A O 1
ATOM 2221 N N . VAL A 1 289 ? -34.424 -10.665 51.985 1.00 96.38 289 VAL A N 1
ATOM 2222 C CA . VAL A 1 289 ? -35.732 -10.004 51.939 1.00 96.38 289 VAL A CA 1
ATOM 2223 C C . VAL A 1 289 ? -36.875 -11.013 52.071 1.00 96.38 289 VAL A C 1
ATOM 2225 O O . VAL A 1 289 ? -37.758 -10.798 52.894 1.00 96.38 289 VAL A O 1
ATOM 2228 N N . GLU A 1 290 ? -36.819 -12.151 51.371 1.00 93.81 290 GLU A N 1
ATOM 2229 C CA . GLU A 1 290 ? -37.804 -13.240 51.509 1.00 93.81 290 GLU A CA 1
ATOM 2230 C C . GLU A 1 290 ? -37.939 -13.718 52.964 1.00 93.81 290 GLU A C 1
ATOM 2232 O O . GLU A 1 290 ? -39.045 -13.887 53.475 1.00 93.81 290 GLU A O 1
ATOM 2237 N N . ARG A 1 291 ? -36.813 -13.873 53.676 1.00 95.19 291 ARG A N 1
ATOM 2238 C CA . ARG A 1 291 ? -36.823 -14.227 55.106 1.00 95.19 291 ARG A CA 1
ATOM 2239 C C . ARG A 1 291 ? -37.391 -13.114 55.986 1.00 95.19 291 ARG A C 1
ATOM 2241 O O . ARG A 1 291 ? -38.041 -13.407 56.985 1.00 95.19 291 ARG A O 1
ATOM 2248 N N . SER A 1 292 ? -37.152 -11.850 55.640 1.00 94.38 292 SER A N 1
ATOM 2249 C CA . SER A 1 292 ? -37.767 -10.714 56.335 1.00 94.38 292 SER A CA 1
ATOM 2250 C C . SER A 1 292 ? -39.279 -10.661 56.119 1.00 94.38 292 SER A C 1
ATOM 2252 O O . SER A 1 292 ? -39.995 -10.403 57.082 1.00 94.38 292 SER A O 1
ATOM 2254 N N . LEU A 1 293 ? -39.769 -10.946 54.909 1.00 93.81 293 LEU A N 1
ATOM 2255 C CA . LEU A 1 293 ? -41.202 -11.037 54.611 1.00 93.81 293 LEU A CA 1
ATOM 2256 C C . LEU A 1 293 ? -41.879 -12.137 55.434 1.00 93.81 293 LEU A C 1
ATOM 2258 O O . LEU A 1 293 ? -42.908 -11.887 56.057 1.00 93.81 293 LEU A O 1
ATOM 2262 N N . ASP A 1 294 ? -41.271 -13.322 55.510 1.00 94.50 294 ASP A N 1
ATOM 2263 C CA . ASP A 1 294 ? -41.755 -14.423 56.354 1.00 94.50 294 ASP A CA 1
ATOM 2264 C C . ASP A 1 294 ? -41.800 -14.032 57.846 1.00 94.50 294 ASP A C 1
ATOM 2266 O O . ASP A 1 294 ? -42.798 -14.244 58.544 1.00 94.50 294 ASP A O 1
ATOM 2270 N N . GLY A 1 295 ? -40.752 -13.349 58.322 1.00 95.00 295 GLY A N 1
ATOM 2271 C CA . GLY A 1 295 ? -40.697 -12.798 59.676 1.00 95.00 295 GLY A CA 1
ATOM 2272 C C . GLY A 1 295 ? -41.780 -11.749 59.951 1.00 95.00 295 GLY A C 1
ATOM 2273 O O . GLY A 1 295 ? -42.380 -11.763 61.025 1.00 95.00 295 GLY A O 1
ATOM 2274 N N . MET A 1 296 ? -42.073 -10.871 58.988 1.00 94.25 296 MET A N 1
ATOM 2275 C CA . MET A 1 296 ? -43.135 -9.866 59.104 1.00 94.25 296 MET A CA 1
ATOM 2276 C C . MET A 1 296 ? -44.529 -10.490 59.077 1.00 94.25 296 MET A C 1
ATOM 2278 O O . MET A 1 296 ? -45.390 -10.072 59.847 1.00 94.25 296 MET A O 1
ATOM 2282 N N . ASN A 1 297 ? -44.751 -11.526 58.265 1.00 92.50 297 ASN A N 1
ATOM 2283 C CA . ASN A 1 297 ? -46.006 -12.280 58.275 1.00 92.50 297 ASN A CA 1
ATOM 2284 C C . ASN A 1 297 ? -46.226 -12.969 59.625 1.00 92.50 297 ASN A C 1
ATOM 2286 O O . ASN A 1 297 ? -47.296 -12.839 60.214 1.00 92.50 297 ASN A O 1
ATOM 2290 N N . THR A 1 298 ? -45.187 -13.604 60.172 1.00 95.19 298 THR A N 1
ATOM 2291 C CA . THR A 1 298 ? -45.242 -14.182 61.522 1.00 95.19 298 THR A CA 1
ATOM 2292 C C . THR A 1 298 ? -45.524 -13.107 62.576 1.00 95.19 298 THR A C 1
ATOM 2294 O O . THR A 1 298 ? -46.304 -13.326 63.501 1.00 95.19 298 THR A O 1
ATOM 2297 N N . LEU A 1 299 ? -44.901 -11.929 62.460 1.00 94.50 299 LEU A N 1
ATOM 2298 C CA . LEU A 1 299 ? -45.130 -10.818 63.381 1.00 94.50 299 LEU A CA 1
ATOM 2299 C C . LEU A 1 299 ? -46.573 -10.302 63.295 1.00 94.50 299 LEU A C 1
ATOM 2301 O O . LEU A 1 299 ? -47.182 -10.089 64.342 1.00 94.50 299 LEU A O 1
ATOM 2305 N N . ARG A 1 300 ? -47.134 -10.179 62.084 1.00 92.06 300 ARG A N 1
ATOM 2306 C CA . ARG A 1 300 ? -48.542 -9.821 61.855 1.00 92.06 300 ARG A CA 1
ATOM 2307 C C . ARG A 1 300 ? -49.470 -10.778 62.603 1.00 92.06 300 ARG A C 1
ATOM 2309 O O . ARG A 1 300 ? -50.265 -10.324 63.416 1.00 92.06 300 ARG A O 1
ATOM 2316 N N . GLU A 1 301 ? -49.282 -12.090 62.441 1.00 94.06 301 GLU A N 1
ATOM 2317 C CA . GLU A 1 301 ? -50.080 -13.102 63.152 1.00 94.06 301 GLU A CA 1
ATOM 2318 C C . GLU A 1 301 ? -50.003 -12.958 64.682 1.00 94.06 301 GLU A C 1
ATOM 2320 O O . GLU A 1 301 ? -50.991 -13.168 65.389 1.00 94.06 301 GLU A O 1
ATOM 2325 N N . LYS A 1 302 ? -48.829 -12.605 65.227 1.00 94.88 302 LYS A N 1
ATOM 2326 C CA . LYS A 1 302 ? -48.667 -12.386 66.674 1.00 94.88 302 LYS A CA 1
ATOM 2327 C C . LYS A 1 302 ? -49.360 -11.114 67.151 1.00 94.88 302 LYS A C 1
ATOM 2329 O O . LYS A 1 302 ? -49.938 -11.141 68.234 1.00 94.88 302 LYS A O 1
ATOM 2334 N N . VAL A 1 303 ? -49.303 -10.032 66.378 1.00 94.56 303 VAL A N 1
ATOM 2335 C CA . VAL A 1 303 ? -49.994 -8.774 66.697 1.00 94.56 303 VAL A CA 1
ATOM 2336 C C . VAL A 1 303 ? -51.512 -8.974 66.647 1.00 94.56 303 VAL A C 1
ATOM 2338 O O . VAL A 1 303 ? -52.195 -8.592 67.596 1.00 94.56 303 VAL A O 1
ATOM 2341 N N . ASP A 1 304 ? -52.021 -9.680 65.636 1.00 91.75 304 ASP A N 1
ATOM 2342 C CA . ASP A 1 304 ? -53.443 -10.034 65.528 1.00 91.75 304 ASP A CA 1
ATOM 2343 C C . ASP A 1 304 ? -53.907 -10.888 66.720 1.00 91.75 304 ASP A C 1
ATOM 2345 O O . ASP A 1 304 ? -54.953 -10.632 67.319 1.00 91.75 304 ASP A O 1
ATOM 2349 N N . ALA A 1 305 ? -53.097 -11.868 67.138 1.00 94.31 305 ALA A N 1
ATOM 2350 C CA . ALA A 1 305 ? -53.393 -12.684 68.316 1.00 94.31 305 ALA A CA 1
ATOM 2351 C C . ALA A 1 305 ? -53.398 -11.867 69.624 1.00 94.31 305 ALA A C 1
ATOM 2353 O O . ALA A 1 305 ? -54.192 -12.145 70.527 1.00 94.31 305 ALA A O 1
ATOM 2354 N N . ILE A 1 306 ? -52.526 -10.858 69.743 1.00 94.56 306 ILE A N 1
ATOM 2355 C CA . ILE A 1 306 ? -52.531 -9.921 70.876 1.00 94.56 306 ILE A CA 1
ATOM 2356 C C . ILE A 1 306 ? -53.822 -9.095 70.866 1.00 94.56 306 ILE A C 1
ATOM 2358 O O . ILE A 1 306 ? -54.460 -8.972 71.913 1.00 94.56 306 ILE A O 1
ATOM 2362 N N . ALA A 1 307 ? -54.234 -8.581 69.704 1.00 91.38 307 ALA A N 1
ATOM 2363 C CA . ALA A 1 307 ? -55.469 -7.813 69.561 1.00 91.38 307 ALA A CA 1
ATOM 2364 C C . ALA A 1 307 ? -56.699 -8.624 70.009 1.00 91.38 307 ALA A C 1
ATOM 2366 O O . ALA A 1 307 ? -57.491 -8.136 70.821 1.00 91.38 307 ALA A O 1
ATOM 2367 N N . ASP A 1 308 ? -56.818 -9.882 69.572 1.00 93.31 308 ASP A N 1
ATOM 2368 C CA . ASP A 1 308 ? -57.909 -10.780 69.981 1.00 93.31 308 ASP A CA 1
ATOM 2369 C C . ASP A 1 308 ? -57.907 -11.042 71.498 1.00 93.31 308 ASP A C 1
ATOM 2371 O O . ASP A 1 308 ? -58.934 -10.939 72.178 1.00 93.31 308 ASP A O 1
ATOM 2375 N N . GLN A 1 309 ? -56.731 -11.291 72.082 1.00 94.19 309 GLN A N 1
ATOM 2376 C CA . GLN A 1 309 ? -56.610 -11.530 73.519 1.00 94.19 309 GLN A CA 1
ATOM 2377 C C . GLN A 1 309 ? -56.971 -10.289 74.356 1.00 94.19 309 GLN A C 1
ATOM 2379 O O . GLN A 1 309 ? -57.562 -10.428 75.432 1.00 94.19 309 GLN A O 1
ATOM 2384 N N . ILE A 1 310 ? -56.658 -9.084 73.870 1.00 94.25 310 ILE A N 1
ATOM 2385 C CA . ILE A 1 310 ? -57.046 -7.820 74.512 1.00 94.25 310 ILE A CA 1
ATOM 2386 C C . ILE A 1 310 ? -58.563 -7.619 74.447 1.00 94.25 310 ILE A C 1
ATOM 2388 O O . ILE A 1 310 ? -59.159 -7.215 75.448 1.00 94.25 310 ILE A O 1
ATOM 2392 N N . LEU A 1 311 ? -59.207 -7.938 73.319 1.00 91.50 311 LEU A N 1
ATOM 2393 C CA . LEU A 1 311 ? -60.668 -7.872 73.194 1.00 91.50 311 LEU A CA 1
ATOM 2394 C C . LEU A 1 311 ? -61.355 -8.791 74.210 1.00 91.50 311 LEU A C 1
ATOM 2396 O O . LEU A 1 311 ? -62.255 -8.354 74.930 1.00 91.50 311 LEU A O 1
ATOM 2400 N N . ARG A 1 312 ? -60.867 -10.029 74.351 1.00 93.88 312 ARG A N 1
ATOM 2401 C CA . ARG A 1 312 ? -61.366 -10.975 75.362 1.00 93.88 312 ARG A CA 1
ATOM 2402 C C . ARG A 1 312 ? -61.163 -10.459 76.789 1.00 93.88 312 ARG A C 1
ATOM 2404 O O . ARG A 1 312 ? -62.065 -10.576 77.617 1.00 93.88 312 ARG A O 1
ATOM 2411 N N . LEU A 1 313 ? -60.005 -9.865 77.085 1.00 94.31 313 LEU A N 1
ATOM 2412 C CA . LEU A 1 313 ? -59.725 -9.272 78.397 1.00 94.31 313 LEU A CA 1
ATOM 2413 C C . LEU A 1 313 ? -60.637 -8.068 78.690 1.00 94.31 313 LEU A C 1
ATOM 2415 O O . LEU A 1 313 ? -61.080 -7.903 79.827 1.00 94.31 313 LEU A O 1
ATOM 2419 N N . SER A 1 314 ? -60.949 -7.256 77.676 1.00 94.06 314 SER A N 1
ATOM 2420 C CA . SER A 1 314 ? -61.900 -6.140 77.768 1.00 94.06 314 SER A CA 1
ATOM 2421 C C . SER A 1 314 ? -63.293 -6.631 78.155 1.00 94.06 314 SER A C 1
ATOM 2423 O O . SER A 1 314 ? -63.892 -6.122 79.103 1.00 94.06 314 SER A O 1
ATOM 2425 N N . GLU A 1 315 ? -63.778 -7.686 77.495 1.00 93.31 315 GLU A N 1
ATOM 2426 C CA . GLU A 1 315 ? -65.076 -8.288 77.801 1.00 93.31 315 GLU A CA 1
ATOM 2427 C C . GLU A 1 315 ? -65.121 -8.862 79.226 1.00 93.31 315 GLU A C 1
ATOM 2429 O O . GLU A 1 315 ? -66.047 -8.571 79.986 1.00 93.31 315 GLU A O 1
ATOM 2434 N N . GLN A 1 316 ? -64.088 -9.606 79.638 1.00 93.75 316 GLN A N 1
ATOM 2435 C CA . GLN A 1 316 ? -63.990 -10.149 80.999 1.00 93.75 316 GLN A CA 1
ATOM 2436 C C . GLN A 1 316 ? -63.929 -9.045 82.064 1.00 93.75 316 GLN A C 1
ATOM 2438 O O . GLN A 1 316 ? -64.581 -9.146 83.104 1.00 93.75 316 GLN A O 1
ATOM 2443 N N . THR A 1 317 ? -63.181 -7.971 81.806 1.00 94.88 317 THR A N 1
ATOM 2444 C CA . THR A 1 317 ? -63.062 -6.824 82.719 1.00 94.88 317 THR A CA 1
ATOM 2445 C C . THR A 1 317 ? -64.401 -6.094 82.858 1.00 94.88 317 THR A C 1
ATOM 2447 O O . THR A 1 317 ? -64.811 -5.768 83.973 1.00 94.88 317 THR A O 1
ATOM 2450 N N . SER A 1 318 ? -65.136 -5.924 81.754 1.00 92.25 318 SER A N 1
ATOM 2451 C CA . SER A 1 318 ? -66.493 -5.366 81.755 1.00 92.25 318 SER A CA 1
ATOM 2452 C C . SER A 1 318 ? -67.467 -6.218 82.582 1.00 92.25 318 SER A C 1
ATOM 2454 O O . SER A 1 318 ? -68.205 -5.686 83.416 1.00 92.25 318 SER A O 1
ATOM 2456 N N . GLN A 1 319 ? -67.414 -7.548 82.437 1.00 93.44 319 GLN A N 1
ATOM 2457 C CA . GLN A 1 319 ? -68.215 -8.476 83.245 1.00 93.44 319 GLN A CA 1
ATOM 2458 C C . GLN A 1 319 ? -67.897 -8.364 84.745 1.00 93.44 319 GLN A C 1
ATOM 2460 O O . GLN A 1 319 ? -68.819 -8.312 85.562 1.00 93.44 319 GLN A O 1
ATOM 2465 N N . ILE A 1 320 ? -66.614 -8.270 85.123 1.00 93.69 320 ILE A N 1
ATOM 2466 C CA . ILE A 1 320 ? -66.196 -8.059 86.522 1.00 93.69 320 ILE A CA 1
ATOM 2467 C C . ILE A 1 320 ? -66.745 -6.732 87.055 1.00 93.69 320 ILE A C 1
ATOM 2469 O O . ILE A 1 320 ? -67.259 -6.696 88.173 1.00 93.69 320 ILE A O 1
ATOM 2473 N N . GLY A 1 321 ? -66.689 -5.661 86.257 1.00 92.75 321 GLY A N 1
ATOM 2474 C CA . GLY A 1 321 ? -67.290 -4.371 86.599 1.00 92.75 321 GLY A CA 1
ATOM 2475 C C . GLY A 1 321 ? -68.790 -4.477 86.883 1.00 92.75 321 GLY A C 1
ATOM 2476 O O . GLY A 1 321 ? -69.260 -3.974 87.903 1.00 92.75 321 GLY A O 1
ATOM 2477 N N . GLY A 1 322 ? -69.532 -5.201 86.038 1.00 92.06 322 GLY A N 1
ATOM 2478 C CA . GLY A 1 322 ? -70.959 -5.468 86.244 1.00 92.06 322 GLY A CA 1
ATOM 2479 C C . GLY A 1 322 ? -71.251 -6.241 87.537 1.00 92.06 322 GLY A C 1
ATOM 2480 O O . GLY A 1 322 ? -72.136 -5.858 88.303 1.00 92.06 322 GLY A O 1
ATOM 2481 N N . ILE A 1 323 ? -70.474 -7.292 87.825 1.00 92.88 323 ILE A N 1
ATOM 2482 C CA . ILE A 1 323 ? -70.605 -8.083 89.062 1.00 92.88 323 ILE A CA 1
ATOM 2483 C C . ILE A 1 323 ? -70.278 -7.229 90.294 1.00 92.88 323 ILE A C 1
ATOM 2485 O O . ILE A 1 323 ? -71.012 -7.250 91.279 1.00 92.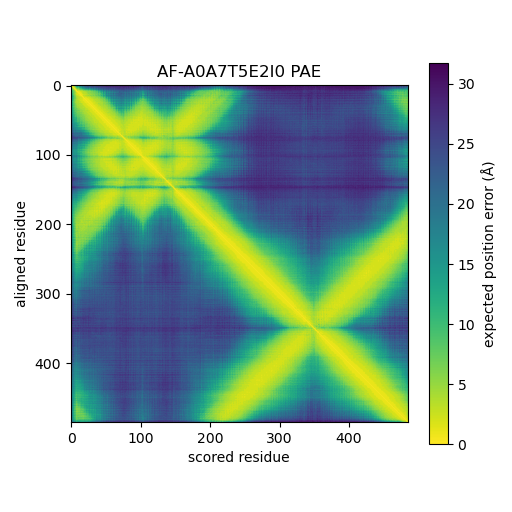88 323 ILE A O 1
ATOM 2489 N N . SER A 1 324 ? -69.192 -6.461 90.247 1.00 93.38 324 SER A N 1
ATOM 2490 C CA . SER A 1 324 ? -68.769 -5.581 91.338 1.00 93.38 324 SER A CA 1
ATOM 2491 C C . SER A 1 324 ? -69.798 -4.478 91.618 1.00 93.38 324 SER A C 1
ATOM 2493 O O . SER A 1 324 ? -70.105 -4.198 92.780 1.00 93.38 324 SER A O 1
ATOM 2495 N N . GLY A 1 325 ? -70.414 -3.915 90.572 1.00 91.69 325 GLY A N 1
ATOM 2496 C CA . GLY A 1 325 ? -71.562 -3.013 90.696 1.00 91.69 325 GLY A CA 1
ATOM 2497 C C . GLY A 1 325 ? -72.724 -3.660 91.455 1.00 91.69 325 GLY A C 1
ATOM 2498 O O . GLY A 1 325 ? -73.174 -3.117 92.464 1.00 91.69 325 GLY A O 1
ATOM 2499 N N . LEU A 1 326 ? -73.126 -4.871 91.055 1.00 93.75 326 LEU A N 1
ATOM 2500 C CA . LEU A 1 326 ? -74.177 -5.633 91.738 1.00 93.75 326 LEU A CA 1
ATOM 2501 C C . LEU A 1 326 ? -73.840 -5.912 93.214 1.00 93.75 326 LEU A C 1
ATOM 2503 O O . LEU A 1 326 ? -74.710 -5.805 94.077 1.00 93.75 326 LEU A O 1
ATOM 2507 N N . VAL A 1 327 ? -72.584 -6.246 93.532 1.00 92.25 327 VAL A N 1
ATOM 2508 C CA . VAL A 1 327 ? -72.134 -6.460 94.920 1.00 92.25 327 VAL A CA 1
ATOM 2509 C C . VAL A 1 327 ? -72.224 -5.171 95.740 1.00 92.25 327 VAL A C 1
ATOM 2511 O O . VAL A 1 327 ? -72.659 -5.218 96.891 1.00 92.25 327 VAL A O 1
ATOM 2514 N N . SER A 1 328 ? -71.859 -4.020 95.166 1.00 92.44 328 SER A N 1
ATOM 2515 C CA . SER A 1 328 ? -72.018 -2.711 95.816 1.00 92.44 328 SER A CA 1
ATOM 2516 C C . SER A 1 328 ? -73.489 -2.409 96.126 1.00 92.44 328 SER A C 1
ATOM 2518 O O . SER A 1 328 ? -73.823 -1.987 97.238 1.00 92.44 328 SER A O 1
ATOM 2520 N N . ASP A 1 329 ? -74.388 -2.699 95.183 1.00 92.12 329 ASP A N 1
ATOM 2521 C CA . ASP A 1 329 ? -75.832 -2.523 95.358 1.00 92.12 329 ASP A CA 1
ATOM 2522 C C . ASP A 1 329 ? -76.398 -3.455 96.438 1.00 92.12 329 ASP A C 1
ATOM 2524 O O . ASP A 1 329 ? -77.134 -3.007 97.322 1.00 92.12 329 ASP A O 1
ATOM 2528 N N . LEU A 1 330 ? -75.999 -4.732 96.438 1.00 91.94 330 LEU A N 1
ATOM 2529 C CA . LEU A 1 330 ? -76.367 -5.700 97.477 1.00 91.94 330 LEU A CA 1
ATOM 2530 C C . LEU A 1 330 ? -75.836 -5.291 98.855 1.00 91.94 330 LEU A C 1
ATOM 2532 O O . LEU A 1 330 ? -76.548 -5.411 99.853 1.00 91.94 330 LEU A O 1
ATOM 2536 N N . ALA A 1 331 ? -74.609 -4.774 98.930 1.00 93.00 331 ALA A N 1
ATOM 2537 C CA . ALA A 1 331 ? -74.030 -4.255 100.162 1.00 93.00 331 ALA A CA 1
ATOM 2538 C C . ALA A 1 331 ? -74.807 -3.031 100.676 1.00 93.00 331 ALA A C 1
ATOM 2540 O O . ALA A 1 331 ? -75.113 -2.959 101.866 1.00 93.00 331 ALA A O 1
ATOM 2541 N N . ASN A 1 332 ? -75.215 -2.110 99.795 1.00 91.44 332 ASN A N 1
ATOM 2542 C CA . ASN A 1 332 ? -76.087 -0.987 100.155 1.00 91.44 332 ASN A CA 1
ATOM 2543 C C . ASN A 1 332 ? -77.454 -1.464 100.672 1.00 91.44 332 ASN A C 1
ATOM 2545 O O . ASN A 1 332 ? -77.910 -0.992 101.716 1.00 91.44 332 ASN A O 1
ATOM 2549 N N . GLN A 1 333 ? -78.092 -2.421 99.991 1.00 91.94 333 GLN A N 1
ATOM 2550 C CA . GLN A 1 333 ? -79.363 -3.007 100.433 1.00 91.94 333 GLN A CA 1
ATOM 2551 C C . GLN A 1 333 ? -79.223 -3.707 101.790 1.00 91.94 333 GLN A C 1
ATOM 2553 O O . GLN A 1 333 ? -80.043 -3.495 102.682 1.00 91.94 333 GLN A O 1
ATOM 2558 N N . THR A 1 334 ? -78.153 -4.480 101.986 1.00 93.19 334 THR A N 1
ATOM 2559 C CA . THR A 1 334 ? -77.861 -5.178 103.248 1.00 93.19 334 THR A CA 1
ATOM 2560 C C . THR A 1 334 ? -77.599 -4.187 104.380 1.00 93.19 334 THR A C 1
ATOM 2562 O O . THR A 1 334 ? -78.108 -4.362 105.484 1.00 93.19 334 THR A O 1
ATOM 2565 N N . ASN A 1 335 ? -76.870 -3.102 104.107 1.00 90.94 335 ASN A N 1
ATOM 2566 C CA . ASN A 1 335 ? -76.632 -2.017 105.056 1.00 90.94 335 ASN A CA 1
ATOM 2567 C C . ASN A 1 335 ? -77.946 -1.329 105.471 1.00 90.94 335 ASN A C 1
ATOM 2569 O O . ASN A 1 335 ? -78.146 -1.052 106.653 1.00 90.94 335 ASN A O 1
ATOM 2573 N N . MET A 1 336 ? -78.864 -1.109 104.522 1.00 90.44 336 MET A N 1
ATOM 2574 C CA . MET A 1 336 ? -80.198 -0.557 104.792 1.00 90.44 336 MET A CA 1
ATOM 2575 C C . MET A 1 336 ? -81.081 -1.522 105.594 1.00 90.44 336 MET A C 1
ATOM 2577 O O . MET A 1 336 ? -81.729 -1.104 106.552 1.00 90.44 336 MET A O 1
ATOM 2581 N N . LEU A 1 337 ? -81.077 -2.815 105.260 1.00 90.44 337 LEU A N 1
ATOM 2582 C CA . LEU A 1 337 ? -81.792 -3.848 106.019 1.00 90.44 337 LEU A CA 1
ATOM 2583 C C . LEU A 1 337 ? -81.266 -3.957 107.454 1.00 90.44 337 LEU A C 1
ATOM 2585 O O . LEU A 1 337 ? -82.054 -3.993 108.397 1.00 90.44 337 LEU A O 1
ATOM 2589 N N . ALA A 1 338 ? -79.944 -3.949 107.629 1.00 90.81 338 ALA A N 1
ATOM 2590 C CA . ALA A 1 338 ? -79.298 -3.985 108.936 1.00 90.81 338 ALA A CA 1
ATOM 2591 C C . ALA A 1 338 ? -79.584 -2.722 109.761 1.00 90.81 338 ALA A C 1
ATOM 2593 O O . ALA A 1 338 ? -79.777 -2.810 110.972 1.00 90.81 338 ALA A O 1
ATOM 2594 N N . LEU A 1 339 ? -79.662 -1.550 109.122 1.00 87.38 339 LEU A N 1
ATOM 2595 C CA . LEU A 1 339 ? -80.078 -0.310 109.776 1.00 87.38 339 LEU A CA 1
ATOM 2596 C C . LEU A 1 339 ? -81.531 -0.398 110.263 1.00 87.38 339 LEU A C 1
ATOM 2598 O O . LEU A 1 339 ? -81.798 -0.078 111.419 1.00 87.38 339 LEU A O 1
ATOM 2602 N N . ASN A 1 340 ? -82.446 -0.882 109.420 1.00 86.69 340 ASN A N 1
ATOM 2603 C CA . ASN A 1 340 ? -83.848 -1.085 109.796 1.00 86.69 340 ASN A CA 1
ATOM 2604 C C . ASN A 1 340 ? -83.982 -2.088 110.954 1.00 86.69 340 ASN A C 1
ATOM 2606 O O . ASN A 1 340 ? -84.719 -1.837 111.905 1.00 86.69 340 ASN A O 1
ATOM 2610 N N . ALA A 1 341 ? -83.218 -3.185 110.920 1.00 86.31 341 ALA A N 1
ATOM 2611 C CA . ALA A 1 341 ? -83.179 -4.170 111.998 1.00 86.31 341 ALA A CA 1
ATOM 2612 C C . ALA A 1 341 ? -82.600 -3.593 113.303 1.00 86.31 341 ALA A C 1
ATOM 2614 O O . ALA A 1 341 ? -83.126 -3.866 114.380 1.00 86.31 341 ALA A O 1
ATOM 2615 N N . ALA A 1 342 ? -81.568 -2.745 113.225 1.00 85.06 342 ALA A N 1
ATOM 2616 C CA . ALA A 1 342 ? -81.013 -2.052 114.387 1.00 85.06 342 ALA A CA 1
ATOM 2617 C C . ALA A 1 342 ? -82.018 -1.066 115.011 1.00 85.06 342 ALA A C 1
ATOM 2619 O O . ALA A 1 342 ? -82.116 -0.993 116.235 1.00 85.06 342 ALA A O 1
ATOM 2620 N N . VAL A 1 343 ? -82.793 -0.344 114.192 1.00 83.00 343 VAL A N 1
ATOM 2621 C CA . VAL A 1 343 ? -83.875 0.542 114.662 1.00 83.00 343 VAL A CA 1
ATOM 2622 C C . VAL A 1 343 ? -84.964 -0.259 115.380 1.00 83.00 343 VAL A C 1
ATOM 2624 O O . VAL A 1 343 ? -85.359 0.108 116.487 1.00 83.00 343 VAL A O 1
ATOM 2627 N N . GLU A 1 344 ? -85.412 -1.377 114.805 1.00 85.12 344 GLU A N 1
ATOM 2628 C CA . GLU A 1 344 ? -86.445 -2.219 115.422 1.00 85.12 344 GLU A CA 1
ATOM 2629 C C . GLU A 1 344 ? -85.933 -2.912 116.702 1.00 85.12 344 GLU A C 1
ATOM 2631 O O . GLU A 1 344 ? -86.666 -3.044 117.682 1.00 85.12 344 GLU A O 1
ATOM 2636 N N . ALA A 1 345 ? -84.642 -3.257 116.759 1.00 84.31 345 ALA A N 1
ATOM 2637 C CA . ALA A 1 345 ? -83.997 -3.776 117.963 1.00 84.31 345 ALA A CA 1
ATOM 2638 C C . ALA A 1 345 ? -83.939 -2.742 119.104 1.00 84.31 345 ALA A C 1
ATOM 2640 O O . ALA A 1 345 ? -84.165 -3.099 120.259 1.00 84.31 345 ALA A O 1
ATOM 2641 N N . VAL A 1 346 ? -83.699 -1.458 118.799 1.00 79.25 346 VAL A N 1
ATOM 2642 C CA . VAL A 1 346 ? -83.809 -0.358 119.781 1.00 79.25 346 VAL A CA 1
ATOM 2643 C C . VAL A 1 346 ? -85.259 -0.197 120.251 1.00 79.25 346 VAL A C 1
ATOM 2645 O O . VAL A 1 346 ? -85.509 0.008 121.439 1.00 79.25 346 VAL A O 1
ATOM 2648 N N . ARG A 1 347 ? -86.223 -0.346 119.336 1.00 81.56 347 ARG A N 1
ATOM 2649 C CA . ARG A 1 347 ? -87.662 -0.250 119.619 1.00 81.56 347 ARG A CA 1
ATOM 2650 C C . ARG A 1 347 ? -88.172 -1.365 120.542 1.00 81.56 347 ARG A C 1
ATOM 2652 O O . ARG A 1 347 ? -89.066 -1.118 121.346 1.00 81.56 347 ARG A O 1
ATOM 2659 N N . ALA A 1 348 ? -87.578 -2.557 120.470 1.00 82.00 348 ALA A N 1
ATOM 2660 C CA . ALA A 1 348 ? -87.890 -3.711 121.319 1.00 82.00 348 ALA A CA 1
ATOM 2661 C C . ALA A 1 348 ? -87.285 -3.650 122.745 1.00 82.00 348 ALA A C 1
ATOM 2663 O O . ALA A 1 348 ? -87.505 -4.563 123.548 1.00 82.00 348 ALA A O 1
ATOM 2664 N N . GLY A 1 349 ? -86.529 -2.597 123.086 1.00 78.12 349 GLY A N 1
ATOM 2665 C CA . GLY A 1 349 ? -86.009 -2.364 124.439 1.00 78.12 349 GLY A CA 1
ATOM 2666 C C . GLY A 1 349 ? -85.044 -3.454 124.931 1.00 78.12 349 GLY A C 1
ATOM 2667 O O . GLY A 1 349 ? -84.119 -3.851 124.224 1.00 78.12 349 GLY A O 1
ATOM 2668 N N . GLU A 1 350 ? -85.243 -3.954 126.156 1.00 74.38 350 GLU A N 1
ATOM 2669 C CA . GLU A 1 350 ? -84.364 -4.962 126.783 1.00 74.38 350 GLU A CA 1
ATOM 2670 C C . GLU A 1 350 ? -84.304 -6.291 126.004 1.00 74.38 350 GLU A C 1
ATOM 2672 O O . GLU A 1 350 ? -83.250 -6.926 125.955 1.00 74.38 350 GLU A O 1
ATOM 2677 N N . HIS A 1 351 ? -85.390 -6.685 125.326 1.00 75.50 351 HIS A N 1
ATOM 2678 C CA . HIS A 1 351 ? -85.450 -7.923 124.536 1.00 75.50 351 HIS A CA 1
ATOM 2679 C C . HIS A 1 351 ? -84.718 -7.824 123.183 1.00 75.50 351 HIS A C 1
ATOM 2681 O O . HIS A 1 351 ? -84.388 -8.849 122.587 1.00 75.50 351 HIS A O 1
ATOM 2687 N N . GLY A 1 352 ? -84.426 -6.609 122.702 1.00 81.81 352 GLY A N 1
ATOM 2688 C CA . GLY A 1 352 ? -83.769 -6.360 121.414 1.00 81.81 352 GLY A CA 1
ATOM 2689 C C . GLY A 1 352 ? -82.239 -6.285 121.467 1.00 81.81 352 GLY A C 1
ATOM 2690 O O . GLY A 1 352 ? -81.598 -6.235 120.419 1.00 81.81 352 GLY A O 1
ATOM 2691 N N . LYS A 1 353 ? -81.619 -6.317 122.658 1.00 76.56 353 LYS A N 1
ATOM 2692 C CA . LYS A 1 353 ? -80.165 -6.108 122.830 1.00 76.56 353 LYS A CA 1
ATOM 2693 C C . LYS A 1 353 ? -79.296 -7.066 122.004 1.00 76.56 353 LYS A C 1
ATOM 2695 O O . LYS A 1 353 ? -78.335 -6.622 121.383 1.00 76.56 353 LYS A O 1
ATOM 2700 N N . GLY A 1 354 ? -79.642 -8.356 121.945 1.00 81.12 354 GLY A N 1
ATOM 2701 C CA . GLY A 1 354 ? -78.916 -9.337 121.123 1.00 81.12 354 GLY A CA 1
ATOM 2702 C C . GLY A 1 354 ? -79.058 -9.078 119.617 1.00 81.12 354 GLY A C 1
ATOM 2703 O O . GLY A 1 354 ? -78.072 -9.120 118.883 1.00 81.12 354 GLY A O 1
ATOM 2704 N N . PHE A 1 355 ? -80.265 -8.721 119.166 1.00 84.38 355 PHE A N 1
ATOM 2705 C CA . PHE A 1 355 ? -80.543 -8.358 117.771 1.00 84.38 355 PHE A CA 1
ATOM 2706 C C . PHE A 1 355 ? -79.846 -7.060 117.346 1.00 84.38 355 PHE A C 1
ATOM 2708 O O . PHE A 1 355 ? -79.395 -6.959 116.204 1.00 84.38 355 PHE A O 1
ATOM 2715 N N . ALA A 1 356 ? -79.706 -6.088 118.253 1.00 83.19 356 ALA A N 1
ATOM 2716 C CA . ALA A 1 356 ? -78.990 -4.841 117.994 1.00 83.19 356 ALA A CA 1
ATOM 2717 C C . ALA A 1 356 ? -77.496 -5.086 117.721 1.00 83.19 356 ALA A C 1
ATOM 2719 O O . ALA A 1 356 ? -76.939 -4.493 116.798 1.00 83.19 356 ALA A O 1
ATOM 2720 N N . VAL A 1 357 ? -76.860 -5.998 118.472 1.00 84.62 357 VAL A N 1
ATOM 2721 C CA . VAL A 1 357 ? -75.450 -6.377 118.266 1.00 84.62 357 VAL A CA 1
ATOM 2722 C C . VAL A 1 357 ? -75.259 -7.065 116.912 1.00 84.62 357 VAL A C 1
ATOM 2724 O O . VAL A 1 357 ? -74.387 -6.662 116.144 1.00 84.62 357 VAL A O 1
ATOM 2727 N N . VAL A 1 358 ? -76.106 -8.046 116.580 1.00 88.38 358 VAL A N 1
ATOM 2728 C CA . VAL A 1 358 ? -76.039 -8.757 115.288 1.00 88.38 358 VAL A CA 1
ATOM 2729 C C . VAL A 1 358 ? -76.278 -7.800 114.116 1.00 88.38 358 VAL A C 1
ATOM 2731 O O . VAL A 1 358 ? -75.515 -7.806 113.155 1.00 88.38 358 VAL A O 1
ATOM 2734 N N . SER A 1 359 ? -77.284 -6.927 114.208 1.00 89.31 359 SER A N 1
ATOM 2735 C CA . SER A 1 359 ? -77.580 -5.936 113.162 1.00 89.31 359 SER A CA 1
ATOM 2736 C C . SER A 1 359 ? -76.440 -4.926 112.991 1.00 89.31 359 SER A C 1
ATOM 2738 O O . SER A 1 359 ? -76.114 -4.549 111.867 1.00 89.31 359 SER A O 1
ATOM 2740 N N . GLY A 1 360 ? -75.781 -4.524 114.084 1.00 88.12 360 GLY A N 1
ATOM 2741 C CA . GLY A 1 360 ? -74.580 -3.686 114.045 1.00 88.12 360 GLY A CA 1
ATOM 2742 C C . GLY A 1 360 ? -73.407 -4.347 113.313 1.00 88.12 360 GLY A C 1
ATOM 2743 O O . GLY A 1 360 ? -72.752 -3.688 112.502 1.00 88.12 360 GLY A O 1
ATOM 2744 N N . GLU A 1 361 ? -73.181 -5.645 113.536 1.00 91.00 361 GLU A N 1
ATOM 2745 C CA . GLU A 1 361 ? -72.122 -6.399 112.852 1.00 91.00 361 GLU A CA 1
ATOM 2746 C C . GLU A 1 361 ? -72.449 -6.632 111.367 1.00 91.00 361 GLU A C 1
ATOM 2748 O O . GLU A 1 361 ? -71.588 -6.417 110.516 1.00 91.00 361 GLU A O 1
ATOM 2753 N N . ILE A 1 362 ? -73.706 -6.951 111.020 1.00 92.94 362 ILE A N 1
ATOM 2754 C CA . ILE A 1 362 ? -74.152 -7.049 109.614 1.00 92.94 362 ILE A CA 1
ATOM 2755 C C . ILE A 1 362 ? -73.958 -5.708 108.900 1.00 92.94 362 ILE A C 1
ATOM 2757 O O . ILE A 1 362 ? -73.446 -5.675 107.783 1.00 92.94 362 ILE A O 1
ATOM 2761 N N . ARG A 1 363 ? -74.309 -4.589 109.547 1.00 90.12 363 ARG A N 1
ATOM 2762 C CA . ARG A 1 363 ? -74.110 -3.246 108.985 1.00 90.12 363 ARG A CA 1
ATOM 2763 C C . ARG A 1 363 ? -72.633 -2.969 108.704 1.00 90.12 363 ARG A C 1
ATOM 2765 O O . ARG A 1 363 ? -72.289 -2.442 107.652 1.00 90.12 363 ARG A O 1
ATOM 2772 N N . LYS A 1 364 ? -71.752 -3.347 109.631 1.00 90.81 364 LYS A N 1
ATOM 2773 C CA . LYS A 1 364 ? -70.300 -3.193 109.484 1.00 90.81 364 LYS A CA 1
ATOM 2774 C C . LYS A 1 364 ? -69.744 -4.054 108.343 1.00 90.81 364 LYS A C 1
ATOM 2776 O O . LYS A 1 364 ? -68.957 -3.546 107.548 1.00 90.81 364 LYS A O 1
ATOM 2781 N N . LEU A 1 365 ? -70.186 -5.308 108.219 1.00 92.19 365 LEU A N 1
ATOM 2782 C CA . LEU A 1 365 ? -69.824 -6.197 107.106 1.00 92.19 365 LEU A CA 1
ATOM 2783 C C . LEU A 1 365 ? -70.350 -5.682 105.759 1.00 92.19 365 LEU A C 1
ATOM 2785 O O . LEU A 1 365 ? -69.651 -5.772 104.750 1.00 92.19 365 LEU A O 1
ATOM 2789 N N . ALA A 1 366 ? -71.551 -5.101 105.737 1.00 92.88 366 ALA A N 1
ATOM 2790 C CA . ALA A 1 366 ? -72.132 -4.487 104.551 1.00 92.88 366 ALA A CA 1
ATOM 2791 C C . ALA A 1 366 ? -71.351 -3.231 104.117 1.00 92.88 366 ALA A C 1
ATOM 2793 O O . ALA A 1 366 ? -70.998 -3.110 102.948 1.00 92.88 366 ALA A O 1
ATOM 2794 N N . ASP A 1 367 ? -70.982 -2.344 105.048 1.00 91.31 367 ASP A N 1
ATOM 2795 C CA . ASP A 1 367 ? -70.122 -1.182 104.761 1.00 91.31 367 ASP A CA 1
ATOM 2796 C C . ASP A 1 367 ? -68.722 -1.604 104.275 1.00 91.31 367 ASP A C 1
ATOM 2798 O O . ASP A 1 367 ? -68.180 -1.034 103.327 1.00 91.31 367 ASP A O 1
ATOM 2802 N N . GLN A 1 368 ? -68.143 -2.657 104.864 1.00 92.69 368 GLN A N 1
ATOM 2803 C CA . GLN A 1 368 ? -66.891 -3.244 104.376 1.00 92.69 368 GLN A CA 1
ATOM 2804 C C . GLN A 1 368 ? -67.035 -3.846 102.972 1.00 92.69 368 GLN A C 1
ATOM 2806 O O . GLN A 1 368 ? -66.150 -3.651 102.139 1.00 92.69 368 GLN A O 1
ATOM 2811 N N . SER A 1 369 ? -68.140 -4.539 102.687 1.00 94.06 369 SER A N 1
ATOM 2812 C CA . SER A 1 369 ? -68.418 -5.119 101.365 1.00 94.06 369 SER A CA 1
ATOM 2813 C C . SER A 1 369 ? -68.574 -4.032 100.305 1.00 94.06 369 SER A C 1
ATOM 2815 O O . SER A 1 369 ? -67.991 -4.143 99.229 1.00 94.06 369 SER A O 1
ATOM 2817 N N . LYS A 1 370 ? -69.265 -2.935 100.640 1.00 92.44 370 LYS A N 1
ATOM 2818 C CA . LYS A 1 370 ? -69.393 -1.755 99.781 1.00 92.44 370 LYS A CA 1
ATOM 2819 C C . LYS A 1 370 ? -68.031 -1.136 99.467 1.00 92.44 370 LYS A C 1
ATOM 2821 O O . LYS A 1 370 ? -67.698 -0.967 98.301 1.00 92.44 370 LYS A O 1
ATOM 2826 N N . LYS A 1 371 ? -67.211 -0.865 100.489 1.00 93.19 371 LYS A N 1
ATOM 2827 C CA . LYS A 1 371 ? -65.854 -0.315 100.306 1.00 93.19 371 LYS A CA 1
ATOM 2828 C C . LYS A 1 371 ? -64.965 -1.228 99.461 1.00 93.19 371 LYS A C 1
ATOM 2830 O O . LYS A 1 371 ? -64.150 -0.742 98.681 1.00 93.19 371 LYS A O 1
ATOM 2835 N N . SER A 1 372 ? -65.096 -2.545 99.613 1.00 93.94 372 SER A N 1
ATOM 2836 C CA . SER A 1 372 ? -64.380 -3.513 98.777 1.00 93.94 372 SER A CA 1
ATOM 2837 C C . SER A 1 372 ? -64.859 -3.477 97.324 1.00 93.94 372 SER A C 1
ATOM 2839 O O . SER A 1 372 ? -64.022 -3.445 96.428 1.00 93.94 372 SER A O 1
ATOM 2841 N N . ALA A 1 373 ? -66.171 -3.409 97.079 1.00 92.88 373 ALA A N 1
ATOM 2842 C CA . ALA A 1 373 ? -66.733 -3.268 95.734 1.00 92.88 373 ALA A CA 1
ATOM 2843 C C . ALA A 1 373 ? -66.322 -1.942 95.063 1.00 92.88 373 ALA A C 1
ATOM 2845 O O . ALA A 1 373 ? -65.946 -1.928 93.896 1.00 92.88 373 ALA A O 1
ATOM 2846 N N . GLU A 1 374 ? -66.295 -0.831 95.805 1.00 92.25 374 GLU A N 1
ATOM 2847 C CA . GLU A 1 374 ? -65.782 0.459 95.318 1.00 92.25 374 GLU A CA 1
ATOM 2848 C C . GLU A 1 374 ? -64.305 0.368 94.899 1.00 92.25 374 GLU A C 1
ATOM 2850 O O . GLU A 1 374 ? -63.936 0.861 93.833 1.00 92.25 374 GLU A O 1
ATOM 2855 N N . LYS A 1 375 ? -63.465 -0.322 95.684 1.00 93.50 375 LYS A N 1
ATOM 2856 C CA . LYS A 1 375 ? -62.064 -0.588 95.312 1.00 93.50 375 LYS A CA 1
ATOM 2857 C C . LYS A 1 375 ? -61.946 -1.468 94.067 1.00 93.50 375 LYS A C 1
ATOM 2859 O O . LYS A 1 375 ? -61.095 -1.193 93.228 1.00 93.50 375 LYS A O 1
ATOM 2864 N N . ILE A 1 376 ? -62.779 -2.503 93.935 1.00 94.88 376 ILE A N 1
ATOM 2865 C CA . ILE A 1 376 ? -62.800 -3.355 92.736 1.00 94.88 376 ILE A CA 1
ATOM 2866 C C . ILE A 1 376 ? -63.212 -2.531 91.512 1.00 94.88 376 ILE A C 1
ATOM 2868 O O . ILE A 1 376 ? -62.558 -2.631 90.483 1.00 94.88 376 ILE A O 1
ATOM 2872 N N . ASN A 1 377 ? -64.225 -1.667 91.621 1.00 92.38 377 ASN A N 1
ATOM 2873 C CA . ASN A 1 377 ? -64.641 -0.790 90.523 1.00 92.38 377 ASN A CA 1
ATOM 2874 C C . ASN A 1 377 ? -63.527 0.174 90.091 1.00 92.38 377 ASN A C 1
ATOM 2876 O O . ASN A 1 377 ? -63.343 0.379 88.893 1.00 92.38 377 ASN A O 1
ATOM 2880 N N . ALA A 1 378 ? -62.764 0.728 91.040 1.00 94.25 378 ALA A N 1
ATOM 2881 C CA . ALA A 1 378 ? -61.595 1.546 90.720 1.00 94.25 378 ALA A CA 1
ATOM 2882 C C . ALA A 1 378 ? -60.535 0.740 89.945 1.00 94.25 378 ALA A C 1
ATOM 2884 O O . ALA A 1 378 ? -60.091 1.176 88.889 1.00 94.25 378 ALA A O 1
ATOM 2885 N N . LEU A 1 379 ? -60.211 -0.478 90.401 1.00 94.62 379 LEU A N 1
ATOM 2886 C CA . LEU A 1 379 ? -59.281 -1.368 89.692 1.00 94.62 379 LEU A CA 1
ATOM 2887 C C . LEU A 1 379 ? -59.786 -1.751 88.294 1.00 94.62 379 LEU A C 1
ATOM 2889 O O . LEU A 1 379 ? -59.002 -1.789 87.352 1.00 94.62 379 LEU A O 1
ATOM 2893 N N . VAL A 1 380 ? -61.085 -2.015 88.137 1.00 95.69 380 VAL A N 1
ATOM 2894 C CA . VAL A 1 380 ? -61.705 -2.295 86.832 1.00 95.69 380 VAL A CA 1
ATOM 2895 C C . VAL A 1 380 ? -61.560 -1.095 85.895 1.00 95.69 380 VAL A C 1
ATOM 2897 O O . VAL A 1 380 ? -61.209 -1.282 84.733 1.00 95.69 380 VAL A O 1
ATOM 2900 N N . ALA A 1 381 ? -61.779 0.130 86.382 1.00 93.31 381 ALA A N 1
ATOM 2901 C CA . ALA A 1 381 ? -61.609 1.344 85.584 1.00 93.31 381 ALA A CA 1
ATOM 2902 C C . ALA A 1 381 ? -60.147 1.556 85.147 1.00 93.31 381 ALA A C 1
ATOM 2904 O O . ALA A 1 381 ? -59.890 1.896 83.986 1.00 93.31 381 ALA A O 1
ATOM 2905 N N . ASP A 1 382 ? -59.192 1.296 86.043 1.00 95.50 382 ASP A N 1
ATOM 2906 C CA . ASP A 1 382 ? -57.761 1.361 85.736 1.00 95.50 382 ASP A CA 1
ATOM 2907 C C . ASP A 1 382 ? -57.370 0.312 84.680 1.00 95.50 382 ASP A C 1
ATOM 2909 O O . ASP A 1 382 ? -56.707 0.638 83.692 1.00 95.50 382 ASP A O 1
ATOM 2913 N N . ILE A 1 383 ? -57.840 -0.935 84.829 1.00 95.12 383 ILE A N 1
ATOM 2914 C CA . ILE A 1 383 ? -57.607 -2.013 83.854 1.00 95.12 383 ILE A CA 1
ATOM 2915 C C . ILE A 1 383 ? -58.239 -1.664 82.503 1.00 95.12 383 ILE A C 1
ATOM 2917 O O . ILE A 1 383 ? -57.590 -1.828 81.475 1.00 95.12 383 ILE A O 1
ATOM 2921 N N . GLN A 1 384 ? -59.464 -1.134 82.474 1.00 91.75 384 GLN A N 1
ATOM 2922 C CA . GLN A 1 384 ? -60.128 -0.734 81.230 1.00 91.75 384 GLN A CA 1
ATOM 2923 C C . GLN A 1 384 ? -59.349 0.371 80.500 1.00 91.75 384 GLN A C 1
ATOM 2925 O O . GLN A 1 384 ? -59.218 0.344 79.275 1.00 91.75 384 GLN A O 1
ATOM 2930 N N . THR A 1 385 ? -58.787 1.323 81.249 1.00 95.12 385 THR A N 1
ATOM 2931 C CA . THR A 1 385 ? -57.921 2.374 80.699 1.00 95.12 385 THR A CA 1
ATOM 2932 C C . THR A 1 385 ? -56.640 1.779 80.110 1.00 95.12 385 THR A C 1
ATOM 2934 O O . THR A 1 385 ? -56.258 2.123 78.989 1.00 95.12 385 THR A O 1
ATOM 2937 N N . ALA A 1 386 ? -56.005 0.838 80.817 1.00 94.44 386 ALA A N 1
ATOM 2938 C CA . ALA A 1 386 ? -54.826 0.129 80.326 1.00 94.44 386 ALA A CA 1
ATOM 2939 C C . ALA A 1 386 ? -55.128 -0.702 79.064 1.00 94.44 386 ALA A C 1
ATOM 2941 O O . ALA A 1 386 ? -54.343 -0.685 78.117 1.00 94.44 386 ALA A O 1
ATOM 2942 N N . ILE A 1 387 ? -56.285 -1.366 79.009 1.00 95.31 387 ILE A N 1
ATOM 2943 C CA . ILE A 1 387 ? -56.769 -2.107 77.836 1.00 95.31 387 ILE A CA 1
ATOM 2944 C C . ILE A 1 387 ? -56.911 -1.175 76.636 1.00 95.31 387 ILE A C 1
ATOM 2946 O O . ILE A 1 387 ? -56.326 -1.452 75.594 1.00 95.31 387 ILE A O 1
ATOM 2950 N N . ASN A 1 388 ? -57.607 -0.044 76.785 1.00 92.44 388 ASN A N 1
ATOM 2951 C CA . ASN A 1 388 ? -57.790 0.920 75.695 1.00 92.44 388 ASN A CA 1
ATOM 2952 C C . ASN A 1 388 ? -56.449 1.459 75.172 1.00 92.44 388 ASN A C 1
ATOM 2954 O O . ASN A 1 388 ? -56.257 1.574 73.964 1.00 92.44 388 ASN A O 1
ATOM 2958 N N . SER A 1 389 ? -55.502 1.741 76.073 1.00 94.50 389 SER A N 1
ATOM 2959 C CA . SER A 1 389 ? -54.136 2.123 75.697 1.00 94.50 389 SER A CA 1
ATOM 2960 C C . SER A 1 389 ? -53.433 1.017 74.902 1.00 94.50 389 SER A C 1
ATOM 2962 O O . SER A 1 389 ? -52.852 1.270 73.849 1.00 94.50 389 SER A O 1
ATOM 2964 N N . THR A 1 390 ? -53.551 -0.233 75.357 1.00 94.62 390 THR A N 1
ATOM 2965 C CA . THR A 1 390 ? -52.933 -1.387 74.690 1.00 94.62 390 THR A CA 1
ATOM 2966 C C . THR A 1 390 ? -53.545 -1.635 73.306 1.00 94.62 390 THR A C 1
ATOM 2968 O O . THR A 1 390 ? -52.811 -1.956 72.375 1.00 94.62 390 THR A O 1
ATOM 2971 N N . VAL A 1 391 ? -54.858 -1.425 73.131 1.00 93.25 391 VAL A N 1
ATOM 2972 C CA . VAL A 1 391 ? -55.520 -1.483 71.813 1.00 93.25 391 VAL A CA 1
ATOM 2973 C C . VAL A 1 391 ? -54.904 -0.471 70.848 1.00 93.25 391 VAL A C 1
ATOM 2975 O O . VAL A 1 391 ? -54.556 -0.853 69.737 1.00 93.25 391 VAL A O 1
ATOM 2978 N N . MET A 1 392 ? -54.714 0.787 71.266 1.00 93.62 392 MET A N 1
ATOM 2979 C CA . MET A 1 392 ? -54.105 1.809 70.399 1.00 93.62 392 MET A CA 1
ATOM 2980 C C . MET A 1 392 ? -52.685 1.426 69.967 1.00 93.62 392 MET A C 1
ATOM 2982 O O . MET A 1 392 ? -52.362 1.518 68.787 1.00 93.62 392 MET A O 1
ATOM 2986 N N . VAL A 1 393 ? -51.858 0.945 70.901 1.00 94.00 393 VAL A N 1
ATOM 2987 C CA . VAL A 1 393 ? -50.485 0.503 70.597 1.00 94.00 393 VAL A CA 1
ATOM 2988 C C . VAL A 1 393 ? -50.479 -0.719 69.671 1.00 94.00 393 VAL A C 1
ATOM 2990 O O . VAL A 1 393 ? -49.611 -0.841 68.812 1.00 94.00 393 VAL A O 1
ATOM 2993 N N . THR A 1 394 ? -51.452 -1.621 69.812 1.00 94.06 394 THR A N 1
ATOM 2994 C CA . THR A 1 394 ? -51.570 -2.812 68.955 1.00 94.06 394 THR A CA 1
ATOM 2995 C C . THR A 1 394 ? -52.035 -2.445 67.540 1.00 94.06 394 THR A C 1
ATOM 2997 O O . THR A 1 394 ? -51.511 -2.986 66.567 1.00 94.06 394 THR A O 1
ATOM 3000 N N . ASP A 1 395 ? -52.957 -1.486 67.398 1.00 91.62 395 ASP A N 1
ATOM 3001 C CA . ASP A 1 395 ? -53.384 -0.944 66.096 1.00 91.62 395 ASP A CA 1
ATOM 3002 C C . ASP A 1 395 ? -52.224 -0.240 65.369 1.00 91.62 395 ASP A C 1
ATOM 3004 O O . ASP A 1 395 ? -51.967 -0.492 64.191 1.00 91.62 395 ASP A O 1
ATOM 3008 N N . GLU A 1 396 ? -51.457 0.585 66.087 1.00 94.00 396 GLU A N 1
ATOM 3009 C CA . GLU A 1 396 ? -50.241 1.213 65.554 1.00 94.00 396 GLU A CA 1
ATOM 3010 C C . GLU A 1 396 ? -49.176 0.168 65.178 1.00 94.00 396 GLU A C 1
ATOM 3012 O O . GLU A 1 396 ? -48.550 0.257 64.118 1.00 94.00 396 GLU A O 1
ATOM 3017 N N . GLY A 1 397 ? -49.022 -0.877 65.997 1.00 94.31 397 GLY A N 1
ATOM 3018 C CA . GLY A 1 397 ? -48.166 -2.023 65.701 1.00 94.31 397 GLY A CA 1
ATOM 3019 C C . GLY A 1 397 ? -48.570 -2.743 64.413 1.00 94.31 397 GLY A C 1
ATOM 3020 O O . GLY A 1 397 ? -47.708 -3.055 63.596 1.00 94.31 397 GLY A O 1
ATOM 3021 N N . THR A 1 398 ? -49.871 -2.938 64.186 1.00 92.56 398 THR A N 1
ATOM 3022 C CA . THR A 1 398 ? -50.403 -3.581 62.971 1.00 92.56 398 THR A CA 1
ATOM 3023 C C . THR A 1 398 ? -50.036 -2.779 61.722 1.00 92.56 398 THR A C 1
ATOM 3025 O O . THR A 1 398 ? -49.459 -3.329 60.783 1.00 92.56 398 THR A O 1
ATOM 3028 N N . LYS A 1 399 ? -50.263 -1.459 61.748 1.00 94.62 399 LYS A N 1
ATOM 3029 C CA . LYS A 1 399 ? -49.884 -0.545 60.654 1.00 94.62 399 LYS A CA 1
ATOM 3030 C C . LYS A 1 399 ? -48.381 -0.560 60.383 1.00 94.62 399 LYS A C 1
ATOM 3032 O O . LYS A 1 399 ? -47.962 -0.620 59.232 1.00 94.62 399 LYS A O 1
ATOM 3037 N N . THR A 1 400 ? -47.569 -0.577 61.441 1.00 95.00 400 THR A N 1
ATOM 3038 C CA . THR A 1 400 ? -46.103 -0.634 61.324 1.00 95.00 400 THR A CA 1
ATOM 3039 C C . THR A 1 400 ? -45.642 -1.925 60.635 1.00 95.00 400 THR A C 1
ATOM 3041 O O . THR A 1 400 ? -44.724 -1.899 59.815 1.00 95.00 400 THR A O 1
ATOM 3044 N N . VAL A 1 401 ? -46.284 -3.063 60.926 1.00 95.88 401 VAL A N 1
ATOM 3045 C CA . VAL A 1 401 ? -45.981 -4.337 60.254 1.00 95.88 401 VAL A CA 1
ATOM 3046 C C . VAL A 1 401 ? -46.409 -4.309 58.786 1.00 95.88 401 VAL A C 1
ATOM 3048 O O . VAL A 1 401 ? -45.658 -4.776 57.932 1.00 95.88 401 VAL A O 1
ATOM 3051 N N . GLU A 1 402 ? -47.576 -3.747 58.463 1.00 93.19 402 GLU A N 1
ATOM 3052 C CA . GLU A 1 402 ? -48.026 -3.593 57.072 1.00 93.19 402 GLU A CA 1
ATOM 3053 C C . GLU A 1 402 ? -47.077 -2.723 56.240 1.00 93.19 402 GLU A C 1
ATOM 3055 O O . GLU A 1 402 ? -46.697 -3.115 55.134 1.00 93.19 402 GLU A O 1
ATOM 3060 N N . GLU A 1 403 ? -46.634 -1.589 56.785 1.00 95.88 403 GLU A N 1
ATOM 3061 C CA . GLU A 1 403 ? -45.608 -0.754 56.155 1.00 95.88 403 GLU A CA 1
ATOM 3062 C C . GLU A 1 403 ? -44.286 -1.518 55.987 1.00 95.88 403 GLU A C 1
ATOM 3064 O O . GLU A 1 403 ? -43.665 -1.451 54.925 1.00 95.88 403 GLU A O 1
ATOM 3069 N N . GLY A 1 404 ? -43.884 -2.305 56.991 1.00 95.62 404 GLY A N 1
ATOM 3070 C CA . GLY A 1 404 ? -42.696 -3.158 56.928 1.00 95.62 404 GLY A CA 1
ATOM 3071 C C . GLY A 1 404 ? -42.753 -4.207 55.813 1.00 95.62 404 GLY A C 1
ATOM 3072 O O . GLY A 1 404 ? -41.757 -4.413 55.117 1.00 95.62 404 GLY A O 1
ATOM 3073 N N . VAL A 1 405 ? -43.915 -4.836 55.599 1.00 94.44 405 VAL A N 1
ATOM 3074 C CA . VAL A 1 405 ? -44.137 -5.768 54.479 1.00 94.44 405 VAL A CA 1
ATOM 3075 C C . VAL A 1 405 ? -43.996 -5.047 53.145 1.00 94.44 405 VAL A C 1
ATOM 3077 O O . VAL A 1 405 ? -43.243 -5.508 52.291 1.00 94.44 405 VAL A O 1
ATOM 3080 N N . LYS A 1 406 ? -44.640 -3.886 52.987 1.00 95.44 406 LYS A N 1
ATOM 3081 C CA . LYS A 1 406 ? -44.571 -3.108 51.746 1.00 95.44 406 LYS A CA 1
ATOM 3082 C C . LYS A 1 406 ? -43.133 -2.700 51.396 1.00 95.44 406 LYS A C 1
ATOM 3084 O O . LYS A 1 406 ? -42.707 -2.861 50.258 1.00 95.44 406 LYS A O 1
ATOM 3089 N N . ILE A 1 407 ? -42.363 -2.219 52.376 1.00 95.69 407 ILE A N 1
ATOM 3090 C CA . ILE A 1 407 ? -40.946 -1.859 52.181 1.00 95.69 407 ILE A CA 1
ATOM 3091 C C . ILE A 1 407 ? -40.124 -3.086 51.768 1.00 95.69 407 ILE A C 1
ATOM 3093 O O . ILE A 1 407 ? -39.237 -2.986 50.916 1.00 95.69 407 ILE A O 1
ATOM 3097 N N . ALA A 1 408 ? -40.398 -4.250 52.359 1.00 95.06 408 ALA A N 1
ATOM 3098 C CA . ALA A 1 408 ? -39.708 -5.480 52.001 1.00 95.06 408 ALA A CA 1
ATOM 3099 C C . ALA A 1 408 ? -40.040 -5.923 50.563 1.00 95.06 408 ALA A C 1
ATOM 3101 O O . ALA A 1 408 ? -39.122 -6.275 49.827 1.00 95.06 408 ALA A O 1
ATOM 3102 N N . GLU A 1 409 ? -41.298 -5.830 50.123 1.00 93.38 409 GLU A N 1
ATOM 3103 C CA . GLU A 1 409 ? -41.692 -6.093 48.728 1.00 93.38 409 GLU A CA 1
ATOM 3104 C C . GLU A 1 409 ? -40.982 -5.148 47.744 1.00 93.38 409 GLU A C 1
ATOM 3106 O O . GLU A 1 409 ? -40.324 -5.616 46.815 1.00 93.38 409 GLU A O 1
ATOM 3111 N N . GLU A 1 410 ? -41.001 -3.834 48.000 1.00 96.00 410 GLU A N 1
ATOM 3112 C CA . GLU A 1 410 ? -40.293 -2.839 47.174 1.00 96.00 410 GLU A CA 1
ATOM 3113 C C . GLU A 1 410 ? -38.779 -3.120 47.103 1.00 96.00 410 GLU A C 1
ATOM 3115 O O . GLU A 1 410 ? -38.142 -2.961 46.057 1.00 96.00 410 GLU A O 1
ATOM 3120 N N . THR A 1 411 ? -38.187 -3.588 48.206 1.00 95.88 411 THR A N 1
ATOM 3121 C CA . THR A 1 411 ? -36.769 -3.976 48.254 1.00 95.88 411 THR A CA 1
ATOM 3122 C C . THR A 1 411 ? -36.499 -5.247 47.441 1.00 95.88 411 THR A C 1
ATOM 3124 O O . THR A 1 411 ? -35.452 -5.353 46.798 1.00 95.88 411 THR A O 1
ATOM 3127 N N . SER A 1 412 ? -37.428 -6.207 47.444 1.00 94.38 412 SER A N 1
ATOM 3128 C CA . SER A 1 412 ? -37.339 -7.430 46.637 1.00 94.38 412 SER A CA 1
ATOM 3129 C C . SER A 1 412 ? -37.322 -7.103 45.143 1.00 94.38 412 SER A C 1
ATOM 3131 O O . SER A 1 412 ? -36.435 -7.562 44.419 1.00 94.38 412 SER A O 1
ATOM 3133 N N . ASP A 1 413 ? -38.240 -6.243 44.697 1.00 94.81 413 ASP A N 1
ATOM 3134 C CA . ASP A 1 413 ? -38.316 -5.789 43.305 1.00 94.81 413 ASP A CA 1
ATOM 3135 C C . ASP A 1 413 ? -37.041 -5.047 42.880 1.00 94.81 413 ASP A C 1
ATOM 3137 O O . ASP A 1 413 ? -36.522 -5.256 41.778 1.00 94.81 413 ASP A O 1
ATOM 3141 N N . ALA A 1 414 ? -36.471 -4.229 43.771 1.00 96.19 414 ALA A N 1
ATOM 3142 C CA . ALA A 1 414 ? -35.204 -3.551 43.516 1.00 96.19 414 ALA A CA 1
ATOM 3143 C C . ALA A 1 414 ? -34.044 -4.543 43.309 1.00 96.19 414 ALA A C 1
ATOM 3145 O O . ALA A 1 414 ? -33.251 -4.371 42.380 1.00 96.19 414 ALA A O 1
ATOM 3146 N N . PHE A 1 415 ? -33.944 -5.601 44.125 1.00 96.19 415 PHE A N 1
ATOM 3147 C CA . PHE A 1 415 ? -32.918 -6.633 43.936 1.00 96.19 415 PHE A CA 1
ATOM 3148 C C . PHE A 1 415 ? -33.113 -7.437 42.647 1.00 96.19 415 PHE A C 1
ATOM 3150 O O . PHE A 1 415 ? -32.118 -7.746 41.985 1.00 96.19 415 PHE A O 1
ATOM 3157 N N . ALA A 1 416 ? -34.358 -7.719 42.252 1.00 93.38 416 ALA A N 1
ATOM 3158 C CA . ALA A 1 416 ? -34.657 -8.351 40.967 1.00 93.38 416 ALA A CA 1
ATOM 3159 C C . ALA A 1 416 ? -34.202 -7.471 39.788 1.00 93.38 416 ALA A C 1
ATOM 3161 O O . ALA A 1 416 ? -33.486 -7.940 38.902 1.00 93.38 416 ALA A O 1
ATOM 3162 N N . GLY A 1 417 ? -34.502 -6.167 39.825 1.00 95.88 417 GLY A N 1
ATOM 3163 C CA . GLY A 1 417 ? -34.032 -5.216 38.813 1.00 95.88 417 GLY A CA 1
ATOM 3164 C C . GLY A 1 417 ? -32.502 -5.103 38.744 1.00 95.88 417 GLY A C 1
ATOM 3165 O O . GLY A 1 417 ? -31.930 -5.009 37.656 1.00 95.88 417 GLY A O 1
ATOM 3166 N N . VAL A 1 418 ? -31.813 -5.164 39.892 1.00 96.19 418 VAL A N 1
ATOM 3167 C CA . VAL A 1 418 ? -30.340 -5.221 39.940 1.00 96.19 418 VAL A CA 1
ATOM 3168 C C . VAL A 1 418 ? -29.819 -6.503 39.290 1.00 96.19 418 VAL A C 1
ATOM 3170 O O . VAL A 1 418 ? -28.869 -6.434 38.510 1.00 96.19 418 VAL A O 1
ATOM 3173 N N . ALA A 1 419 ? -30.426 -7.658 39.574 1.00 94.88 419 ALA A N 1
ATOM 3174 C CA . ALA A 1 419 ? -30.025 -8.931 38.981 1.00 94.88 419 ALA A CA 1
ATOM 3175 C C . ALA A 1 419 ? -30.130 -8.903 37.445 1.00 94.88 419 ALA A C 1
ATOM 3177 O O . ALA A 1 419 ? -29.171 -9.268 36.760 1.00 94.88 419 ALA A O 1
ATOM 3178 N N . ASP A 1 420 ? -31.230 -8.375 36.904 1.00 95.75 420 ASP A N 1
ATOM 3179 C CA . ASP A 1 420 ? -31.427 -8.221 35.458 1.00 95.75 420 ASP A CA 1
ATOM 3180 C C . ASP A 1 420 ? -30.404 -7.265 34.827 1.00 95.75 420 ASP A C 1
ATOM 3182 O O . ASP A 1 420 ? -29.796 -7.570 33.794 1.00 95.75 420 ASP A O 1
ATOM 3186 N N . ALA A 1 421 ? -30.165 -6.107 35.451 1.00 96.38 421 ALA A N 1
ATOM 3187 C CA . ALA A 1 421 ? -29.177 -5.141 34.974 1.00 96.38 421 ALA A CA 1
ATOM 3188 C C . ALA A 1 421 ? -27.761 -5.740 34.949 1.00 96.38 421 ALA A C 1
ATOM 3190 O O . ALA A 1 421 ? -27.023 -5.575 33.975 1.00 96.38 421 ALA A O 1
ATOM 3191 N N . VAL A 1 422 ? -27.393 -6.484 35.992 1.00 96.75 422 VAL A N 1
ATOM 3192 C CA . VAL A 1 422 ? -26.097 -7.160 36.097 1.00 96.75 422 VAL A CA 1
ATOM 3193 C C . VAL A 1 422 ? -25.965 -8.286 35.068 1.00 96.75 422 VAL A C 1
ATOM 3195 O O . VAL A 1 422 ? -24.906 -8.428 34.453 1.00 96.75 422 VAL A O 1
ATOM 3198 N N . ASN A 1 423 ? -27.027 -9.052 34.815 1.00 94.62 423 ASN A N 1
ATOM 3199 C CA . ASN A 1 423 ? -27.021 -10.085 33.780 1.00 94.62 423 ASN A CA 1
ATOM 3200 C C . ASN A 1 423 ? -26.764 -9.491 32.381 1.00 94.62 423 ASN A C 1
ATOM 3202 O O . ASN A 1 423 ? -25.977 -10.034 31.605 1.00 94.62 423 ASN A O 1
ATOM 3206 N N . ASN A 1 424 ? -27.332 -8.319 32.083 1.00 96.00 424 ASN A N 1
ATOM 3207 C CA . ASN A 1 424 ? -27.032 -7.599 30.842 1.00 96.00 424 ASN A CA 1
ATOM 3208 C C . ASN A 1 424 ? -25.553 -7.185 30.737 1.00 96.00 424 ASN A C 1
ATOM 3210 O O . ASN A 1 424 ? -24.976 -7.249 29.651 1.00 96.00 424 ASN A O 1
ATOM 3214 N N . VAL A 1 425 ? -24.905 -6.812 31.849 1.00 96.94 425 VAL A N 1
ATOM 3215 C CA . VAL A 1 425 ? -23.456 -6.535 31.865 1.00 96.94 425 VAL A CA 1
ATOM 3216 C C . VAL A 1 425 ? -22.656 -7.787 31.503 1.00 96.94 425 VAL A C 1
ATOM 3218 O O . VAL A 1 425 ? -21.735 -7.695 30.694 1.00 96.94 425 VAL A O 1
ATOM 3221 N N . VAL A 1 426 ? -23.026 -8.961 32.028 1.00 94.81 426 VAL A N 1
ATOM 3222 C CA . VAL A 1 426 ? -22.368 -10.234 31.677 1.00 94.81 426 VAL A CA 1
ATOM 3223 C C . VAL A 1 426 ? -22.456 -10.502 30.172 1.00 94.81 426 VAL A C 1
ATOM 3225 O O . VAL A 1 426 ? -21.433 -10.777 29.541 1.00 94.81 426 VAL A O 1
ATOM 3228 N N . LEU A 1 427 ? -23.651 -10.383 29.586 1.00 95.00 427 LEU A N 1
ATOM 3229 C CA . LEU A 1 427 ? -23.868 -10.607 28.151 1.00 95.00 427 LEU A CA 1
ATOM 3230 C C . LEU A 1 427 ? -23.078 -9.612 27.288 1.00 95.00 427 LEU A C 1
ATOM 3232 O O . LEU A 1 427 ? -22.410 -10.009 26.331 1.00 95.00 427 LEU A O 1
ATOM 3236 N N . ASN A 1 428 ? -23.088 -8.329 27.655 1.00 96.38 428 ASN A N 1
ATOM 3237 C CA . ASN A 1 428 ? -22.339 -7.297 26.940 1.00 96.38 428 ASN A CA 1
ATOM 3238 C C . ASN A 1 428 ? -20.826 -7.537 27.009 1.00 96.38 428 ASN A C 1
ATOM 3240 O O . ASN A 1 428 ? -20.143 -7.435 25.990 1.00 96.38 428 ASN A O 1
ATOM 3244 N N . SER A 1 429 ? -20.295 -7.919 28.171 1.00 96.25 429 SER A N 1
ATOM 3245 C CA . SER A 1 429 ? -18.878 -8.263 28.321 1.00 96.25 429 SER A CA 1
ATOM 3246 C C . SER A 1 429 ? -18.473 -9.473 27.473 1.00 96.25 429 SER A C 1
ATOM 3248 O O . SER A 1 429 ? -17.405 -9.469 26.857 1.00 96.25 429 SER A O 1
ATOM 3250 N N . GLN A 1 430 ? -19.333 -10.490 27.364 1.00 92.94 430 GLN A N 1
ATOM 3251 C CA . GLN A 1 430 ? -19.099 -11.625 26.464 1.00 92.94 430 GLN A CA 1
ATOM 3252 C C . GLN A 1 430 ? -19.068 -11.187 24.994 1.00 92.94 430 GLN A C 1
ATOM 3254 O O . GLN A 1 430 ? -18.176 -11.599 24.248 1.00 92.94 430 GLN A O 1
ATOM 3259 N N . GLN A 1 431 ? -19.989 -10.310 24.583 1.00 96.12 431 GLN A N 1
ATOM 3260 C CA . GLN A 1 431 ? -20.004 -9.760 23.228 1.00 96.12 431 GLN A CA 1
ATOM 3261 C C . GLN A 1 431 ? -18.743 -8.934 22.931 1.00 96.12 431 GLN A C 1
ATOM 3263 O O . GLN A 1 431 ? -18.171 -9.060 21.847 1.00 96.12 431 GLN A O 1
ATOM 3268 N N . ILE A 1 432 ? -18.268 -8.133 23.892 1.00 96.00 432 ILE A N 1
ATOM 3269 C CA . ILE A 1 432 ? -17.002 -7.395 23.766 1.00 96.00 432 ILE A CA 1
ATOM 3270 C C . ILE A 1 432 ? -15.839 -8.372 23.553 1.00 96.00 432 ILE A C 1
ATOM 3272 O O . ILE A 1 432 ? -15.053 -8.178 22.629 1.00 96.00 432 ILE A O 1
ATOM 3276 N N . SER A 1 433 ? -15.759 -9.458 24.330 1.00 92.56 433 SER A N 1
ATOM 3277 C CA . SER A 1 433 ? -14.713 -10.479 24.164 1.00 92.56 433 SER A CA 1
ATOM 3278 C C . SER A 1 433 ? -14.731 -11.122 22.768 1.00 92.56 433 SER A C 1
ATOM 3280 O O . SER A 1 433 ? -13.679 -11.323 22.155 1.00 92.56 433 SER A O 1
ATOM 3282 N N . LEU A 1 434 ? -15.917 -11.403 22.217 1.00 93.69 434 LEU A N 1
ATOM 3283 C CA . LEU A 1 434 ? -16.057 -11.916 20.848 1.00 93.69 434 LEU A CA 1
ATOM 3284 C C . LEU A 1 434 ? -15.574 -10.904 19.800 1.00 93.69 434 LEU A C 1
ATOM 3286 O O . LEU A 1 434 ? -14.813 -11.272 18.902 1.00 93.69 434 LEU A O 1
ATOM 3290 N N . ASN A 1 435 ? -15.961 -9.635 19.935 1.00 95.75 435 ASN A N 1
ATOM 3291 C CA . ASN A 1 435 ? -15.537 -8.569 19.025 1.00 95.75 435 ASN A CA 1
ATOM 3292 C C . ASN A 1 435 ? -14.014 -8.362 19.073 1.00 95.75 435 ASN A C 1
ATOM 3294 O O . ASN A 1 435 ? -13.376 -8.190 18.037 1.00 95.75 435 ASN A O 1
ATOM 3298 N N . VAL A 1 436 ? -13.414 -8.443 20.262 1.00 95.50 436 VAL A N 1
ATOM 3299 C CA . VAL A 1 436 ? -11.960 -8.365 20.457 1.00 95.50 436 VAL A CA 1
ATOM 3300 C C . VAL A 1 436 ? -11.235 -9.528 19.770 1.00 95.50 436 VAL A C 1
ATOM 3302 O O . VAL A 1 436 ? -10.230 -9.317 19.091 1.00 95.50 436 VAL A O 1
ATOM 3305 N N . LYS A 1 437 ? -11.769 -10.755 19.835 1.00 91.38 437 LYS A N 1
ATOM 3306 C CA . LYS A 1 437 ? -11.210 -11.892 19.076 1.00 91.38 437 LYS A CA 1
ATOM 3307 C C . LYS A 1 437 ? -11.247 -11.651 17.566 1.00 91.38 437 LYS A C 1
ATOM 3309 O O . LYS A 1 437 ? -10.286 -11.979 16.874 1.00 91.38 437 LYS A O 1
ATOM 3314 N N . GLN A 1 438 ? -12.327 -11.065 17.049 1.00 94.69 438 GLN A N 1
ATOM 3315 C CA . GLN A 1 438 ? -12.422 -10.707 15.631 1.00 94.69 438 GLN A CA 1
ATOM 3316 C C . GLN A 1 438 ? -11.428 -9.602 15.251 1.00 94.69 438 GLN A C 1
ATOM 3318 O O . GLN A 1 438 ? -10.769 -9.708 14.217 1.00 94.69 438 GLN A O 1
ATOM 3323 N N . GLN A 1 439 ? -11.264 -8.583 16.101 1.00 93.69 439 GLN A N 1
ATOM 3324 C CA . GLN A 1 439 ? -10.246 -7.548 15.912 1.00 93.69 439 GLN A CA 1
ATOM 3325 C C . GLN A 1 439 ? -8.839 -8.142 15.848 1.00 93.69 439 GLN A C 1
ATOM 3327 O O . GLN A 1 439 ? -8.080 -7.772 14.959 1.00 93.69 439 GLN A O 1
ATOM 3332 N N . ALA A 1 440 ? -8.502 -9.094 16.722 1.00 92.00 440 ALA A N 1
ATOM 3333 C CA . ALA A 1 440 ? -7.193 -9.746 16.705 1.00 92.00 440 ALA A CA 1
ATOM 3334 C C . ALA A 1 440 ? -6.901 -10.439 15.359 1.00 92.00 440 ALA A C 1
ATOM 3336 O O . ALA A 1 440 ? -5.796 -10.324 14.828 1.00 92.00 440 ALA A O 1
ATOM 3337 N N . VAL A 1 441 ? -7.901 -11.103 14.766 1.00 94.62 441 VAL A N 1
ATOM 3338 C CA . VAL A 1 441 ? -7.777 -11.704 13.426 1.00 94.62 441 VAL A CA 1
ATOM 3339 C C . VAL A 1 441 ? -7.564 -10.629 12.357 1.00 94.62 441 VAL A C 1
ATOM 3341 O O . VAL A 1 441 ? -6.675 -10.773 11.517 1.00 94.62 441 VAL A O 1
ATOM 3344 N N . ALA A 1 442 ? -8.337 -9.542 12.399 1.00 96.00 442 ALA A N 1
ATOM 3345 C CA . ALA A 1 442 ? -8.211 -8.441 11.445 1.00 96.00 442 ALA A CA 1
ATOM 3346 C C . ALA A 1 442 ? -6.836 -7.754 11.533 1.00 96.00 442 ALA A C 1
ATOM 3348 O O . ALA A 1 442 ? -6.198 -7.522 10.508 1.00 96.00 442 ALA A O 1
ATOM 3349 N N . ILE A 1 443 ? -6.337 -7.503 12.747 1.00 96.31 443 ILE A N 1
ATOM 3350 C CA . ILE A 1 443 ? -4.991 -6.963 12.990 1.00 96.31 443 ILE A CA 1
ATOM 3351 C C . ILE A 1 443 ? -3.937 -7.864 12.344 1.00 96.31 443 ILE A C 1
ATOM 3353 O O . ILE A 1 443 ? -3.092 -7.385 11.591 1.00 96.31 443 ILE A O 1
ATOM 3357 N N . GLN A 1 444 ? -4.019 -9.180 12.561 1.00 94.12 444 GLN A N 1
ATOM 3358 C CA . GLN A 1 444 ? -3.060 -10.127 11.992 1.00 94.12 444 GLN A CA 1
ATOM 3359 C C . GLN A 1 444 ? -3.064 -10.120 10.455 1.00 94.12 444 GLN A C 1
ATOM 3361 O O . GLN A 1 444 ? -2.004 -10.238 9.832 1.00 94.12 444 GLN A O 1
ATOM 3366 N N . GLN A 1 445 ? -4.237 -9.960 9.835 1.00 96.81 445 GLN A N 1
ATOM 3367 C CA . GLN A 1 445 ? -4.364 -9.832 8.381 1.00 96.81 445 GLN A CA 1
ATOM 3368 C C . GLN A 1 445 ? -3.716 -8.543 7.864 1.00 96.81 445 GLN A C 1
ATOM 3370 O O . GLN A 1 445 ? -2.990 -8.589 6.870 1.00 96.81 445 GLN A O 1
ATOM 3375 N N . VAL A 1 446 ? -3.919 -7.413 8.549 1.00 96.88 446 VAL A N 1
ATOM 3376 C CA . VAL A 1 446 ? -3.295 -6.137 8.168 1.00 96.88 446 VAL A CA 1
ATOM 3377 C C . VAL A 1 446 ? -1.777 -6.206 8.311 1.00 96.88 446 VAL A C 1
ATOM 3379 O O . VAL A 1 446 ? -1.069 -5.816 7.386 1.00 96.88 446 VAL A O 1
ATOM 3382 N N . VAL A 1 447 ? -1.261 -6.776 9.403 1.00 95.12 447 VAL A N 1
ATOM 3383 C CA . VAL A 1 447 ? 0.186 -6.990 9.590 1.00 95.12 447 VAL A CA 1
ATOM 3384 C C . VAL A 1 447 ? 0.764 -7.857 8.464 1.00 95.12 447 VAL A C 1
ATOM 3386 O O . VAL A 1 447 ? 1.808 -7.535 7.897 1.00 95.12 447 VAL A O 1
ATOM 3389 N N . SER A 1 448 ? 0.066 -8.924 8.061 1.00 96.25 448 SER A N 1
ATOM 3390 C CA . SER A 1 448 ? 0.486 -9.753 6.923 1.00 96.25 448 SER A CA 1
ATOM 3391 C C . SER A 1 448 ? 0.510 -8.977 5.597 1.00 96.25 448 SER A C 1
ATOM 3393 O O . SER A 1 448 ? 1.417 -9.169 4.781 1.00 96.25 448 SER A O 1
ATOM 3395 N N . ALA A 1 449 ? -0.471 -8.100 5.368 1.00 96.69 449 ALA A N 1
ATOM 3396 C CA . ALA A 1 449 ? -0.514 -7.244 4.185 1.00 96.69 449 ALA A CA 1
ATOM 3397 C C . ALA A 1 449 ? 0.630 -6.216 4.188 1.00 96.69 449 ALA A C 1
ATOM 3399 O O . ALA A 1 449 ? 1.274 -6.020 3.159 1.00 96.69 449 ALA A O 1
ATOM 3400 N N . MET A 1 450 ? 0.941 -5.626 5.345 1.00 96.31 450 MET A N 1
ATOM 3401 C CA . MET A 1 450 ? 2.066 -4.699 5.512 1.00 96.31 450 MET A CA 1
ATOM 3402 C C . MET A 1 450 ? 3.414 -5.375 5.258 1.00 96.31 450 MET A C 1
ATOM 3404 O O . MET A 1 450 ? 4.243 -4.821 4.540 1.00 96.31 450 MET A O 1
ATOM 3408 N N . ASN A 1 451 ? 3.606 -6.608 5.734 1.00 93.19 451 ASN A N 1
ATOM 3409 C CA . ASN A 1 451 ? 4.797 -7.398 5.410 1.00 93.19 451 ASN A CA 1
ATOM 3410 C C . ASN A 1 451 ? 4.939 -7.629 3.899 1.00 93.19 451 ASN A C 1
ATOM 3412 O O . ASN A 1 451 ? 6.027 -7.470 3.349 1.00 93.19 451 ASN A O 1
ATOM 3416 N N . SER A 1 452 ? 3.835 -7.940 3.214 1.00 95.44 452 SER A N 1
ATOM 3417 C CA . SER A 1 452 ? 3.832 -8.127 1.756 1.00 95.44 452 SER A CA 1
ATOM 3418 C C . SER A 1 452 ? 4.153 -6.825 1.012 1.00 95.44 452 SER A C 1
ATOM 3420 O O . SER A 1 452 ? 4.922 -6.833 0.052 1.00 95.44 452 SER A O 1
ATOM 3422 N N . LEU A 1 453 ? 3.614 -5.691 1.478 1.00 94.31 453 LEU A N 1
ATOM 3423 C CA . LEU A 1 453 ? 3.939 -4.365 0.944 1.00 94.31 453 LEU A CA 1
ATOM 3424 C C . LEU A 1 453 ? 5.408 -4.003 1.164 1.00 94.31 453 LEU A C 1
ATOM 3426 O O . LEU A 1 453 ? 6.024 -3.439 0.264 1.00 94.31 453 LEU A O 1
ATOM 3430 N N . ASN A 1 454 ? 5.979 -4.352 2.317 1.00 91.75 454 ASN A N 1
ATOM 3431 C CA . ASN A 1 454 ? 7.394 -4.135 2.596 1.00 91.75 454 ASN A CA 1
ATOM 3432 C C . ASN A 1 454 ? 8.285 -4.926 1.624 1.00 91.75 454 ASN A C 1
ATOM 3434 O O . ASN A 1 454 ? 9.229 -4.378 1.057 1.00 91.75 454 ASN A O 1
ATOM 3438 N N . THR A 1 455 ? 7.951 -6.195 1.362 1.00 92.94 455 THR A N 1
ATOM 3439 C CA . THR A 1 455 ? 8.648 -7.005 0.350 1.00 92.94 455 THR A CA 1
ATOM 3440 C C . THR A 1 455 ? 8.532 -6.384 -1.044 1.00 92.94 455 THR A C 1
ATOM 3442 O O . THR A 1 455 ? 9.547 -6.215 -1.716 1.00 92.94 455 THR A O 1
ATOM 3445 N N . GLY A 1 456 ? 7.333 -5.961 -1.456 1.00 92.81 456 GLY A N 1
ATOM 3446 C CA . GLY A 1 456 ? 7.132 -5.300 -2.751 1.00 92.81 456 GLY A CA 1
ATOM 3447 C C . GLY A 1 456 ? 7.876 -3.962 -2.878 1.00 92.81 456 GLY A C 1
ATOM 3448 O O . GLY A 1 456 ? 8.414 -3.645 -3.942 1.00 92.81 456 GLY A O 1
ATOM 3449 N N . ALA A 1 457 ? 7.974 -3.187 -1.794 1.00 91.06 457 ALA A N 1
ATOM 3450 C CA . ALA A 1 457 ? 8.770 -1.961 -1.754 1.00 91.06 457 ALA A CA 1
ATOM 3451 C C . ALA A 1 457 ? 10.271 -2.259 -1.918 1.00 91.06 457 ALA A C 1
ATOM 3453 O O . ALA A 1 457 ? 10.957 -1.570 -2.673 1.00 91.06 457 ALA A O 1
ATOM 3454 N N . GLN A 1 458 ? 10.776 -3.324 -1.288 1.00 90.06 458 GLN A N 1
ATOM 3455 C CA . GLN A 1 458 ? 12.168 -3.757 -1.441 1.00 90.06 458 GLN A CA 1
ATOM 3456 C C . GLN A 1 458 ? 12.482 -4.219 -2.872 1.00 90.06 458 GLN A C 1
ATOM 3458 O O . GLN A 1 458 ? 13.530 -3.875 -3.425 1.00 90.06 458 GLN A O 1
ATOM 3463 N N . GLU A 1 459 ? 11.577 -4.971 -3.498 1.00 92.81 459 GLU A N 1
ATOM 3464 C CA . GLU A 1 459 ? 11.697 -5.364 -4.906 1.00 92.81 459 GLU A CA 1
ATOM 3465 C C . GLU A 1 459 ? 11.679 -4.145 -5.835 1.00 92.81 459 GLU A C 1
ATOM 3467 O O . GLU A 1 459 ? 12.495 -4.053 -6.754 1.00 92.81 459 GLU A O 1
ATOM 3472 N N . THR A 1 460 ? 10.812 -3.170 -5.550 1.00 91.56 460 THR A N 1
ATOM 3473 C CA . THR A 1 460 ? 10.747 -1.902 -6.288 1.00 91.56 460 THR A CA 1
ATOM 3474 C C . THR A 1 460 ? 12.060 -1.131 -6.172 1.00 91.56 460 THR A C 1
ATOM 3476 O O . THR A 1 460 ? 12.595 -0.692 -7.189 1.00 91.56 460 THR A O 1
ATOM 3479 N N . ALA A 1 461 ? 12.637 -1.025 -4.972 1.00 90.75 461 ALA A N 1
ATOM 3480 C CA . ALA A 1 461 ? 13.933 -0.383 -4.759 1.00 90.75 461 ALA A CA 1
ATOM 3481 C C . ALA A 1 461 ? 15.061 -1.065 -5.558 1.00 90.75 461 ALA A C 1
ATOM 3483 O O . ALA A 1 461 ? 15.881 -0.394 -6.193 1.00 90.75 461 ALA A O 1
ATOM 3484 N N . ASN A 1 462 ? 15.067 -2.400 -5.604 1.00 92.00 462 ASN A N 1
ATOM 3485 C CA . ASN A 1 462 ? 16.014 -3.154 -6.426 1.00 92.00 462 ASN A CA 1
ATOM 3486 C C . ASN A 1 462 ? 15.804 -2.887 -7.930 1.00 92.00 462 ASN A C 1
ATOM 3488 O O . ASN A 1 462 ? 16.776 -2.681 -8.660 1.00 92.00 462 ASN A O 1
ATOM 3492 N N . GLY A 1 463 ? 14.550 -2.840 -8.391 1.00 94.38 463 GLY A N 1
ATOM 3493 C CA . GLY A 1 463 ? 14.200 -2.514 -9.776 1.00 94.38 463 GLY A CA 1
ATOM 3494 C C . GLY A 1 463 ? 14.627 -1.100 -10.183 1.00 94.38 463 GLY A C 1
ATOM 3495 O O . GLY A 1 463 ? 15.226 -0.918 -11.241 1.00 94.38 463 GLY A O 1
ATOM 3496 N N . ILE A 1 464 ? 14.412 -0.108 -9.314 1.00 94.06 464 ILE A N 1
ATOM 3497 C CA . ILE A 1 464 ? 14.883 1.278 -9.488 1.00 94.06 464 ILE A CA 1
ATOM 3498 C C . ILE A 1 464 ? 16.403 1.305 -9.685 1.00 94.06 464 ILE A C 1
ATOM 3500 O O . ILE A 1 464 ? 16.890 1.950 -10.614 1.00 94.06 464 ILE A O 1
ATOM 3504 N N . SER A 1 465 ? 17.155 0.564 -8.865 1.00 91.62 465 SER A N 1
ATOM 3505 C CA . SER A 1 465 ? 18.615 0.463 -8.994 1.00 91.62 465 SER A CA 1
ATOM 3506 C C . SER A 1 465 ? 19.040 -0.100 -10.359 1.00 91.62 465 SER A C 1
ATOM 3508 O O . SER A 1 465 ? 19.918 0.458 -11.021 1.00 91.62 465 SER A O 1
ATOM 3510 N N . GLN A 1 466 ? 18.366 -1.148 -10.845 1.00 93.44 466 GLN A N 1
ATOM 3511 C CA . GLN A 1 466 ? 18.633 -1.711 -12.174 1.00 93.44 466 GLN A CA 1
ATOM 3512 C C . GLN A 1 466 ? 18.312 -0.725 -13.306 1.00 93.44 466 GLN A C 1
ATOM 3514 O O . GLN A 1 466 ? 19.120 -0.566 -14.225 1.00 93.44 466 GLN A O 1
ATOM 3519 N N . ILE A 1 467 ? 17.175 -0.024 -13.233 1.00 93.81 467 ILE A N 1
ATOM 3520 C CA . ILE A 1 467 ? 16.801 0.992 -14.228 1.00 93.81 467 ILE A CA 1
ATOM 3521 C C . ILE A 1 467 ? 17.821 2.132 -14.227 1.00 93.81 467 ILE A C 1
ATOM 3523 O O . ILE A 1 467 ? 18.217 2.592 -15.297 1.00 93.81 467 ILE A O 1
ATOM 3527 N N . LYS A 1 468 ? 18.306 2.559 -13.057 1.00 91.88 468 LYS A N 1
ATOM 3528 C CA . LYS A 1 468 ? 19.341 3.594 -12.934 1.00 91.88 468 LYS A CA 1
ATOM 3529 C C . LYS A 1 468 ? 20.625 3.205 -13.672 1.00 91.88 468 LYS A C 1
ATOM 3531 O O . LYS A 1 468 ? 21.147 4.008 -14.443 1.00 91.88 468 LYS A O 1
ATOM 3536 N N . ILE A 1 469 ? 21.093 1.966 -13.497 1.00 92.25 469 ILE A N 1
ATOM 3537 C CA . ILE A 1 469 ? 22.261 1.433 -14.219 1.00 92.25 469 ILE A CA 1
ATOM 3538 C C . ILE A 1 469 ? 22.001 1.418 -15.732 1.00 92.25 469 ILE A C 1
ATOM 3540 O O . ILE A 1 469 ? 22.820 1.925 -16.498 1.00 92.25 469 ILE A O 1
ATOM 3544 N N . GLY A 1 470 ? 20.851 0.893 -16.168 1.00 92.81 470 GLY A N 1
ATOM 3545 C CA . GLY A 1 470 ? 20.492 0.845 -17.589 1.00 92.81 470 GLY A CA 1
ATOM 3546 C C . GLY A 1 470 ? 20.372 2.235 -18.224 1.00 92.81 470 GLY A C 1
ATOM 3547 O O . GLY A 1 470 ? 20.811 2.449 -19.351 1.00 92.81 470 GLY A O 1
ATOM 3548 N N . THR A 1 471 ? 19.856 3.209 -17.477 1.00 93.19 471 THR A N 1
ATOM 3549 C CA . THR A 1 471 ? 19.731 4.607 -17.915 1.00 93.19 471 THR A CA 1
ATOM 3550 C C . THR A 1 471 ? 21.099 5.269 -18.061 1.00 93.19 471 THR A C 1
ATOM 3552 O O . THR A 1 471 ? 21.342 5.973 -19.040 1.00 93.19 471 THR A O 1
ATOM 3555 N N . HIS A 1 472 ? 22.027 4.993 -17.138 1.00 89.62 472 HIS A N 1
ATOM 3556 C CA . HIS A 1 472 ? 23.410 5.453 -17.256 1.00 89.62 472 HIS A CA 1
ATOM 3557 C C . HIS A 1 472 ? 24.088 4.875 -18.507 1.00 89.62 472 HIS A C 1
ATOM 3559 O O . HIS A 1 472 ? 24.695 5.618 -19.276 1.00 89.62 472 HIS A O 1
ATOM 3565 N N . GLN A 1 473 ? 23.932 3.571 -18.756 1.00 91.12 473 GLN A N 1
ATOM 3566 C CA . GLN A 1 473 ? 24.469 2.906 -19.951 1.00 91.12 473 GLN A CA 1
ATOM 3567 C C . GLN A 1 473 ? 23.849 3.437 -21.253 1.00 91.12 473 GLN A C 1
ATOM 3569 O O . GLN A 1 473 ? 24.552 3.587 -22.254 1.00 91.12 473 GLN A O 1
ATOM 3574 N N . LEU A 1 474 ? 22.548 3.750 -21.255 1.00 91.25 474 LEU A N 1
ATOM 3575 C CA . LEU A 1 474 ? 21.868 4.381 -22.392 1.00 91.25 474 LEU A CA 1
ATOM 3576 C C . LEU A 1 474 ? 22.438 5.768 -22.688 1.00 91.25 474 LEU A C 1
ATOM 3578 O O . LEU A 1 474 ? 22.725 6.075 -23.845 1.00 91.25 474 LEU A O 1
ATOM 3582 N N . ASN A 1 475 ? 22.640 6.585 -21.654 1.00 89.50 475 ASN A N 1
ATOM 3583 C CA . ASN A 1 475 ? 23.221 7.914 -21.803 1.00 89.50 475 ASN A CA 1
ATOM 3584 C C . ASN A 1 475 ? 24.673 7.849 -22.308 1.00 89.50 475 ASN A C 1
ATOM 3586 O O . ASN A 1 475 ? 25.052 8.592 -23.211 1.00 89.50 475 ASN A O 1
ATOM 3590 N N . GLU A 1 476 ? 25.473 6.917 -21.785 1.00 89.25 476 GLU A N 1
ATOM 3591 C CA . GLU A 1 476 ? 26.836 6.666 -22.263 1.00 89.25 476 GLU A CA 1
ATOM 3592 C C . GLU A 1 476 ? 26.848 6.209 -23.730 1.00 89.25 476 GLU A C 1
ATOM 3594 O O . GLU A 1 476 ? 27.607 6.736 -24.539 1.00 89.25 476 GLU A O 1
ATOM 3599 N N . SER A 1 477 ? 25.945 5.301 -24.111 1.00 89.50 477 SER A N 1
ATOM 3600 C CA . SER A 1 477 ? 25.800 4.837 -25.498 1.00 89.50 477 SER A CA 1
ATOM 3601 C C . SER A 1 477 ? 25.394 5.968 -26.447 1.00 89.50 477 SER A C 1
ATOM 3603 O O . SER A 1 477 ? 25.887 6.035 -27.572 1.00 89.50 477 SER A O 1
ATOM 3605 N N . ALA A 1 478 ? 24.526 6.880 -25.999 1.00 89.31 478 ALA A N 1
ATOM 3606 C CA . ALA A 1 478 ? 24.139 8.063 -26.762 1.00 89.31 478 ALA A CA 1
ATOM 3607 C C . ALA A 1 478 ? 25.327 9.015 -26.968 1.00 89.31 478 ALA A C 1
ATOM 3609 O O . ALA A 1 478 ? 25.533 9.522 -28.072 1.00 89.31 478 ALA A O 1
ATOM 3610 N N . LEU A 1 479 ? 26.140 9.218 -25.925 1.00 86.88 479 LEU A N 1
ATOM 3611 C CA . LEU A 1 479 ? 27.359 10.020 -25.999 1.00 86.88 479 LEU A CA 1
ATOM 3612 C C . LEU A 1 479 ? 28.373 9.397 -26.969 1.00 86.88 479 LEU A C 1
ATOM 3614 O O . LEU A 1 479 ? 28.901 10.098 -27.829 1.00 86.88 479 LEU A O 1
ATOM 3618 N N . LEU A 1 480 ? 28.587 8.081 -26.873 1.00 87.00 480 LEU A N 1
ATOM 3619 C CA . LEU A 1 480 ? 29.468 7.335 -27.771 1.00 87.00 480 LEU A CA 1
ATOM 3620 C C . LEU A 1 480 ? 29.007 7.439 -29.225 1.00 87.00 480 LEU A C 1
ATOM 3622 O O . LEU A 1 480 ? 29.832 7.698 -30.101 1.00 87.00 480 LEU A O 1
ATOM 3626 N N . LEU A 1 481 ? 27.700 7.303 -29.481 1.00 85.56 481 LEU A N 1
ATOM 3627 C CA . LEU A 1 481 ? 27.127 7.474 -30.817 1.00 85.56 481 LEU A CA 1
ATOM 3628 C C . LEU A 1 481 ? 27.432 8.872 -31.360 1.00 85.56 481 LEU A C 1
ATOM 3630 O O . LEU A 1 481 ? 27.852 8.990 -32.503 1.00 85.56 481 LEU A O 1
ATOM 3634 N N . LYS A 1 482 ? 27.297 9.906 -30.523 1.00 80.31 482 LYS A N 1
ATOM 3635 C CA . LYS A 1 482 ? 27.576 11.301 -30.884 1.00 80.31 482 LYS A CA 1
ATOM 3636 C C . LYS A 1 482 ? 29.056 11.574 -31.168 1.00 80.31 482 LYS A C 1
ATOM 3638 O O . LYS A 1 482 ? 29.364 12.414 -31.998 1.00 80.31 482 LYS A O 1
ATOM 3643 N N . THR A 1 483 ? 29.972 10.887 -30.484 1.00 79.06 483 THR A N 1
ATOM 3644 C CA . THR A 1 483 ? 31.425 11.025 -30.716 1.00 79.06 483 THR A CA 1
ATOM 3645 C C . THR A 1 483 ? 31.961 10.168 -31.863 1.00 79.06 483 THR A C 1
ATOM 3647 O O . THR A 1 483 ? 33.057 10.428 -32.348 1.00 79.06 483 THR A O 1
ATOM 3650 N N . ALA A 1 484 ? 31.237 9.116 -32.258 1.00 72.94 484 ALA A N 1
ATOM 3651 C CA . ALA A 1 484 ? 31.624 8.216 -33.348 1.00 72.94 484 ALA A CA 1
ATOM 3652 C C . ALA A 1 484 ? 31.234 8.744 -34.742 1.00 72.94 484 ALA A C 1
ATOM 3654 O O . ALA A 1 484 ? 31.656 8.180 -35.754 1.00 72.94 484 ALA A O 1
ATOM 3655 N N . ILE A 1 485 ? 30.402 9.784 -34.774 1.00 58.38 485 ILE A N 1
ATOM 3656 C CA . ILE A 1 485 ? 29.984 10.548 -35.952 1.00 58.38 485 ILE A CA 1
ATOM 3657 C C . ILE A 1 485 ? 30.971 11.692 -36.171 1.00 58.38 485 ILE A C 1
ATOM 3659 O O . ILE A 1 485 ? 31.269 11.965 -37.358 1.00 58.38 485 ILE A O 1
#

pLDDT: mean 89.22, std 7.76, range [37.03, 97.06]

Solvent-accessible surface area (backbone atoms only — not comparable to full-atom values): 24022 Å² total; per-residue (Å²): 132,83,82,73,84,73,78,54,68,69,58,55,54,50,50,48,54,48,54,37,51,52,46,49,53,52,41,51,52,57,50,51,55,47,49,54,51,40,53,51,41,49,52,51,33,53,48,39,47,51,42,34,55,44,44,54,51,41,44,51,20,52,54,42,32,52,53,19,49,52,44,28,65,75,68,69,39,64,70,24,52,52,51,25,54,52,21,52,51,51,34,54,56,42,53,54,55,41,62,77,64,58,80,50,70,67,55,51,51,50,51,52,55,47,46,56,52,43,52,52,46,48,53,52,52,51,50,39,50,53,36,38,72,74,70,42,40,69,58,26,56,48,41,36,67,72,71,36,49,60,54,48,50,49,51,50,47,50,50,42,51,56,50,42,52,51,32,50,52,51,34,52,51,32,51,50,52,40,52,52,40,49,51,52,43,52,51,49,51,52,52,42,53,50,50,35,52,52,52,38,49,54,42,47,51,52,51,50,54,54,51,40,55,54,47,42,52,51,21,49,53,45,34,50,52,26,52,54,49,51,55,49,44,56,53,48,50,54,50,42,53,51,48,50,52,52,42,52,52,52,46,51,52,42,54,52,49,49,51,50,40,52,51,53,34,53,52,23,52,52,50,27,54,53,24,54,52,51,34,56,50,27,54,49,49,35,59,50,35,55,52,49,43,53,51,38,53,54,48,46,56,52,49,54,53,49,51,55,52,51,52,53,49,50,53,54,44,52,51,50,39,54,52,30,52,52,47,28,52,49,17,51,52,45,28,51,52,17,49,53,44,29,53,52,15,62,73,52,47,86,81,12,55,68,50,30,53,53,19,50,51,48,25,51,53,16,52,51,43,26,54,50,22,52,51,48,43,52,51,36,52,53,50,52,52,52,49,56,52,48,50,54,53,44,55,53,49,48,53,52,40,53,52,51,42,51,54,37,52,57,50,36,53,51,28,52,53,49,33,54,56,30,51,52,47,32,54,50,21,52,51,48,38,54,52,33,55,52,49,52,53,52,44,53,51,51,48,54,50,40,53,52,50,50,52,52,38,52,52,49,55,53,48,45,53,52,52,52,53,52,35,52,53,47,35,50,51,20,52,50,52,51,72,75,97

Radius of gyration: 92.67 Å; Cα contacts (8 Å, |Δi|>4): 354; chains: 1; bounding box: 169×31×261 Å